Protein AF-A0A2T4WVF9-F1 (afdb_monomer_lite)

Secondary structure (DSSP, 8-state):
----------------PPPPTTTTHHHHHHHHHHHS----HHHHHHHHHHHSSSPBPHHHHHHHHHHHHHHHHHHHHHHHHH--TT--HHHHHHHHHHHHHTT-EEEEETTEEEEE-TTS-EEEEEHHHHHHHTTS-HHHHHHHHHHHHHHHTTPPPPP--HHHHHHHHHHHHHHHHHHHHHHHHHHHHTT-SSB-HHHHHHHHTT----S-----SPPP---HHHHHHHHHHHHHHHHHHHHHHTTT-GGGHHHHIIIIIS-SPPPSSHHHHHHHHHHHHHHHHHHHHHHHHHHHHHHHHHT-SEE-HHHHHHHHHHHS-EEE-TT--EEESTTS-GGG-EEE-HHHHHHHHTTTHHHHHHHHHHHHHGGG--SEEPHHHHHHHHHHHHHHHHHHHHHHHHHHHHTT---

Structure (mmCIF, N/CA/C/O backbone):
data_AF-A0A2T4WVF9-F1
#
_entry.id   AF-A0A2T4WVF9-F1
#
loop_
_atom_site.group_PDB
_atom_site.id
_atom_site.type_symbol
_atom_site.label_atom_id
_atom_site.label_alt_id
_atom_site.label_comp_id
_atom_site.label_asym_id
_atom_site.label_entity_id
_atom_site.label_seq_id
_atom_site.pdbx_PDB_ins_code
_atom_site.Cartn_x
_atom_site.Cartn_y
_atom_site.Cartn_z
_atom_site.occupancy
_atom_site.B_iso_or_equiv
_atom_site.auth_seq_id
_atom_site.auth_comp_id
_atom_site.auth_asym_id
_atom_site.auth_atom_id
_atom_site.pdbx_PDB_model_num
ATOM 1 N N . MET A 1 1 ? 25.140 39.366 -32.044 1.00 32.56 1 MET A N 1
ATOM 2 C CA . MET A 1 1 ? 23.945 39.705 -31.246 1.00 32.56 1 MET A CA 1
ATOM 3 C C . MET A 1 1 ? 23.337 38.384 -30.808 1.00 32.56 1 MET A C 1
ATOM 5 O O . MET A 1 1 ? 22.821 37.661 -31.647 1.00 32.56 1 MET A O 1
ATOM 9 N N . LEU A 1 2 ? 23.588 37.992 -29.560 1.00 25.12 2 LEU A N 1
ATOM 10 C CA . LEU A 1 2 ? 23.239 36.685 -29.002 1.00 25.12 2 LEU A CA 1
ATOM 11 C C . LEU A 1 2 ? 21.829 36.795 -28.405 1.00 25.12 2 LEU A C 1
ATOM 13 O O . LEU A 1 2 ? 21.619 37.630 -27.528 1.00 25.12 2 LEU A O 1
ATOM 17 N N . VAL A 1 3 ? 20.870 36.007 -28.888 1.00 26.27 3 VAL A N 1
ATOM 18 C CA . VAL A 1 3 ? 19.535 35.914 -28.280 1.00 26.27 3 VAL A CA 1
ATOM 19 C C . VAL A 1 3 ? 19.545 34.700 -27.361 1.00 26.27 3 VAL A C 1
ATOM 21 O O . VAL A 1 3 ? 19.571 33.563 -27.822 1.00 26.27 3 VAL A O 1
ATOM 24 N N . VAL A 1 4 ? 19.585 34.955 -26.055 1.00 24.00 4 VAL A N 1
ATOM 25 C CA . VAL A 1 4 ? 19.387 33.945 -25.012 1.00 24.00 4 VAL A CA 1
ATOM 26 C C . VAL A 1 4 ? 17.881 33.806 -24.809 1.00 24.00 4 VAL A C 1
ATOM 28 O O . VAL A 1 4 ? 17.240 34.729 -24.313 1.00 24.00 4 VAL A O 1
ATOM 31 N N . ILE A 1 5 ? 17.311 32.670 -25.208 1.00 30.16 5 ILE A N 1
ATOM 32 C CA . ILE A 1 5 ? 15.935 32.308 -24.859 1.00 30.16 5 ILE A CA 1
ATOM 33 C C . ILE A 1 5 ? 15.997 31.584 -23.512 1.00 30.16 5 ILE A C 1
ATOM 35 O O . ILE A 1 5 ? 16.382 30.420 -23.435 1.00 30.16 5 ILE A O 1
ATOM 39 N N . LEU A 1 6 ? 15.668 32.304 -22.437 1.00 26.50 6 LEU A N 1
ATOM 40 C CA . LEU A 1 6 ? 15.394 31.720 -21.126 1.00 26.50 6 LEU A CA 1
ATOM 41 C C . LEU A 1 6 ? 14.013 31.054 -21.166 1.00 26.50 6 LEU A C 1
ATOM 43 O O . LEU A 1 6 ? 12.998 31.741 -21.264 1.00 26.50 6 LEU A O 1
ATOM 47 N N . PHE A 1 7 ? 13.969 29.729 -21.036 1.00 27.44 7 PHE A N 1
ATOM 48 C CA . PHE A 1 7 ? 12.747 29.031 -20.651 1.00 27.44 7 PHE A CA 1
ATOM 49 C C . PHE A 1 7 ? 12.509 29.259 -19.155 1.00 27.44 7 PHE A C 1
ATOM 51 O O . PHE A 1 7 ? 13.092 28.592 -18.304 1.00 27.44 7 PHE A O 1
ATOM 58 N N . PHE A 1 8 ? 11.657 30.230 -18.830 1.00 26.62 8 PHE A N 1
ATOM 59 C CA . PHE A 1 8 ? 11.035 30.302 -17.514 1.00 26.62 8 PHE A CA 1
ATOM 60 C C . PHE A 1 8 ? 9.972 29.204 -17.434 1.00 26.62 8 PHE A C 1
ATOM 62 O O . PHE A 1 8 ? 8.904 29.320 -18.031 1.00 26.62 8 PHE A O 1
ATOM 69 N N . VAL A 1 9 ? 10.259 28.141 -16.683 1.00 32.09 9 VAL A N 1
ATOM 70 C CA . VAL A 1 9 ? 9.221 27.241 -16.174 1.00 32.09 9 VAL A CA 1
ATOM 71 C C . VAL A 1 9 ? 8.453 28.039 -15.123 1.00 32.09 9 VAL A C 1
ATOM 73 O O . VAL A 1 9 ? 8.883 28.175 -13.979 1.00 32.09 9 VAL A O 1
ATOM 76 N N . GLY A 1 10 ? 7.363 28.675 -15.547 1.00 25.11 10 GLY A N 1
ATOM 77 C CA . GLY A 1 10 ? 6.445 29.345 -14.641 1.00 25.11 10 GLY A CA 1
ATOM 78 C C . GLY A 1 10 ? 5.747 28.296 -13.790 1.00 25.11 10 GLY A C 1
ATOM 79 O O . GLY A 1 10 ? 4.883 27.579 -14.287 1.00 25.11 10 GLY A O 1
ATOM 80 N N . PHE A 1 11 ? 6.112 28.203 -12.513 1.00 32.03 11 PHE A N 1
ATOM 81 C CA . PHE A 1 11 ? 5.253 27.554 -11.532 1.00 32.03 11 PHE A CA 1
ATOM 82 C C . PHE A 1 11 ? 3.923 28.318 -11.525 1.00 32.03 11 PHE A C 1
ATOM 84 O O . PHE A 1 11 ? 3.947 29.533 -11.292 1.00 32.03 11 PHE A O 1
ATOM 91 N N . PRO A 1 12 ? 2.774 27.676 -11.803 1.00 31.34 12 PRO A N 1
ATOM 92 C CA . PRO A 1 12 ? 1.499 28.334 -11.590 1.00 31.34 12 PRO A CA 1
ATOM 93 C C . PRO A 1 12 ? 1.444 28.766 -10.125 1.00 31.34 12 PRO A C 1
ATOM 95 O O . PRO A 1 12 ? 1.775 28.000 -9.218 1.00 31.34 12 PRO A O 1
ATOM 98 N N . SER A 1 13 ? 1.075 30.024 -9.903 1.00 30.11 13 SER A N 1
ATOM 99 C CA . SER A 1 13 ? 0.799 30.571 -8.584 1.00 30.11 13 SER A CA 1
ATOM 100 C C . SER A 1 13 ? -0.219 29.663 -7.898 1.00 30.11 13 SER A C 1
ATOM 102 O O . SER A 1 13 ? -1.389 29.623 -8.280 1.00 30.11 13 SER A O 1
ATOM 104 N N . LEU A 1 14 ? 0.254 28.912 -6.900 1.00 32.56 14 LEU A N 1
ATOM 105 C CA . LEU A 1 14 ? -0.562 28.104 -6.006 1.00 32.56 14 LEU A CA 1
ATOM 106 C C . LEU A 1 14 ? -1.601 29.027 -5.372 1.00 32.56 14 LEU A C 1
ATOM 108 O O . LEU A 1 14 ? -1.320 29.785 -4.445 1.00 32.56 14 LEU A O 1
ATOM 112 N N . SER A 1 15 ? -2.817 28.971 -5.905 1.00 32.06 15 SER A N 1
ATOM 113 C CA . SER A 1 15 ? -3.994 29.375 -5.153 1.00 32.06 15 SER A CA 1
ATOM 114 C C . SER A 1 15 ? -3.956 28.538 -3.882 1.00 32.06 15 SER A C 1
ATOM 116 O O . SER A 1 15 ? -3.855 27.316 -3.983 1.00 32.06 15 SER A O 1
ATOM 118 N N . ALA A 1 16 ? -3.950 29.175 -2.711 1.00 32.88 16 ALA A N 1
ATOM 119 C CA . ALA A 1 16 ? -3.979 28.477 -1.435 1.00 32.88 16 ALA A CA 1
ATOM 120 C C . ALA A 1 16 ? -5.275 27.656 -1.360 1.00 32.88 16 ALA A C 1
ATOM 122 O O . ALA A 1 16 ? -6.324 28.154 -0.953 1.00 32.88 16 ALA A O 1
ATOM 123 N N . GLN A 1 17 ? -5.215 26.409 -1.828 1.00 40.91 17 GLN A N 1
ATOM 124 C CA . GLN A 1 17 ? -6.225 25.409 -1.546 1.00 40.91 17 GLN A CA 1
ATOM 125 C C . GLN A 1 17 ? -6.241 25.260 -0.024 1.00 40.91 17 GLN A C 1
ATOM 127 O O . GLN A 1 17 ? -5.183 25.174 0.605 1.00 40.91 17 GLN A O 1
ATOM 132 N N . GLY A 1 18 ? -7.430 25.303 0.583 1.00 43.81 18 GLY A N 1
ATOM 133 C CA . GLY A 1 18 ? -7.570 24.970 1.999 1.00 43.81 18 GLY A CA 1
ATOM 134 C C . GLY A 1 18 ? -6.927 23.605 2.293 1.00 43.81 18 GLY A C 1
ATOM 135 O O . GLY A 1 18 ? -6.743 22.808 1.370 1.00 43.81 18 GLY A O 1
ATOM 136 N N . PRO A 1 19 ? -6.553 23.322 3.552 1.00 57.16 19 PRO A N 1
ATOM 137 C CA . PRO A 1 19 ? -5.933 22.047 3.892 1.00 57.16 19 PRO A CA 1
ATOM 138 C C . PRO A 1 19 ? -6.810 20.888 3.400 1.00 57.16 19 PRO A C 1
ATOM 140 O O . PRO A 1 19 ? -8.032 20.928 3.553 1.00 57.16 19 PRO A O 1
ATOM 143 N N . SER A 1 20 ? -6.181 19.879 2.788 1.00 67.00 20 SER A N 1
ATOM 144 C CA . SER A 1 20 ? -6.864 18.673 2.302 1.00 67.00 20 SER A CA 1
ATOM 145 C C . SER A 1 20 ? -7.806 18.108 3.378 1.00 67.00 20 SER A C 1
ATOM 147 O O . SER A 1 20 ? -7.422 18.085 4.554 1.00 67.00 20 SER A O 1
ATOM 149 N N . PRO A 1 21 ? -8.999 17.594 3.012 1.00 71.81 21 PRO A N 1
ATOM 150 C CA . PRO A 1 21 ? -9.929 16.993 3.974 1.00 71.81 21 PRO A CA 1
ATOM 151 C C . PRO A 1 21 ? -9.341 15.773 4.703 1.00 71.81 21 PRO A C 1
ATOM 153 O O . PRO A 1 21 ? -9.921 15.300 5.677 1.00 71.81 21 PRO A O 1
ATOM 156 N N . PHE A 1 22 ? -8.186 15.275 4.254 1.00 82.44 22 PHE A N 1
ATOM 157 C CA . PHE A 1 22 ? -7.479 14.132 4.830 1.00 82.44 22 PHE A CA 1
ATOM 158 C C . PHE A 1 22 ? -6.298 14.514 5.728 1.00 82.44 22 PHE A C 1
ATOM 160 O O . PHE A 1 22 ? -5.474 13.672 6.092 1.00 82.44 22 PHE A O 1
ATOM 167 N N . GLN A 1 23 ? -6.195 15.787 6.103 1.00 80.06 23 GLN A N 1
ATOM 168 C CA . GLN A 1 23 ? -5.299 16.201 7.175 1.00 80.06 23 GLN A CA 1
ATOM 169 C C . GLN A 1 23 ? -5.871 15.801 8.550 1.00 80.06 23 GLN A C 1
ATOM 171 O O . GLN A 1 23 ? -7.093 15.785 8.717 1.00 80.06 23 GLN A O 1
ATOM 176 N N . PRO A 1 24 ? -5.027 15.455 9.545 1.00 85.31 24 PRO A N 1
ATOM 177 C CA . PRO A 1 24 ? -3.555 15.450 9.525 1.00 85.31 24 PRO A CA 1
ATOM 178 C C . PRO A 1 24 ? -2.911 14.147 9.000 1.00 85.31 24 PRO A C 1
ATOM 180 O O . PRO A 1 24 ? -1.685 14.030 8.988 1.00 85.31 24 PRO A O 1
ATOM 183 N N . VAL A 1 25 ? -3.708 13.156 8.583 1.00 88.12 25 VAL A N 1
ATOM 184 C CA . VAL A 1 25 ? -3.232 11.802 8.234 1.00 88.12 25 VAL A CA 1
ATOM 185 C C . VAL A 1 25 ? -2.213 11.827 7.093 1.00 88.12 25 VAL A C 1
ATOM 187 O O . VAL A 1 25 ? -1.166 11.189 7.202 1.00 88.12 25 VAL A O 1
ATOM 190 N N . LEU A 1 26 ? -2.485 12.596 6.032 1.00 86.50 26 LEU A N 1
ATOM 191 C CA . LEU A 1 26 ? -1.573 12.733 4.890 1.00 86.50 26 LEU A CA 1
ATOM 192 C C . LEU A 1 26 ? -0.196 13.274 5.294 1.00 86.50 26 LEU A C 1
ATOM 194 O O . LEU A 1 26 ? 0.815 12.666 4.949 1.00 86.50 26 LEU A O 1
ATOM 198 N N . THR A 1 27 ? -0.151 14.350 6.085 1.00 86.44 27 THR A N 1
ATOM 199 C CA . THR A 1 27 ? 1.121 14.951 6.525 1.00 86.44 27 THR A CA 1
ATOM 200 C C . THR A 1 27 ? 1.915 13.999 7.420 1.00 86.44 27 THR A C 1
ATOM 202 O O . THR A 1 27 ? 3.138 13.910 7.304 1.00 86.44 27 THR A O 1
ATOM 205 N N . GLN A 1 28 ? 1.253 13.251 8.313 1.00 88.00 28 GLN A N 1
ATOM 206 C CA . GLN A 1 28 ? 1.949 12.261 9.142 1.00 88.00 28 GLN A CA 1
ATOM 207 C C . GLN A 1 28 ? 2.517 11.106 8.312 1.00 88.00 28 GLN A C 1
ATOM 209 O O . GLN A 1 28 ? 3.603 10.614 8.621 1.00 88.00 28 GLN A O 1
ATOM 214 N N . MET A 1 29 ? 1.814 10.692 7.255 1.00 86.31 29 MET A N 1
ATOM 215 C CA . MET A 1 29 ? 2.313 9.681 6.323 1.00 86.31 29 MET A CA 1
ATOM 216 C C . MET A 1 29 ? 3.561 10.185 5.594 1.00 86.31 29 MET A C 1
ATOM 218 O O . MET A 1 29 ? 4.591 9.518 5.666 1.00 86.31 29 MET A O 1
ATOM 222 N N . GLY A 1 30 ? 3.510 11.385 5.005 1.00 84.44 30 GLY A N 1
ATOM 223 C CA . GLY A 1 30 ? 4.659 12.005 4.337 1.00 84.44 30 GLY A CA 1
ATOM 224 C C . GLY A 1 30 ? 5.848 12.236 5.276 1.00 84.44 30 GLY A C 1
ATOM 225 O O . GLY A 1 30 ? 6.986 11.952 4.919 1.00 84.44 30 GLY A O 1
ATOM 226 N N . THR A 1 31 ? 5.601 12.652 6.522 1.00 86.62 31 THR A N 1
ATOM 227 C CA . THR A 1 31 ? 6.657 12.828 7.537 1.00 86.62 31 THR A CA 1
ATOM 228 C C . THR A 1 31 ? 7.330 11.502 7.892 1.00 86.62 31 THR A C 1
ATOM 230 O O . THR A 1 31 ? 8.559 11.426 7.946 1.00 86.62 31 THR A O 1
ATOM 233 N N . LEU A 1 32 ? 6.542 10.446 8.129 1.00 83.38 32 LEU A N 1
ATOM 234 C CA . LEU A 1 32 ? 7.072 9.119 8.439 1.00 83.38 32 LEU A CA 1
ATOM 235 C C . LEU A 1 32 ? 7.911 8.581 7.275 1.00 83.38 32 LEU A C 1
ATOM 237 O O . LEU A 1 32 ? 9.025 8.119 7.498 1.00 83.38 32 LEU A O 1
ATOM 241 N N . GLU A 1 33 ? 7.379 8.664 6.058 1.00 84.19 33 GLU A N 1
ATOM 242 C CA . GLU A 1 33 ? 7.997 8.162 4.825 1.00 84.19 33 GLU A CA 1
ATOM 243 C C . GLU A 1 33 ? 9.115 9.058 4.279 1.00 84.19 33 GLU A C 1
ATOM 245 O O . GLU A 1 33 ? 9.851 8.631 3.406 1.00 84.19 33 GLU A O 1
ATOM 250 N N . GLY A 1 34 ? 9.251 10.299 4.747 1.00 79.06 34 GLY A N 1
ATOM 251 C CA . GLY A 1 34 ? 10.405 11.148 4.441 1.00 79.06 34 GLY A CA 1
ATOM 252 C C . GLY A 1 34 ? 11.560 10.930 5.419 1.00 79.06 34 GLY A C 1
ATOM 253 O O . GLY A 1 34 ? 12.727 11.018 5.044 1.00 79.06 34 GLY A O 1
ATOM 254 N N . ALA A 1 35 ? 11.250 10.634 6.688 1.00 78.25 35 ALA A N 1
ATOM 255 C CA . ALA A 1 35 ? 12.246 10.321 7.717 1.00 78.25 35 ALA A CA 1
ATOM 256 C C . ALA A 1 35 ? 12.722 8.858 7.675 1.00 78.25 35 ALA A C 1
ATOM 258 O O . ALA A 1 35 ? 13.774 8.512 8.222 1.00 78.25 35 ALA A O 1
ATOM 259 N N . ARG A 1 36 ? 11.917 7.977 7.083 1.00 71.31 36 ARG A N 1
ATOM 260 C CA . ARG A 1 36 ? 12.199 6.560 6.836 1.00 71.31 36 ARG A CA 1
ATOM 261 C C . ARG A 1 36 ? 12.177 6.336 5.329 1.00 71.31 36 ARG A C 1
ATOM 263 O O . ARG A 1 36 ? 11.711 7.195 4.613 1.00 71.31 36 ARG A O 1
ATOM 270 N N . ASP A 1 37 ? 12.701 5.218 4.848 1.00 65.94 37 ASP A N 1
ATOM 271 C CA . ASP A 1 37 ? 12.504 4.824 3.447 1.00 65.94 37 ASP A CA 1
ATOM 272 C C . ASP A 1 37 ? 10.996 4.893 3.103 1.00 65.94 37 ASP A C 1
ATOM 274 O O . ASP A 1 37 ? 10.211 4.302 3.865 1.00 65.94 37 ASP A O 1
ATOM 278 N N . PRO A 1 38 ? 10.563 5.632 2.055 1.00 63.81 38 PRO A N 1
ATOM 279 C CA . PRO A 1 38 ? 9.188 5.637 1.558 1.00 63.81 38 PRO A CA 1
ATOM 280 C C . PRO A 1 38 ? 8.870 4.269 0.951 1.00 63.81 38 PRO A C 1
ATOM 282 O O . PRO A 1 38 ? 8.739 4.099 -0.259 1.00 63.81 38 PRO A O 1
ATOM 285 N N . LYS A 1 39 ? 8.752 3.268 1.828 1.00 67.75 39 LYS A N 1
ATOM 286 C CA . LYS A 1 39 ? 8.629 1.864 1.458 1.00 67.75 39 LYS A CA 1
ATOM 287 C C . LYS A 1 39 ? 7.443 1.682 0.524 1.00 67.75 39 LYS A C 1
ATOM 289 O O . LYS A 1 39 ? 6.283 1.817 0.942 1.00 67.75 39 LYS A O 1
ATOM 294 N N . CYS A 1 40 ? 7.776 1.327 -0.713 1.00 69.69 40 CYS A N 1
ATOM 295 C CA . CYS A 1 40 ? 6.853 0.830 -1.721 1.00 69.69 40 CYS A CA 1
ATOM 296 C C . CYS A 1 40 ? 6.133 -0.428 -1.235 1.00 69.69 40 CYS A C 1
ATOM 298 O O . CYS A 1 40 ? 6.532 -1.059 -0.249 1.00 69.69 40 CYS A O 1
ATOM 300 N N . HIS A 1 41 ? 5.102 -0.824 -1.977 1.00 70.00 41 HIS A N 1
ATOM 301 C CA . HIS A 1 41 ? 4.384 -2.077 -1.771 1.00 70.00 41 HIS A CA 1
ATOM 302 C C . HIS A 1 41 ? 5.318 -3.281 -1.560 1.00 70.00 41 HIS A C 1
ATOM 304 O O . HIS A 1 41 ? 5.208 -3.932 -0.521 1.00 70.00 41 HIS A O 1
ATOM 310 N N . ALA A 1 42 ? 6.272 -3.525 -2.468 1.00 61.44 42 ALA A N 1
ATOM 311 C CA . ALA A 1 42 ? 7.163 -4.684 -2.380 1.00 61.44 42 ALA A CA 1
ATOM 312 C C . ALA A 1 42 ? 8.036 -4.672 -1.108 1.00 61.44 42 ALA A C 1
ATOM 314 O O . ALA A 1 42 ? 8.000 -5.621 -0.328 1.00 61.44 42 ALA A O 1
ATOM 315 N N . THR A 1 43 ? 8.709 -3.558 -0.801 1.00 58.97 43 THR A N 1
ATOM 316 C CA . THR A 1 43 ? 9.553 -3.425 0.405 1.00 58.97 43 THR A CA 1
ATOM 317 C C . THR A 1 43 ? 8.751 -3.595 1.697 1.00 58.97 43 THR A C 1
ATOM 319 O O . THR A 1 43 ? 9.234 -4.137 2.696 1.00 58.97 43 THR A O 1
ATOM 322 N N . ALA A 1 44 ? 7.506 -3.119 1.697 1.00 66.06 44 ALA A N 1
ATOM 323 C CA . ALA A 1 44 ? 6.602 -3.280 2.817 1.00 66.06 44 ALA A CA 1
ATOM 324 C C . ALA A 1 44 ? 6.165 -4.752 2.963 1.00 66.06 44 ALA A C 1
ATOM 326 O O . ALA A 1 44 ? 6.193 -5.279 4.080 1.00 66.06 44 ALA A O 1
ATOM 327 N N . ALA A 1 45 ? 5.791 -5.420 1.867 1.00 68.56 45 ALA A N 1
ATOM 328 C CA . ALA A 1 45 ? 5.390 -6.828 1.860 1.00 68.56 45 ALA A CA 1
ATOM 329 C C . ALA A 1 45 ? 6.531 -7.743 2.336 1.00 68.56 45 ALA A C 1
ATOM 331 O O . ALA A 1 45 ? 6.311 -8.612 3.178 1.00 68.56 45 ALA A O 1
ATOM 332 N N . ARG A 1 46 ? 7.767 -7.467 1.906 1.00 72.50 46 ARG A N 1
ATOM 333 C CA . ARG A 1 46 ? 8.981 -8.160 2.359 1.00 72.50 46 ARG A CA 1
ATOM 334 C C . ARG A 1 46 ? 9.189 -8.101 3.856 1.00 72.50 46 ARG A C 1
ATOM 336 O O . ARG A 1 46 ? 9.656 -9.053 4.472 1.00 72.50 46 ARG A O 1
ATOM 343 N N . LEU A 1 47 ? 8.925 -6.934 4.440 1.00 79.44 47 LEU A N 1
ATOM 344 C CA . LEU A 1 47 ? 9.128 -6.739 5.863 1.00 79.44 47 LEU A CA 1
ATOM 345 C C . LEU A 1 47 ? 8.218 -7.674 6.659 1.00 79.44 47 LEU A C 1
ATOM 347 O O . LEU A 1 47 ? 8.661 -8.229 7.658 1.00 79.44 47 LEU A O 1
ATOM 351 N N . GLU A 1 48 ? 6.978 -7.864 6.209 1.00 80.56 48 GLU A N 1
ATOM 352 C CA . GLU A 1 48 ? 6.046 -8.807 6.831 1.00 80.56 48 GLU A CA 1
ATOM 353 C C . GLU A 1 48 ? 6.581 -10.242 6.725 1.00 80.56 48 GLU A C 1
ATOM 355 O O . GLU A 1 48 ? 6.674 -10.921 7.746 1.00 80.56 48 GLU A O 1
ATOM 360 N N . ASP A 1 49 ? 7.050 -10.647 5.542 1.00 79.69 49 ASP A N 1
ATOM 361 C CA . ASP A 1 49 ? 7.645 -11.971 5.296 1.00 79.69 49 ASP A CA 1
ATOM 362 C C . ASP A 1 49 ? 8.984 -12.190 6.045 1.00 79.69 49 ASP A C 1
ATOM 364 O O . ASP A 1 49 ? 9.428 -13.319 6.245 1.00 79.69 49 ASP A O 1
ATOM 368 N N . PHE A 1 50 ? 9.666 -11.120 6.465 1.00 76.94 50 PHE A N 1
ATOM 369 C CA . PHE A 1 50 ? 10.874 -11.210 7.293 1.00 76.94 50 PHE A CA 1
ATOM 370 C C . PHE A 1 50 ? 10.584 -11.241 8.788 1.00 76.94 50 PHE A C 1
ATOM 372 O O . PHE A 1 50 ? 11.266 -11.951 9.531 1.00 76.94 50 PHE A O 1
ATOM 379 N N . ILE A 1 51 ? 9.624 -10.434 9.244 1.00 81.75 51 ILE A N 1
ATOM 380 C CA . ILE A 1 51 ? 9.193 -10.432 10.643 1.00 81.75 51 ILE A CA 1
ATOM 381 C C . ILE A 1 51 ? 8.617 -11.811 10.978 1.00 81.75 51 ILE A C 1
ATOM 383 O O . ILE A 1 51 ? 8.946 -12.388 12.017 1.00 81.75 51 ILE A O 1
ATOM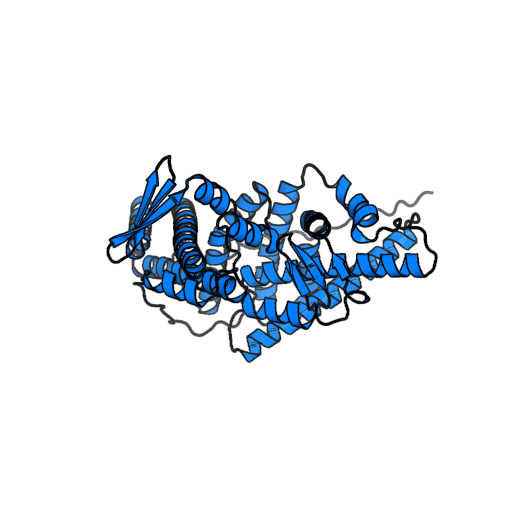 387 N N . TYR A 1 52 ? 7.835 -12.370 10.055 1.00 75.31 52 TYR A N 1
ATOM 388 C CA . TYR A 1 52 ? 7.241 -13.692 10.161 1.00 75.31 52 TYR A CA 1
ATOM 389 C C . TYR A 1 52 ? 7.885 -14.606 9.132 1.00 75.31 52 TYR A C 1
ATOM 391 O O . TYR A 1 52 ? 7.644 -14.461 7.948 1.00 75.31 52 TYR A O 1
ATOM 399 N N . GLY A 1 53 ? 8.682 -15.579 9.575 1.00 75.12 53 GLY A N 1
ATOM 400 C CA . GLY A 1 53 ? 9.424 -16.492 8.688 1.00 75.12 53 GLY A CA 1
ATOM 401 C C . 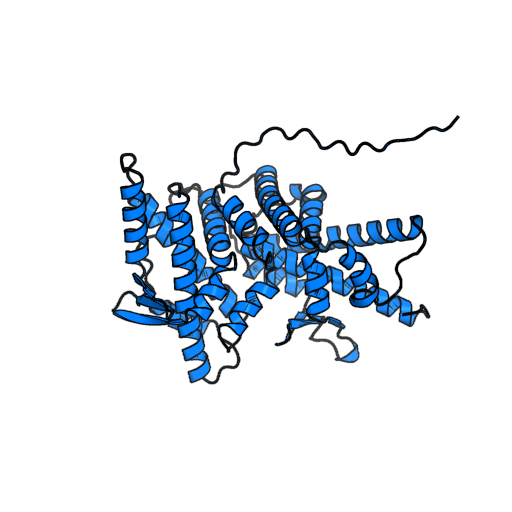GLY A 1 53 ? 8.579 -17.383 7.757 1.00 75.12 53 GLY A C 1
ATOM 402 O O . GLY A 1 53 ? 9.151 -18.254 7.106 1.00 75.12 53 GLY A O 1
ATOM 403 N N . THR A 1 54 ? 7.260 -17.183 7.707 1.00 89.44 54 THR A N 1
ATOM 404 C CA . THR A 1 54 ? 6.335 -17.756 6.725 1.00 89.44 54 THR A CA 1
ATOM 405 C C . THR A 1 54 ? 5.750 -16.605 5.890 1.00 89.44 54 THR A C 1
ATOM 407 O O . THR A 1 54 ? 5.005 -15.792 6.442 1.00 89.44 54 THR A O 1
ATOM 410 N N . PRO A 1 55 ? 6.050 -16.522 4.579 1.00 89.69 55 PRO A N 1
ATOM 411 C CA . PRO A 1 55 ? 5.532 -15.466 3.714 1.00 89.69 55 PRO A CA 1
ATOM 412 C C . PRO A 1 55 ? 4.007 -15.449 3.635 1.00 89.69 55 PRO A C 1
ATOM 414 O O . PRO A 1 55 ? 3.360 -16.492 3.728 1.00 89.69 55 PRO A O 1
ATOM 417 N N . LEU A 1 56 ? 3.410 -14.284 3.404 1.00 91.44 56 LEU A N 1
ATOM 418 C CA . LEU A 1 56 ? 1.972 -14.203 3.158 1.00 91.44 56 LEU A CA 1
ATOM 419 C C . LEU A 1 56 ? 1.655 -14.613 1.713 1.00 91.44 56 LEU A C 1
ATOM 421 O O . LEU A 1 56 ? 2.304 -14.176 0.764 1.00 91.44 56 LEU A O 1
ATOM 425 N N . SER A 1 57 ? 0.586 -15.379 1.520 1.00 91.69 57 SER A N 1
ATOM 426 C CA . SER A 1 57 ? -0.069 -15.485 0.212 1.00 91.69 57 SER A CA 1
ATOM 427 C C . SER A 1 57 ? -0.737 -14.154 -0.160 1.00 91.69 57 SER A C 1
ATOM 429 O O . SER A 1 57 ? -1.006 -13.304 0.696 1.00 91.69 57 SER A O 1
ATOM 431 N N . MET A 1 58 ? -1.070 -13.957 -1.438 1.00 88.62 58 MET A N 1
ATOM 432 C CA . MET A 1 58 ? -1.830 -12.772 -1.864 1.00 88.62 58 MET A CA 1
ATOM 433 C C . MET A 1 58 ? -3.175 -12.651 -1.124 1.00 88.62 58 MET A C 1
ATOM 435 O O . MET A 1 58 ? -3.505 -11.583 -0.611 1.00 88.62 58 MET A O 1
ATOM 439 N N . ALA A 1 59 ? -3.913 -13.757 -0.997 1.00 92.31 59 ALA A N 1
ATOM 440 C CA . ALA A 1 59 ? -5.197 -13.773 -0.299 1.00 92.31 59 ALA A CA 1
ATOM 441 C C . ALA A 1 59 ? -5.051 -13.450 1.202 1.00 92.31 59 ALA A C 1
ATOM 443 O O . ALA A 1 59 ? -5.905 -12.782 1.780 1.00 92.31 59 ALA A O 1
ATOM 444 N N . ALA A 1 60 ? -3.950 -13.865 1.840 1.00 94.06 60 ALA A N 1
ATOM 445 C CA . ALA A 1 60 ? -3.653 -13.476 3.218 1.00 94.06 60 ALA A CA 1
ATOM 446 C C . ALA A 1 60 ? -3.312 -11.984 3.355 1.00 94.06 60 ALA A C 1
ATOM 448 O O . ALA A 1 60 ? -3.733 -11.361 4.331 1.00 94.06 60 ALA A O 1
ATOM 449 N N . ARG A 1 61 ? -2.597 -11.387 2.386 1.00 92.56 61 ARG A N 1
ATOM 450 C CA . ARG A 1 61 ? -2.328 -9.935 2.373 1.00 92.56 61 ARG A CA 1
ATOM 451 C C . ARG A 1 61 ? -3.624 -9.133 2.277 1.00 92.56 61 ARG A C 1
ATOM 453 O O . ARG A 1 61 ? -3.814 -8.203 3.057 1.00 92.56 61 ARG A O 1
ATOM 460 N N . GLU A 1 62 ? -4.530 -9.529 1.386 1.00 93.06 62 GLU A N 1
ATOM 461 C CA . GLU A 1 62 ? -5.858 -8.918 1.270 1.00 93.06 62 GLU A CA 1
ATOM 462 C C . GLU A 1 62 ? -6.655 -9.059 2.577 1.00 93.06 62 GLU A C 1
ATOM 464 O O . GLU A 1 62 ? -7.089 -8.058 3.144 1.00 93.06 62 GLU A O 1
ATOM 469 N N . ALA A 1 63 ? -6.727 -10.266 3.150 1.00 94.81 63 ALA A N 1
ATOM 470 C CA . ALA A 1 63 ? -7.417 -10.499 4.421 1.00 94.81 63 ALA A CA 1
ATOM 471 C C . ALA A 1 63 ? -6.832 -9.682 5.595 1.00 94.81 63 ALA A C 1
ATOM 473 O O . ALA A 1 63 ? -7.566 -9.257 6.497 1.00 94.81 63 ALA A O 1
ATOM 474 N N . ARG A 1 64 ? -5.514 -9.443 5.597 1.00 95.06 64 ARG A N 1
ATOM 475 C CA . ARG A 1 64 ? -4.837 -8.581 6.576 1.00 95.06 64 ARG A CA 1
ATOM 476 C C . ARG A 1 64 ? -5.216 -7.114 6.389 1.00 95.06 64 ARG A C 1
ATOM 478 O O . ARG A 1 64 ? -5.497 -6.444 7.384 1.00 95.06 64 ARG A O 1
ATOM 485 N N . ILE A 1 65 ? -5.236 -6.612 5.152 1.00 95.12 65 ILE A N 1
ATOM 486 C CA . ILE A 1 65 ? -5.670 -5.239 4.839 1.00 95.12 65 ILE A CA 1
ATOM 487 C C . ILE A 1 65 ? -7.130 -5.045 5.269 1.00 95.12 65 ILE A C 1
ATOM 489 O O . ILE A 1 65 ? -7.434 -4.091 5.989 1.00 95.12 65 ILE A O 1
ATOM 493 N N . ASP A 1 66 ? -7.998 -6.005 4.950 1.00 94.56 66 ASP A N 1
ATOM 494 C CA . ASP A 1 66 ? -9.405 -6.005 5.350 1.00 94.56 66 ASP A CA 1
ATOM 495 C C . ASP A 1 66 ? -9.578 -5.967 6.869 1.00 94.56 66 ASP A C 1
ATOM 497 O O . ASP A 1 66 ? -10.423 -5.237 7.393 1.00 94.56 66 ASP A O 1
ATOM 501 N N . PHE A 1 67 ? -8.800 -6.763 7.609 1.00 96.00 67 PHE A N 1
ATOM 502 C CA . PHE A 1 67 ? -8.792 -6.710 9.070 1.00 96.00 67 PHE A CA 1
ATOM 503 C C . PHE A 1 67 ? -8.409 -5.314 9.570 1.00 96.00 67 PHE A C 1
ATOM 505 O O . PHE A 1 67 ? -9.085 -4.759 10.439 1.00 96.00 67 PHE A O 1
ATOM 512 N N . GLN A 1 68 ? -7.349 -4.741 9.004 1.00 95.69 68 GLN A N 1
ATOM 513 C CA . GLN A 1 68 ? -6.821 -3.448 9.409 1.00 95.69 68 GLN A CA 1
ATOM 514 C C . GLN A 1 68 ? -7.839 -2.323 9.176 1.00 95.69 68 GLN A C 1
ATOM 516 O O . GLN A 1 68 ? -8.123 -1.546 10.089 1.00 95.69 68 GLN A O 1
ATOM 521 N N . GLN A 1 69 ? -8.449 -2.275 7.991 1.00 95.31 69 GLN A N 1
ATOM 522 C CA . GLN A 1 69 ? -9.506 -1.322 7.644 1.00 95.31 69 GLN A CA 1
ATOM 523 C C . GLN A 1 69 ? -10.733 -1.479 8.554 1.00 95.31 69 GLN A C 1
ATOM 525 O O . GLN A 1 69 ? -11.276 -0.491 9.053 1.00 95.31 69 GLN A O 1
ATOM 530 N N . GLN A 1 70 ? -11.157 -2.712 8.841 1.00 95.00 70 GLN A N 1
ATOM 531 C CA . GLN A 1 70 ? -12.305 -2.960 9.718 1.00 95.00 70 GLN A CA 1
ATOM 532 C C . GLN A 1 70 ? -12.043 -2.541 11.167 1.00 95.00 70 GLN A C 1
ATOM 534 O O . GLN A 1 70 ? -12.926 -1.962 11.807 1.00 95.00 70 GLN A O 1
ATOM 539 N N . LEU A 1 71 ? -10.828 -2.773 11.668 1.00 96.81 71 LEU A N 1
ATOM 540 C CA . LEU A 1 71 ? -10.408 -2.319 12.990 1.00 96.81 71 LEU A CA 1
ATOM 541 C C . LEU A 1 71 ? -10.414 -0.792 13.082 1.00 96.81 71 LEU A C 1
ATOM 543 O O . LEU A 1 71 ? -11.011 -0.239 14.007 1.00 96.81 71 LEU A O 1
ATOM 547 N N . VAL A 1 72 ? -9.812 -0.117 12.099 1.00 97.12 72 VAL A N 1
ATOM 548 C CA . VAL A 1 72 ? -9.805 1.348 12.011 1.00 97.12 72 VAL A CA 1
ATOM 549 C C . VAL A 1 72 ? -11.233 1.891 11.997 1.00 97.12 72 VAL A C 1
ATOM 551 O O . VAL A 1 72 ? -11.572 2.751 12.810 1.00 97.12 72 VAL A O 1
ATOM 554 N N . ARG A 1 73 ? -12.094 1.369 11.117 1.00 95.19 73 ARG A N 1
ATOM 555 C CA . ARG A 1 73 ? -13.486 1.817 10.992 1.00 95.19 73 ARG A CA 1
ATOM 556 C C . ARG A 1 73 ? -14.245 1.660 12.308 1.00 95.19 73 ARG A C 1
ATOM 558 O O . ARG A 1 73 ? -14.863 2.619 12.764 1.00 95.19 73 ARG A O 1
ATOM 565 N N . SER A 1 74 ? -14.149 0.493 12.946 1.00 95.38 74 SER A N 1
ATOM 566 C CA . SER A 1 74 ? -14.815 0.215 14.225 1.00 95.38 74 SER A CA 1
ATOM 567 C C . SER A 1 74 ? -14.337 1.153 15.342 1.00 95.38 74 SER A C 1
ATOM 569 O O . SER A 1 74 ? -15.158 1.729 16.058 1.00 95.38 74 SER A O 1
ATOM 571 N N . ILE A 1 75 ? -13.024 1.379 15.471 1.00 96.56 75 ILE A N 1
ATOM 572 C CA . ILE A 1 75 ? -12.466 2.305 16.469 1.00 96.56 75 ILE A CA 1
ATOM 573 C C . ILE A 1 75 ? -12.931 3.739 16.202 1.00 96.56 75 ILE A C 1
ATOM 575 O O . ILE A 1 75 ? -13.444 4.400 17.104 1.00 96.56 75 ILE A O 1
ATOM 579 N N . TRP A 1 76 ? -12.787 4.234 14.973 1.00 95.69 76 TRP A N 1
ATOM 580 C CA . TRP A 1 76 ? -13.051 5.641 14.677 1.00 95.69 76 TRP A CA 1
ATOM 581 C C . TRP A 1 76 ? -14.544 5.978 14.754 1.00 95.69 76 TRP A C 1
ATOM 583 O O . TRP A 1 76 ? -14.925 7.012 15.308 1.00 95.69 76 TRP A O 1
ATOM 593 N N . GLN A 1 77 ? -15.415 5.076 14.299 1.00 93.25 77 GLN A N 1
ATOM 594 C CA . GLN A 1 77 ? -16.860 5.231 14.471 1.00 93.25 77 GLN A CA 1
ATOM 595 C C . GLN A 1 77 ? -17.267 5.133 15.944 1.00 93.25 77 GLN A C 1
ATOM 597 O O . GLN A 1 77 ? -18.066 5.948 16.401 1.00 93.25 77 GLN A O 1
ATOM 602 N N . GLY A 1 78 ? -16.679 4.209 16.712 1.00 94.06 78 GLY A N 1
ATOM 603 C CA . GLY A 1 78 ? -16.912 4.113 18.155 1.00 94.06 78 GLY A CA 1
ATOM 604 C C . GLY A 1 78 ? -16.506 5.379 18.911 1.00 94.06 78 GLY A C 1
ATOM 605 O O . GLY A 1 78 ? -17.217 5.820 19.814 1.00 94.06 78 GLY A O 1
ATOM 606 N N . TYR A 1 79 ? -15.396 6.007 18.514 1.00 95.44 79 TYR A N 1
ATOM 607 C CA . TYR A 1 79 ? -14.983 7.303 19.047 1.00 95.44 79 TYR A CA 1
ATOM 608 C C . TYR A 1 79 ? -15.967 8.406 18.660 1.00 95.44 79 TYR A C 1
ATOM 610 O O . TYR A 1 79 ? -16.442 9.132 19.529 1.00 95.44 79 TYR A O 1
ATOM 618 N N . THR A 1 80 ? -16.339 8.471 17.383 1.00 93.62 80 THR A N 1
ATOM 619 C CA . THR A 1 80 ? -17.282 9.465 16.857 1.00 93.62 80 THR A CA 1
ATOM 620 C C . THR A 1 80 ? -18.633 9.407 17.571 1.00 93.62 80 THR A C 1
ATOM 622 O O . THR A 1 80 ? -19.156 10.438 17.973 1.00 93.62 80 THR A O 1
ATOM 625 N N . GLN A 1 81 ? -19.173 8.207 17.800 1.00 92.00 81 GLN A N 1
ATOM 626 C CA . GLN A 1 81 ? -20.458 8.001 18.480 1.00 92.00 81 GLN A CA 1
ATOM 627 C C . GLN A 1 81 ? -20.438 8.415 19.958 1.00 92.00 81 GLN A C 1
ATOM 629 O O . GLN A 1 81 ? -21.486 8.720 20.524 1.00 92.00 81 GLN A O 1
ATOM 634 N N . ARG A 1 82 ? -19.266 8.389 20.602 1.00 92.81 82 ARG A N 1
ATOM 635 C CA . ARG A 1 82 ? -19.111 8.692 22.033 1.00 92.81 82 ARG A CA 1
ATOM 636 C C . ARG A 1 82 ? -18.579 10.099 22.297 1.00 92.81 82 ARG A C 1
ATOM 638 O O . ARG A 1 82 ? -18.576 10.528 23.451 1.00 92.81 82 ARG A O 1
ATOM 645 N N . LEU A 1 83 ? -18.097 10.793 21.270 1.00 93.38 83 LEU A N 1
ATOM 646 C CA . LEU A 1 83 ? -17.573 12.144 21.393 1.00 93.38 83 LEU A CA 1
ATOM 647 C C . LEU A 1 83 ? -18.723 13.134 21.604 1.00 93.38 83 LEU A C 1
ATOM 649 O O . LEU A 1 83 ? -19.655 13.204 20.809 1.00 93.38 83 LEU A O 1
ATOM 653 N N . THR A 1 84 ? -18.619 13.945 22.652 1.00 89.31 84 THR A N 1
ATOM 654 C CA . THR A 1 84 ? -19.479 15.112 22.870 1.00 89.31 84 THR A CA 1
ATOM 655 C C . THR A 1 84 ? -18.668 16.394 22.679 1.00 89.31 84 THR A C 1
ATOM 657 O O . THR A 1 84 ? -17.454 16.414 22.908 1.00 89.31 84 THR A O 1
ATOM 660 N N . ALA A 1 85 ? -19.324 17.468 22.227 1.00 80.44 85 ALA A N 1
ATOM 661 C CA . ALA A 1 85 ? -18.658 18.715 21.833 1.00 80.44 85 ALA A CA 1
ATOM 662 C C . ALA A 1 85 ? -17.838 19.360 22.972 1.00 80.44 85 ALA A C 1
ATOM 664 O O . ALA A 1 85 ? -16.767 19.918 22.721 1.00 80.44 85 ALA A O 1
ATOM 665 N N . ASP A 1 86 ? -18.289 19.203 24.219 1.00 86.56 86 ASP A N 1
ATOM 666 C CA . ASP A 1 86 ? -17.756 19.912 25.391 1.00 86.56 86 ASP A CA 1
ATOM 667 C C . ASP A 1 86 ? -16.555 19.224 26.064 1.00 86.56 86 ASP A C 1
ATOM 669 O O . ASP A 1 86 ? -16.042 19.705 27.076 1.00 86.56 86 ASP A O 1
ATOM 673 N N . LEU A 1 87 ? -16.077 18.088 25.540 1.00 88.94 87 LEU A N 1
ATOM 674 C CA . LEU A 1 87 ? -14.935 17.397 26.142 1.00 88.94 87 LEU A CA 1
ATOM 675 C C . LEU A 1 87 ? -13.634 18.179 25.938 1.00 88.94 87 LEU A C 1
ATOM 677 O O . LEU A 1 87 ? -13.251 18.481 24.806 1.00 88.94 87 LEU A O 1
ATOM 681 N N . ALA A 1 88 ? -12.911 18.417 27.035 1.00 88.38 88 ALA A N 1
ATOM 682 C CA . ALA A 1 88 ? -11.550 18.950 27.009 1.00 88.38 88 ALA A CA 1
ATOM 683 C C . ALA A 1 88 ? -10.573 17.980 26.299 1.00 88.38 88 ALA A C 1
ATOM 685 O O . ALA A 1 88 ? -10.790 16.766 26.357 1.00 88.38 88 ALA A O 1
ATOM 686 N N . PRO A 1 89 ? -9.467 18.462 25.693 1.00 86.38 89 PRO A N 1
ATOM 687 C CA . PRO A 1 89 ? -8.535 17.625 24.920 1.00 86.38 89 PRO A CA 1
ATOM 688 C C . PRO A 1 89 ? -8.032 16.370 25.654 1.00 86.38 89 PRO A C 1
ATOM 690 O O . PRO A 1 89 ? -8.153 15.261 25.140 1.00 86.38 89 PRO A O 1
ATOM 693 N N . ALA A 1 90 ? -7.589 16.498 26.910 1.00 88.31 90 ALA A N 1
ATOM 694 C CA . ALA A 1 90 ? -7.137 15.348 27.705 1.00 88.31 90 ALA A CA 1
ATOM 695 C C . ALA A 1 90 ? -8.240 14.286 27.903 1.00 88.31 90 ALA A C 1
ATOM 697 O O . ALA A 1 90 ? -7.978 13.082 27.864 1.00 88.31 90 ALA A O 1
ATOM 698 N N . ALA A 1 91 ? -9.495 14.721 28.063 1.00 93.25 91 ALA A N 1
ATOM 699 C CA . ALA A 1 91 ? -10.640 13.821 28.163 1.00 93.25 91 ALA A CA 1
ATOM 700 C C . ALA A 1 91 ? -10.977 13.166 26.812 1.00 93.25 91 ALA A C 1
ATOM 702 O O . ALA A 1 91 ? -11.399 12.010 26.787 1.00 93.25 91 ALA A O 1
ATOM 703 N N . ARG A 1 92 ? -10.740 13.854 25.685 1.00 94.38 92 ARG A N 1
ATOM 704 C CA . ARG A 1 92 ? -10.880 13.285 24.333 1.00 94.38 92 ARG A CA 1
ATOM 705 C C . ARG A 1 92 ? -9.856 12.186 24.069 1.00 94.38 92 ARG A C 1
ATOM 707 O O . ARG A 1 92 ? -10.235 11.146 23.529 1.00 94.38 92 ARG A O 1
ATOM 714 N N . LEU A 1 93 ? -8.600 12.364 24.484 1.00 95.25 93 LEU A N 1
ATOM 715 C CA . LEU A 1 93 ? -7.587 11.310 24.382 1.00 95.25 93 LEU A CA 1
ATOM 716 C C . LEU A 1 93 ? -7.933 10.114 25.277 1.00 95.25 93 LEU A C 1
ATOM 718 O O . LEU A 1 93 ? -7.878 8.973 24.822 1.00 95.25 93 LEU A O 1
ATOM 722 N N . ALA A 1 94 ? -8.327 10.352 26.532 1.00 96.38 94 ALA A N 1
ATOM 723 C CA . ALA A 1 94 ? -8.746 9.281 27.439 1.00 96.38 94 ALA A CA 1
ATOM 724 C C . ALA A 1 94 ? -9.950 8.497 26.882 1.00 96.38 94 ALA A C 1
ATOM 726 O O . ALA A 1 94 ? -9.962 7.263 26.909 1.00 96.38 94 ALA A O 1
ATOM 727 N N . LEU A 1 95 ? -10.930 9.202 26.306 1.00 97.00 95 LEU A N 1
ATOM 728 C CA . LEU A 1 95 ? -12.055 8.590 25.607 1.00 97.00 95 LEU A CA 1
ATOM 729 C C . LEU A 1 95 ? -11.574 7.732 24.432 1.00 97.00 95 LEU A C 1
ATOM 731 O O . LEU A 1 95 ? -11.970 6.569 24.342 1.00 97.00 95 LEU A O 1
ATOM 735 N N . PHE A 1 96 ? -10.705 8.269 23.575 1.00 97.44 96 PHE A N 1
ATOM 736 C CA . PHE A 1 96 ? -10.158 7.551 22.424 1.00 97.44 96 PHE A CA 1
ATOM 737 C C . PHE A 1 96 ? -9.438 6.261 22.848 1.00 97.44 96 PHE A C 1
ATOM 739 O O . PHE A 1 96 ? -9.752 5.181 22.348 1.00 97.44 96 PHE A O 1
ATOM 746 N N . LYS A 1 97 ? -8.565 6.338 23.862 1.00 97.38 97 LYS A N 1
ATOM 747 C CA . LYS A 1 97 ? -7.900 5.165 24.454 1.00 97.38 97 LYS A CA 1
ATOM 748 C C . LYS A 1 97 ? -8.910 4.130 24.954 1.00 97.38 97 LYS A C 1
ATOM 750 O O . LYS A 1 97 ? -8.752 2.948 24.667 1.00 97.38 97 LYS A O 1
ATOM 755 N N . SER A 1 98 ? -9.988 4.559 25.616 1.00 96.75 98 SER A N 1
ATOM 756 C CA . SER A 1 98 ? -11.044 3.643 26.082 1.00 96.75 98 SER A CA 1
ATOM 757 C C . SER A 1 98 ? -11.780 2.930 24.936 1.00 96.75 98 SER A C 1
ATOM 759 O O . SER A 1 98 ? -12.238 1.800 25.092 1.00 96.75 98 SER A O 1
ATOM 761 N N . VAL A 1 99 ? -11.907 3.577 23.772 1.00 96.94 99 VAL A N 1
ATOM 762 C CA . VAL A 1 99 ? -12.538 2.996 22.578 1.00 96.94 99 VAL A CA 1
ATOM 763 C C . VAL A 1 99 ? -11.632 1.937 21.952 1.00 96.94 99 VAL A C 1
ATOM 765 O O . VAL A 1 99 ? -12.118 0.855 21.615 1.00 96.94 99 VAL A O 1
ATOM 768 N N . VAL A 1 100 ? -10.325 2.203 21.864 1.00 96.94 100 VAL A N 1
ATOM 769 C CA . VAL A 1 100 ? -9.320 1.212 21.442 1.00 96.94 100 VAL A CA 1
ATOM 770 C C . VAL A 1 100 ? -9.313 0.016 22.400 1.00 96.94 100 VAL A C 1
ATOM 772 O O . VAL A 1 100 ? -9.439 -1.123 21.957 1.00 96.94 100 VAL A O 1
ATOM 775 N N . GLN A 1 101 ? -9.298 0.270 23.713 1.00 95.19 101 GLN A N 1
ATOM 776 C CA . GLN A 1 101 ? -9.300 -0.763 24.760 1.00 95.19 101 GLN A CA 1
ATOM 777 C C . GLN A 1 101 ? -10.523 -1.692 24.732 1.00 95.19 101 GLN A C 1
ATOM 779 O O . GLN A 1 101 ? -10.448 -2.820 25.217 1.00 95.19 101 GLN A O 1
ATOM 784 N N . ALA A 1 102 ? -11.641 -1.253 24.145 1.00 94.50 102 ALA A N 1
ATOM 785 C CA . ALA A 1 102 ? -12.813 -2.105 23.937 1.00 94.50 102 ALA A CA 1
ATOM 786 C C . ALA A 1 102 ? -12.582 -3.211 22.886 1.00 94.50 102 ALA A C 1
ATOM 788 O O . ALA A 1 102 ? -13.342 -4.177 22.845 1.00 94.50 102 ALA A O 1
ATOM 789 N N . HIS A 1 103 ? -11.558 -3.069 22.038 1.00 95.69 103 HIS A N 1
ATOM 790 C CA . HIS A 1 103 ? -11.203 -4.039 21.000 1.00 95.69 103 HIS A CA 1
ATOM 791 C C . HIS A 1 103 ? -10.069 -4.957 21.450 1.00 95.69 103 HIS A C 1
ATOM 793 O O . HIS A 1 103 ? -10.112 -6.147 21.165 1.00 95.69 103 HIS A O 1
ATOM 799 N N . PHE A 1 104 ? -9.060 -4.410 22.129 1.00 96.62 104 PHE A N 1
ATOM 800 C CA . PHE A 1 104 ? -7.922 -5.133 22.697 1.00 96.62 104 PHE A CA 1
ATOM 801 C C . PHE A 1 104 ? -7.186 -4.219 23.679 1.00 96.62 104 PHE A C 1
ATOM 803 O O . PHE A 1 104 ? -7.226 -2.997 23.553 1.00 96.62 104 PHE A O 1
ATOM 810 N N . GLN A 1 105 ? -6.487 -4.802 24.644 1.00 96.56 105 GLN A N 1
ATOM 811 C CA . GLN A 1 105 ? -5.598 -4.067 25.541 1.00 96.56 105 GLN A CA 1
ATOM 812 C C . GLN A 1 105 ? -4.154 -4.375 25.178 1.00 96.56 105 GLN A C 1
ATOM 814 O O . GLN A 1 105 ? -3.852 -5.474 24.712 1.00 96.56 105 GLN A O 1
ATOM 819 N N . PHE A 1 106 ? -3.258 -3.422 25.403 1.00 97.31 106 PHE A N 1
ATOM 820 C CA . PHE A 1 106 ? -1.835 -3.656 25.231 1.00 97.31 106 PHE A CA 1
ATOM 821 C C . PHE A 1 106 ? -1.015 -2.887 26.258 1.00 97.31 106 PHE A C 1
ATOM 823 O O . PHE A 1 106 ? -1.415 -1.815 26.714 1.00 97.31 106 PHE A O 1
ATOM 830 N N . GLU A 1 107 ? 0.140 -3.446 26.588 1.00 96.88 107 GLU A N 1
ATOM 831 C CA . GLU A 1 107 ? 1.146 -2.838 27.449 1.00 96.88 107 GLU A CA 1
ATOM 832 C C . GLU A 1 107 ? 2.518 -3.008 26.795 1.00 96.88 107 GLU A C 1
ATOM 834 O O . GLU A 1 107 ? 2.824 -4.065 26.236 1.00 96.88 107 GLU A O 1
ATOM 839 N N . ILE A 1 108 ? 3.311 -1.939 26.807 1.00 95.62 108 ILE A N 1
ATOM 840 C CA . ILE A 1 108 ? 4.623 -1.891 26.161 1.00 95.62 108 ILE A CA 1
ATOM 841 C C . ILE A 1 108 ? 5.686 -2.028 27.246 1.00 95.62 108 ILE A C 1
ATOM 843 O O . ILE A 1 108 ? 5.734 -1.229 28.180 1.00 95.62 108 ILE A O 1
ATOM 847 N N . PHE A 1 109 ? 6.551 -3.016 27.076 1.00 95.44 109 PHE A N 1
ATOM 848 C CA . PHE A 1 109 ? 7.689 -3.320 27.930 1.00 95.44 109 PHE A CA 1
ATOM 849 C C . PHE A 1 109 ? 8.999 -3.198 27.134 1.00 95.44 109 PHE A C 1
ATOM 851 O O . PHE A 1 109 ? 8.969 -3.198 25.899 1.00 95.44 109 PHE A O 1
ATOM 858 N N . PRO A 1 110 ? 10.165 -3.117 27.801 1.00 94.31 110 PRO A N 1
ATOM 859 C CA . PRO A 1 110 ? 11.461 -3.123 27.118 1.00 94.31 110 PRO A CA 1
ATOM 860 C C . PRO A 1 110 ? 11.681 -4.335 26.198 1.00 94.31 110 PRO A C 1
ATOM 862 O O . PRO A 1 110 ? 12.328 -4.216 25.164 1.00 94.31 110 PRO A O 1
ATOM 865 N N . GLU A 1 111 ? 11.142 -5.499 26.560 1.00 93.75 111 GLU A N 1
ATOM 866 C CA . GLU A 1 111 ? 11.252 -6.751 25.806 1.00 93.75 111 GLU A CA 1
ATOM 867 C C . GLU A 1 111 ? 10.261 -6.872 24.637 1.00 93.75 111 GLU A C 1
ATOM 869 O O . GLU A 1 111 ? 10.438 -7.725 23.759 1.00 93.75 111 GLU A O 1
ATOM 874 N N . GLY A 1 112 ? 9.224 -6.032 24.598 1.00 95.62 112 GLY A N 1
ATOM 875 C CA . GLY A 1 112 ? 8.188 -6.097 23.577 1.00 95.62 112 GLY A CA 1
ATOM 876 C C . GLY A 1 112 ? 6.821 -5.618 24.046 1.00 95.62 112 GLY A C 1
ATOM 877 O O . GLY A 1 112 ? 6.682 -4.920 25.043 1.00 95.62 112 GLY A O 1
ATOM 878 N N . VAL A 1 113 ? 5.785 -5.992 23.306 1.00 97.62 113 VAL A N 1
ATOM 879 C CA . VAL A 1 113 ? 4.401 -5.601 23.581 1.00 97.62 113 VAL A CA 1
ATOM 880 C C . VAL A 1 113 ? 3.600 -6.822 23.998 1.00 97.62 113 VAL A C 1
ATOM 882 O O . VAL A 1 113 ? 3.583 -7.837 23.302 1.00 97.62 113 VAL A O 1
ATOM 885 N N . LYS A 1 114 ? 2.883 -6.709 25.112 1.00 97.56 114 LYS A N 1
ATOM 886 C CA . LYS A 1 114 ? 1.892 -7.694 25.532 1.00 97.56 114 LYS A CA 1
ATOM 887 C C . LYS A 1 114 ? 0.514 -7.236 25.091 1.00 97.56 114 LYS A C 1
ATOM 889 O O . LYS A 1 114 ? 0.093 -6.142 25.450 1.00 97.56 114 LYS A O 1
ATOM 894 N N . VAL A 1 115 ? -0.201 -8.080 24.361 1.00 97.44 115 VAL A N 1
ATOM 895 C CA . VAL A 1 115 ? -1.561 -7.826 23.875 1.00 97.44 115 VAL A CA 1
ATOM 896 C C . VAL A 1 115 ? -2.528 -8.773 24.570 1.00 97.44 115 VAL A C 1
ATOM 898 O O . VAL A 1 115 ? -2.267 -9.969 24.673 1.00 97.44 115 VAL A O 1
ATOM 901 N N . VAL A 1 116 ? -3.659 -8.248 25.032 1.00 96.19 116 VAL A N 1
ATOM 902 C CA . VAL A 1 116 ? -4.762 -9.018 25.610 1.00 96.19 116 VAL A CA 1
ATOM 903 C C . VAL A 1 116 ? -6.002 -8.809 24.750 1.00 96.19 116 VAL A C 1
ATOM 905 O O . VAL A 1 116 ? -6.538 -7.703 24.657 1.00 96.19 116 VAL A O 1
ATOM 908 N N . LEU A 1 117 ? -6.455 -9.885 24.114 1.00 93.62 117 LEU A N 1
ATOM 909 C CA . LEU A 1 117 ? -7.632 -9.894 23.255 1.00 93.62 117 LEU A CA 1
ATOM 910 C C . LEU A 1 117 ? -8.924 -10.086 24.069 1.00 93.62 117 LEU A C 1
ATOM 912 O O . LEU A 1 117 ? -8.892 -10.605 25.195 1.00 93.62 117 LEU A O 1
ATOM 916 N N . PRO A 1 118 ? -10.091 -9.733 23.500 1.00 84.12 118 PRO A N 1
ATOM 917 C CA . PRO A 1 118 ? -11.380 -10.037 24.102 1.00 84.12 118 PRO A CA 1
ATOM 918 C C . PRO A 1 118 ? -11.520 -11.546 24.337 1.00 84.12 118 PRO A C 1
ATOM 920 O O . PRO A 1 118 ? -11.381 -12.345 23.418 1.00 84.12 118 PRO A O 1
ATOM 923 N N . GLY A 1 119 ? -11.797 -11.946 25.579 1.00 84.19 119 GLY A N 1
ATOM 924 C CA . GLY A 1 119 ? -11.799 -13.358 25.990 1.00 84.19 119 GLY A CA 1
ATOM 925 C C . GLY A 1 119 ? -10.536 -13.803 26.737 1.00 84.19 119 GLY A C 1
ATOM 926 O O . GLY A 1 119 ? -10.458 -14.955 27.148 1.00 84.19 119 GLY A O 1
ATOM 927 N N . GLY A 1 120 ? -9.574 -12.901 26.960 1.00 88.44 120 GLY A N 1
ATOM 928 C CA . GLY A 1 120 ? -8.427 -13.128 27.847 1.00 88.44 120 GLY A CA 1
ATOM 929 C C . GLY A 1 120 ? -7.221 -13.792 27.184 1.00 88.44 120 GLY A C 1
ATOM 930 O O . GLY A 1 120 ? -6.207 -14.007 27.849 1.00 88.44 120 GLY A O 1
ATOM 931 N N . ARG A 1 121 ? -7.298 -14.088 25.881 1.00 89.56 121 ARG A N 1
ATOM 932 C CA . ARG A 1 121 ? -6.162 -14.592 25.103 1.00 89.56 121 ARG A CA 1
ATOM 933 C C . ARG A 1 121 ? -5.044 -13.551 25.077 1.00 89.56 121 ARG A C 1
ATOM 935 O O . ARG A 1 121 ? -5.305 -12.377 24.832 1.00 89.56 121 ARG A O 1
ATOM 942 N N . GLN A 1 122 ? -3.811 -13.993 25.310 1.00 92.94 122 GLN A N 1
ATOM 943 C CA . GLN A 1 122 ? -2.633 -13.127 25.321 1.00 92.94 122 GLN A CA 1
ATOM 944 C C . GLN A 1 122 ? -1.729 -13.430 24.128 1.00 92.94 122 GLN A C 1
ATOM 946 O O . GLN A 1 122 ? -1.539 -14.594 23.776 1.00 92.94 122 GLN A O 1
ATOM 951 N N . VAL A 1 123 ? -1.174 -12.381 23.527 1.00 93.19 123 VAL A N 1
ATOM 952 C CA . VAL A 1 123 ? -0.193 -12.456 22.438 1.00 93.19 123 VAL A CA 1
ATOM 953 C C . VAL A 1 123 ? 0.989 -11.572 22.819 1.00 93.19 123 VAL A C 1
ATOM 955 O O . VAL A 1 123 ? 0.788 -10.443 23.258 1.00 93.19 123 VAL A O 1
ATOM 958 N N . ASN A 1 124 ? 2.211 -12.077 22.667 1.00 94.69 124 ASN A N 1
ATOM 959 C CA . ASN A 1 124 ? 3.425 -11.300 22.908 1.00 94.69 124 ASN A CA 1
ATOM 960 C C . ASN A 1 124 ? 4.082 -10.973 21.568 1.00 94.69 124 ASN A C 1
ATOM 962 O O . ASN A 1 124 ? 4.272 -11.862 20.742 1.00 94.69 124 ASN A O 1
ATOM 966 N N . ILE A 1 125 ? 4.441 -9.709 21.379 1.00 95.75 125 ILE A N 1
ATOM 967 C CA . ILE A 1 125 ? 5.135 -9.204 20.197 1.00 95.75 125 ILE A CA 1
ATOM 968 C C . ILE A 1 125 ? 6.547 -8.804 20.637 1.00 95.75 125 ILE A C 1
ATOM 970 O O . ILE A 1 125 ? 6.664 -7.951 21.517 1.00 95.75 125 ILE A O 1
ATOM 974 N N . PRO A 1 126 ? 7.617 -9.368 20.059 1.00 94.56 126 PRO A N 1
ATOM 975 C CA . PRO A 1 126 ? 8.985 -8.963 20.379 1.00 94.56 126 PRO A CA 1
ATOM 976 C C . PRO A 1 126 ? 9.254 -7.476 20.088 1.00 94.56 126 PRO A C 1
ATOM 978 O O . PRO A 1 126 ? 8.760 -6.939 19.095 1.00 94.56 126 PRO A O 1
ATOM 981 N N . GLU A 1 127 ? 10.097 -6.821 20.900 1.00 94.88 127 GLU A N 1
ATOM 982 C CA . GLU A 1 127 ? 10.504 -5.414 20.689 1.00 94.88 127 GLU A CA 1
ATOM 983 C C . GLU A 1 127 ? 11.015 -5.167 19.268 1.00 94.88 127 GLU A C 1
ATOM 985 O O . GLU A 1 127 ? 10.595 -4.209 18.616 1.00 94.88 127 GLU A O 1
ATOM 990 N N . ARG A 1 128 ? 11.856 -6.076 18.760 1.00 93.12 128 ARG A N 1
ATOM 991 C CA . ARG A 1 128 ? 12.436 -5.995 17.416 1.00 93.12 128 ARG A CA 1
ATOM 992 C C . ARG A 1 128 ? 11.356 -5.861 16.346 1.00 93.12 128 ARG A C 1
ATOM 994 O O . ARG A 1 128 ? 11.477 -5.004 15.469 1.00 93.12 128 ARG A O 1
ATOM 1001 N N . ASP A 1 129 ? 10.336 -6.709 16.427 1.00 92.31 129 ASP A N 1
ATOM 1002 C CA . ASP A 1 129 ? 9.281 -6.825 15.421 1.00 92.31 129 ASP A CA 1
ATOM 1003 C C . ASP A 1 129 ? 8.399 -5.577 15.457 1.00 92.31 129 ASP A C 1
ATOM 1005 O O . ASP A 1 129 ? 8.156 -4.955 14.422 1.00 92.31 129 ASP A O 1
ATOM 1009 N N . PHE A 1 130 ? 8.027 -5.128 16.661 1.00 92.44 130 PHE A N 1
ATOM 1010 C CA . PHE A 1 130 ? 7.293 -3.879 16.853 1.00 92.44 130 PHE A CA 1
ATOM 1011 C C . PHE A 1 130 ? 8.060 -2.670 16.305 1.00 92.44 130 PHE A C 1
ATOM 1013 O O . PHE A 1 130 ? 7.527 -1.893 15.506 1.00 92.44 130 PHE A O 1
ATOM 1020 N N . ARG A 1 131 ? 9.338 -2.537 16.673 1.00 91.31 131 ARG A N 1
ATOM 1021 C CA . ARG A 1 131 ? 10.202 -1.450 16.212 1.00 91.31 131 ARG A CA 1
ATOM 1022 C C . ARG A 1 131 ? 10.308 -1.437 14.691 1.00 91.31 131 ARG A C 1
ATOM 1024 O O . ARG A 1 131 ? 10.139 -0.381 14.091 1.00 91.31 131 ARG A O 1
ATOM 1031 N N . GLN A 1 132 ? 10.572 -2.582 14.062 1.00 88.38 132 GLN A N 1
ATOM 1032 C CA . GLN A 1 132 ? 10.728 -2.679 12.609 1.00 88.38 132 GLN A CA 1
ATOM 1033 C C . GLN A 1 132 ? 9.424 -2.371 11.872 1.00 88.38 132 GLN A C 1
ATOM 1035 O O . GLN A 1 132 ? 9.423 -1.534 10.967 1.00 88.38 132 GLN A O 1
ATOM 1040 N N . TYR A 1 133 ? 8.314 -2.982 12.282 1.00 89.56 133 TYR A N 1
ATOM 1041 C CA . TYR A 1 133 ? 7.016 -2.794 11.637 1.00 89.56 133 TYR A CA 1
ATOM 1042 C C . TYR A 1 133 ? 6.510 -1.353 11.747 1.00 89.56 133 TYR A C 1
ATOM 1044 O O . TYR A 1 133 ? 6.032 -0.789 10.766 1.00 89.56 133 TYR A O 1
ATOM 1052 N N . SER A 1 134 ? 6.713 -0.699 12.898 1.00 87.75 134 SER A N 1
ATOM 1053 C CA . SER A 1 134 ? 6.269 0.686 13.121 1.00 87.75 134 SER A CA 1
ATOM 1054 C C . SER A 1 134 ? 6.910 1.724 12.184 1.00 87.75 134 SER A C 1
ATOM 1056 O O . SER A 1 134 ? 6.414 2.852 12.099 1.00 87.75 134 SER A O 1
ATOM 1058 N N . THR A 1 135 ? 7.988 1.352 11.475 1.00 85.06 135 THR A N 1
ATOM 1059 C CA . THR A 1 135 ? 8.654 2.202 10.472 1.00 85.06 135 THR A CA 1
ATOM 1060 C C . THR A 1 135 ? 7.899 2.291 9.149 1.00 85.06 135 THR A C 1
ATOM 1062 O O . THR A 1 135 ? 8.285 3.089 8.302 1.00 85.06 135 THR A O 1
ATOM 1065 N N . VAL A 1 136 ? 6.861 1.474 8.950 1.00 86.44 136 VAL A N 1
ATOM 1066 C CA . VAL A 1 136 ? 6.056 1.450 7.723 1.00 86.44 136 VAL A CA 1
ATOM 1067 C C . VAL A 1 136 ? 4.734 2.174 7.952 1.00 86.44 136 VAL A C 1
ATOM 1069 O O . VAL A 1 136 ? 4.137 2.095 9.025 1.00 86.44 136 VAL A O 1
ATOM 1072 N N . ALA A 1 137 ? 4.232 2.856 6.926 1.00 85.81 137 ALA A N 1
ATOM 1073 C CA . ALA A 1 137 ? 2.990 3.620 6.992 1.00 85.81 137 ALA A CA 1
ATOM 1074 C C . ALA A 1 137 ? 1.704 2.768 6.926 1.00 85.81 137 ALA A C 1
ATOM 1076 O O . ALA A 1 137 ? 0.643 3.308 6.625 1.00 85.81 137 ALA A O 1
ATOM 1077 N N . TYR A 1 138 ? 1.747 1.461 7.212 1.00 89.38 138 TYR A N 1
ATOM 1078 C CA . TYR A 1 138 ? 0.587 0.571 7.073 1.00 89.38 138 TYR A CA 1
ATOM 1079 C C . TYR A 1 138 ? -0.653 1.077 7.810 1.00 89.38 138 TYR A C 1
ATOM 1081 O O . TYR A 1 138 ? -1.724 1.186 7.215 1.00 89.38 138 TYR A O 1
ATOM 1089 N N . ALA A 1 139 ? -0.515 1.414 9.094 1.00 94.31 139 ALA A N 1
ATOM 1090 C CA . ALA A 1 139 ? -1.625 1.951 9.871 1.00 94.31 139 ALA A CA 1
ATOM 1091 C C . ALA A 1 139 ? -2.147 3.283 9.321 1.00 94.31 139 ALA A C 1
ATOM 1093 O O . ALA A 1 139 ? -3.358 3.475 9.264 1.00 94.31 139 ALA A O 1
ATOM 1094 N N . LEU A 1 140 ? -1.267 4.172 8.856 1.00 94.56 140 LEU A N 1
ATOM 1095 C CA . LEU A 1 140 ? -1.674 5.457 8.280 1.00 94.56 140 LEU A CA 1
ATOM 1096 C C . LEU A 1 140 ? -2.417 5.271 6.949 1.00 94.56 140 LEU A C 1
ATOM 1098 O O . LEU A 1 140 ? -3.432 5.929 6.738 1.00 94.56 140 LEU A O 1
ATOM 1102 N N . ARG A 1 141 ? -1.997 4.319 6.104 1.00 94.06 141 ARG A N 1
ATOM 1103 C CA . ARG A 1 141 ? -2.712 3.940 4.870 1.00 94.06 141 ARG A CA 1
ATOM 1104 C C . ARG A 1 141 ? -4.109 3.400 5.172 1.00 94.06 141 ARG A C 1
ATOM 1106 O O . ARG A 1 141 ? -5.067 3.800 4.518 1.00 94.06 141 ARG A O 1
ATOM 1113 N N . ALA A 1 142 ? -4.254 2.562 6.200 1.00 95.88 142 ALA A N 1
ATOM 1114 C CA . ALA A 1 142 ? -5.564 2.072 6.633 1.00 95.88 142 ALA A CA 1
ATOM 1115 C C . ALA A 1 142 ? -6.458 3.185 7.204 1.00 95.88 142 ALA A C 1
ATOM 1117 O O . ALA A 1 142 ? -7.648 3.231 6.897 1.00 95.88 142 ALA A O 1
ATOM 1118 N N . ILE A 1 143 ? -5.895 4.109 7.989 1.00 96.88 143 ILE A N 1
ATOM 1119 C CA . ILE A 1 143 ? -6.618 5.281 8.506 1.00 96.88 143 ILE A CA 1
ATOM 1120 C C . ILE A 1 143 ? -7.096 6.169 7.353 1.00 96.88 143 ILE A C 1
ATOM 1122 O O . ILE A 1 143 ? -8.280 6.498 7.296 1.00 96.88 143 ILE A O 1
ATOM 1126 N N . LEU A 1 144 ? -6.218 6.487 6.400 1.00 95.38 144 LEU A N 1
ATOM 1127 C CA . LEU A 1 144 ? -6.554 7.283 5.220 1.00 95.38 144 LEU A CA 1
ATOM 1128 C C . LEU A 1 144 ? -7.613 6.597 4.345 1.00 95.38 144 LEU A C 1
ATOM 1130 O O . LEU A 1 144 ? -8.564 7.245 3.916 1.00 95.38 144 LEU A O 1
ATOM 1134 N N . SER A 1 145 ? -7.490 5.284 4.135 1.00 95.00 145 SER A N 1
ATOM 1135 C CA . SER A 1 145 ? -8.473 4.479 3.404 1.00 95.00 145 SER A CA 1
ATOM 1136 C C . SER A 1 145 ? -9.870 4.599 4.018 1.00 95.00 145 SER A C 1
ATOM 1138 O O . SER A 1 145 ? -10.835 4.893 3.313 1.00 95.00 145 SER A O 1
ATOM 1140 N N . ILE A 1 146 ? -9.985 4.456 5.343 1.00 94.69 146 ILE A N 1
ATOM 1141 C CA . ILE A 1 146 ? -11.272 4.598 6.032 1.00 94.69 146 ILE A CA 1
ATOM 1142 C C . ILE A 1 146 ? -11.780 6.036 6.011 1.00 94.69 146 ILE A C 1
ATOM 1144 O O . ILE A 1 146 ? -12.981 6.238 5.842 1.00 94.69 146 ILE A O 1
ATOM 1148 N N . GLN A 1 147 ? -10.902 7.030 6.136 1.00 93.12 147 GLN A N 1
ATOM 1149 C CA . GLN A 1 147 ? -11.297 8.432 6.027 1.00 93.12 147 GLN A CA 1
ATOM 1150 C C . GLN A 1 147 ? -11.903 8.738 4.649 1.00 93.12 147 GLN A C 1
ATOM 1152 O O . GLN A 1 147 ? -12.955 9.370 4.572 1.00 93.12 147 GLN A O 1
ATOM 1157 N N . GLN A 1 148 ? -11.286 8.240 3.573 1.00 92.94 148 GLN A N 1
ATOM 1158 C CA . GLN A 1 148 ? -11.803 8.352 2.207 1.00 92.94 148 GLN A CA 1
ATOM 1159 C C . GLN A 1 148 ? -13.132 7.615 2.037 1.00 92.94 148 GLN A C 1
ATOM 1161 O O . GLN A 1 148 ? -14.078 8.182 1.497 1.00 92.94 148 GLN A O 1
ATOM 1166 N N . ALA A 1 149 ? -13.241 6.385 2.540 1.00 91.62 149 ALA A N 1
ATOM 1167 C CA . ALA A 1 149 ? -14.480 5.621 2.454 1.00 91.62 149 ALA A CA 1
ATOM 1168 C C . ALA A 1 149 ? -15.633 6.309 3.207 1.00 91.62 149 ALA A C 1
ATOM 1170 O O . ALA A 1 149 ? -16.738 6.410 2.689 1.00 91.62 149 ALA A O 1
ATOM 1171 N N . CYS A 1 150 ? -15.384 6.853 4.402 1.00 89.19 150 CYS A N 1
ATOM 1172 C CA . CYS A 1 150 ? -16.398 7.611 5.136 1.00 89.19 150 CYS A CA 1
ATOM 1173 C C . CYS A 1 150 ? -16.767 8.926 4.440 1.00 89.19 150 CYS A C 1
ATOM 1175 O O . CYS A 1 150 ? -17.937 9.299 4.452 1.00 89.19 150 CYS A O 1
ATOM 1177 N N . TYR A 1 151 ? -15.810 9.592 3.790 1.00 88.00 151 TYR A N 1
ATOM 1178 C CA . TYR A 1 151 ? -16.090 10.759 2.954 1.00 88.00 151 TYR A CA 1
ATOM 1179 C C . TYR A 1 151 ? -17.028 10.409 1.784 1.00 88.00 151 TYR A C 1
ATOM 1181 O O . TYR A 1 151 ? -18.004 11.121 1.550 1.00 88.00 151 TYR A O 1
ATOM 1189 N N . LEU A 1 152 ? -16.800 9.268 1.120 1.00 87.81 152 LEU A N 1
ATOM 1190 C CA . LEU A 1 152 ? -17.686 8.727 0.080 1.00 87.81 152 LEU A CA 1
ATOM 1191 C C . LEU A 1 152 ? -19.069 8.327 0.616 1.00 87.81 152 LEU A C 1
ATOM 1193 O O . LEU A 1 152 ? -20.053 8.444 -0.100 1.00 87.81 152 LEU A O 1
ATOM 1197 N N . ASP A 1 153 ? -19.177 7.903 1.872 1.00 86.19 153 ASP A N 1
ATOM 1198 C CA . ASP A 1 153 ? -20.451 7.515 2.492 1.00 86.19 153 ASP A CA 1
ATOM 1199 C C . ASP A 1 153 ? -21.199 8.700 3.150 1.00 86.19 153 ASP A C 1
ATOM 1201 O O . ASP A 1 153 ? -22.174 8.483 3.873 1.00 86.19 153 ASP A O 1
ATOM 1205 N N . ALA A 1 154 ? -20.735 9.948 2.970 1.00 82.69 154 ALA A N 1
ATOM 1206 C CA . ALA A 1 154 ? -21.190 11.130 3.725 1.00 82.69 154 ALA A CA 1
ATOM 1207 C C . ALA A 1 154 ? -21.195 10.915 5.256 1.00 82.69 154 ALA A C 1
ATOM 1209 O O . ALA A 1 154 ? -21.968 11.532 5.997 1.00 82.69 154 ALA A O 1
ATOM 1210 N N . ALA A 1 155 ? -20.350 10.009 5.746 1.00 84.88 155 ALA A N 1
ATOM 1211 C CA . ALA A 1 155 ? -20.233 9.684 7.150 1.00 84.88 155 ALA A CA 1
ATOM 1212 C C . ALA A 1 155 ? -19.246 10.650 7.809 1.00 84.88 155 ALA A C 1
ATOM 1214 O O . ALA A 1 155 ? -18.052 10.659 7.510 1.00 84.88 155 ALA A O 1
ATOM 1215 N N . ASN A 1 156 ? -19.744 11.446 8.753 1.00 84.50 156 ASN A N 1
ATOM 1216 C CA . ASN A 1 156 ? -18.889 12.320 9.544 1.00 84.50 156 ASN A CA 1
ATOM 1217 C C . ASN A 1 156 ? -18.077 11.490 10.536 1.00 84.50 156 ASN A C 1
ATOM 1219 O O . ASN A 1 156 ? -18.641 10.748 11.339 1.00 84.50 156 ASN A O 1
ATOM 1223 N N . LEU A 1 157 ? -16.759 11.655 10.499 1.00 89.88 157 LEU A N 1
ATOM 1224 C CA . LEU A 1 157 ? -15.837 11.123 11.493 1.00 89.88 157 LEU A CA 1
ATOM 1225 C C . LEU A 1 157 ? -15.405 12.250 12.428 1.00 89.88 157 LEU A C 1
ATOM 1227 O O . LEU A 1 157 ? -15.164 13.376 11.993 1.00 89.88 157 LEU A O 1
ATOM 1231 N N . ALA A 1 158 ? -15.296 11.946 13.718 1.00 91.56 158 ALA A N 1
ATOM 1232 C CA . ALA A 1 158 ? -14.723 12.880 14.673 1.00 91.56 158 ALA A CA 1
ATOM 1233 C C . ALA A 1 158 ? -13.279 13.234 14.271 1.00 91.56 158 ALA A C 1
ATOM 1235 O O . ALA A 1 158 ? -12.524 12.329 13.898 1.00 91.56 158 ALA A O 1
ATOM 1236 N N . PRO A 1 159 ? -12.867 14.511 14.367 1.00 90.81 159 PRO A N 1
ATOM 1237 C CA . PRO A 1 159 ? -11.486 14.885 14.100 1.00 90.81 159 PRO A CA 1
ATOM 1238 C C . PRO A 1 159 ? -10.550 14.186 15.092 1.00 90.81 159 PRO A C 1
ATOM 1240 O O . PRO A 1 159 ? -10.909 13.983 16.254 1.00 90.81 159 PRO A O 1
ATOM 1243 N N . LEU A 1 160 ? -9.354 13.838 14.621 1.00 91.94 160 LEU A N 1
ATOM 1244 C CA . LEU A 1 160 ? -8.275 13.295 15.441 1.00 91.94 160 LEU A CA 1
ATOM 1245 C C . LEU A 1 160 ? -7.189 14.357 15.591 1.00 91.94 160 LEU A C 1
ATOM 1247 O O . LEU A 1 160 ? -6.739 14.922 14.592 1.00 91.94 160 LEU A O 1
ATOM 1251 N N . ASP A 1 161 ? -6.774 14.623 16.825 1.00 90.69 161 ASP A N 1
ATOM 1252 C CA . ASP A 1 161 ? -5.558 15.389 17.088 1.00 90.69 161 ASP A CA 1
ATOM 1253 C C . ASP A 1 161 ? -4.292 14.528 16.903 1.00 90.69 161 ASP A C 1
ATOM 1255 O O . ASP A 1 161 ? -4.354 13.333 16.595 1.00 90.69 161 ASP A O 1
ATOM 1259 N N . GLU A 1 162 ? -3.122 15.151 17.052 1.00 91.38 162 GLU A N 1
ATOM 1260 C CA . GLU A 1 162 ? -1.829 14.495 16.842 1.00 91.38 162 GLU A CA 1
ATOM 1261 C C . GLU A 1 162 ? -1.587 13.332 17.817 1.00 91.38 162 GLU A C 1
ATOM 1263 O O . GLU A 1 162 ? -1.138 12.264 17.394 1.00 91.38 162 GLU A O 1
ATOM 1268 N N . GLU A 1 163 ? -1.931 13.497 19.100 1.00 93.94 163 GLU A N 1
ATOM 1269 C CA . GLU A 1 163 ? -1.740 12.462 20.124 1.00 93.94 163 GLU A CA 1
ATOM 1270 C C . GLU A 1 163 ? -2.680 11.272 19.898 1.00 93.94 163 GLU A C 1
ATOM 1272 O O . GLU A 1 163 ? -2.279 10.112 20.035 1.00 93.94 163 GLU A O 1
ATOM 1277 N N . GLN A 1 164 ? -3.929 11.545 19.514 1.00 96.00 164 GLN A N 1
ATOM 1278 C CA . GLN A 1 164 ? -4.908 10.529 19.152 1.00 96.00 164 GLN A CA 1
ATOM 1279 C C . GLN A 1 164 ? -4.474 9.762 17.908 1.00 96.00 164 GLN A C 1
ATOM 1281 O O . GLN A 1 164 ? -4.519 8.533 17.922 1.00 96.00 164 GLN A O 1
ATOM 1286 N N . LEU A 1 165 ? -4.022 10.453 16.857 1.00 95.69 165 LEU A N 1
ATOM 1287 C CA . LEU A 1 165 ? -3.565 9.810 15.627 1.00 95.69 165 LEU A CA 1
ATOM 1288 C C . LEU A 1 165 ? -2.305 8.964 15.866 1.00 95.69 165 LEU A C 1
ATOM 1290 O O . LEU A 1 165 ? -2.241 7.827 15.396 1.00 95.69 165 LEU A O 1
ATOM 1294 N N . ALA A 1 166 ? -1.350 9.453 16.663 1.00 94.69 166 ALA A N 1
ATOM 1295 C CA . ALA A 1 166 ? -0.162 8.691 17.043 1.00 94.69 166 ALA A CA 1
ATOM 1296 C C . ALA A 1 166 ? -0.523 7.420 17.835 1.00 94.69 166 ALA A C 1
ATOM 1298 O O . ALA A 1 166 ? -0.035 6.329 17.525 1.00 94.69 166 ALA A O 1
ATOM 1299 N N . TYR A 1 167 ? -1.427 7.534 18.817 1.00 96.75 167 TYR A N 1
ATOM 1300 C CA . TYR A 1 167 ? -1.919 6.382 19.575 1.00 96.75 167 TYR A CA 1
ATOM 1301 C C . TYR A 1 167 ? -2.712 5.409 18.691 1.00 96.75 167 TYR A C 1
ATOM 1303 O O . TYR A 1 167 ? -2.576 4.193 18.830 1.00 96.75 167 TYR A O 1
ATOM 1311 N N . PHE A 1 168 ? -3.510 5.927 17.754 1.00 97.69 168 PHE A N 1
ATOM 1312 C CA . PHE A 1 168 ? -4.275 5.116 16.814 1.00 97.69 168 PHE A CA 1
ATOM 1313 C C . PHE A 1 168 ? -3.347 4.301 15.919 1.00 97.69 168 PHE A C 1
ATOM 1315 O O . PHE A 1 168 ? -3.480 3.081 15.856 1.00 97.69 168 PHE A O 1
ATOM 1322 N N . LYS A 1 169 ? -2.358 4.959 15.301 1.00 96.31 169 LYS A N 1
ATOM 1323 C CA . LYS A 1 169 ? -1.332 4.308 14.484 1.00 96.31 169 LYS A CA 1
ATOM 1324 C C . LYS A 1 169 ? -0.653 3.176 15.259 1.00 96.31 169 LYS A C 1
ATOM 1326 O O . LYS A 1 169 ? -0.626 2.047 14.778 1.00 96.31 169 LYS A O 1
ATOM 1331 N N . GLN A 1 170 ? -0.162 3.462 16.468 1.00 96.50 170 GLN A N 1
ATOM 1332 C CA . GLN A 1 170 ? 0.505 2.474 17.320 1.00 96.50 170 GLN A CA 1
ATOM 1333 C C . GLN A 1 170 ? -0.405 1.280 17.639 1.00 96.50 170 GLN A C 1
ATOM 1335 O O . GLN A 1 170 ? 0.026 0.135 17.520 1.00 96.50 170 GLN A O 1
ATOM 1340 N N . GLY A 1 171 ? -1.661 1.535 18.016 1.00 97.44 171 GLY A N 1
ATOM 1341 C CA . GLY A 1 171 ? -2.627 0.478 18.302 1.00 97.44 171 GLY A CA 1
ATOM 1342 C C . GLY A 1 171 ? -2.895 -0.414 17.087 1.00 97.44 171 GLY A C 1
ATOM 1343 O O . GLY A 1 171 ? -2.915 -1.635 17.218 1.00 97.44 171 GLY A O 1
ATOM 1344 N N . ILE A 1 172 ? -3.054 0.173 15.899 1.00 97.81 172 ILE A N 1
ATOM 1345 C CA . ILE A 1 172 ? -3.265 -0.586 14.662 1.00 97.81 172 ILE A CA 1
ATOM 1346 C C . ILE A 1 172 ? -2.035 -1.428 14.300 1.00 97.81 172 ILE A C 1
ATOM 1348 O O . ILE A 1 172 ? -2.199 -2.600 13.967 1.00 97.81 172 ILE A O 1
ATOM 1352 N N . ASP A 1 173 ? -0.824 -0.874 14.402 1.00 96.06 173 ASP A N 1
ATOM 1353 C CA . ASP A 1 173 ? 0.416 -1.619 14.143 1.00 96.06 173 ASP A CA 1
ATOM 1354 C C . ASP A 1 173 ? 0.537 -2.833 15.085 1.00 96.06 173 ASP A C 1
ATOM 1356 O O . ASP A 1 173 ? 0.766 -3.956 14.636 1.00 96.06 173 ASP A O 1
ATOM 1360 N N . ILE A 1 174 ? 0.295 -2.631 16.386 1.00 97.06 174 ILE A N 1
ATOM 1361 C CA . ILE A 1 174 ? 0.282 -3.700 17.399 1.00 97.06 174 ILE A CA 1
ATOM 1362 C C . ILE A 1 174 ? -0.768 -4.764 17.065 1.00 97.06 174 ILE A C 1
ATOM 1364 O O . ILE A 1 174 ? -0.497 -5.960 17.177 1.00 97.06 174 ILE A O 1
ATOM 1368 N N . ALA A 1 175 ? -1.964 -4.347 16.652 1.00 96.88 175 ALA A N 1
ATOM 1369 C CA . ALA A 1 175 ? -3.040 -5.279 16.356 1.00 96.88 175 ALA A CA 1
ATOM 1370 C C . ALA A 1 175 ? -2.730 -6.170 15.149 1.00 96.88 175 ALA A C 1
ATOM 1372 O O . ALA A 1 175 ? -2.966 -7.378 15.202 1.00 96.88 175 ALA A O 1
ATOM 1373 N N . VAL A 1 176 ? -2.160 -5.598 14.085 1.00 95.50 176 VAL A N 1
ATOM 1374 C CA . VAL A 1 176 ? -1.745 -6.372 12.910 1.00 95.50 176 VAL A CA 1
ATOM 1375 C C . VAL A 1 176 ? -0.605 -7.326 13.263 1.00 95.50 176 VAL A C 1
ATOM 1377 O O . VAL A 1 176 ? -0.673 -8.497 12.897 1.00 95.50 176 VAL A O 1
ATOM 1380 N N . LEU A 1 177 ? 0.389 -6.881 14.037 1.00 95.62 177 LEU A N 1
ATOM 1381 C CA . LEU A 1 177 ? 1.479 -7.755 14.479 1.00 95.62 177 LEU A CA 1
ATOM 1382 C C . LEU A 1 177 ? 0.980 -8.941 15.321 1.00 95.62 177 LEU A C 1
ATOM 1384 O O . LEU A 1 177 ? 1.444 -10.072 15.162 1.00 95.62 177 LEU A O 1
ATOM 1388 N N . ALA A 1 178 ? 0.013 -8.706 16.209 1.00 95.50 178 ALA A N 1
ATOM 1389 C CA . ALA A 1 178 ? -0.597 -9.773 16.996 1.00 95.50 178 ALA A CA 1
ATOM 1390 C C . ALA A 1 178 ? -1.382 -10.764 16.118 1.00 95.50 178 ALA A C 1
ATOM 1392 O O . ALA A 1 178 ? -1.303 -11.971 16.341 1.00 95.50 178 ALA A O 1
ATOM 1393 N N . LEU A 1 179 ? -2.117 -10.268 15.114 1.00 95.44 179 LEU A N 1
ATOM 1394 C CA . LEU A 1 179 ? -2.842 -11.106 14.157 1.00 95.44 179 LEU A CA 1
ATOM 1395 C C . LEU A 1 179 ? -1.887 -11.980 13.332 1.00 95.44 179 LEU A C 1
ATOM 1397 O O . LEU A 1 179 ? -2.102 -13.186 13.224 1.00 95.44 179 LEU A O 1
ATOM 1401 N N . LEU A 1 180 ? -0.840 -11.377 12.765 1.00 94.69 180 LEU A N 1
ATOM 1402 C CA . LEU A 1 180 ? 0.129 -12.074 11.922 1.00 94.69 180 LEU A CA 1
ATOM 1403 C C . LEU A 1 180 ? 0.954 -13.088 12.713 1.00 94.69 180 LEU A C 1
ATOM 1405 O O . LEU A 1 180 ? 1.173 -14.190 12.225 1.00 94.69 180 LEU A O 1
ATOM 1409 N N . GLY A 1 181 ? 1.342 -12.771 13.953 1.00 93.19 181 GLY A N 1
ATOM 1410 C CA . GLY A 1 181 ? 2.056 -13.719 14.811 1.00 93.19 181 GLY A CA 1
ATOM 1411 C C . GLY A 1 181 ? 1.234 -14.967 15.140 1.00 93.19 181 GLY A C 1
ATOM 1412 O O . GLY A 1 181 ? 1.772 -16.073 15.172 1.00 93.19 181 GLY A O 1
ATOM 1413 N N . ASP A 1 182 ? -0.077 -14.813 15.339 1.00 93.12 182 ASP A N 1
ATOM 1414 C CA . ASP A 1 182 ? -0.979 -15.951 15.526 1.00 93.12 182 ASP A CA 1
ATOM 1415 C C . ASP A 1 182 ? -1.136 -16.772 14.235 1.00 93.12 182 ASP A C 1
ATOM 1417 O O . ASP A 1 182 ? -1.023 -17.998 14.255 1.00 93.12 182 ASP A O 1
ATOM 1421 N N . ALA A 1 183 ? -1.336 -16.106 13.097 1.00 94.62 183 ALA A N 1
ATOM 1422 C CA . ALA A 1 183 ? -1.460 -16.787 11.814 1.00 94.62 183 ALA A CA 1
ATOM 1423 C C . ALA A 1 183 ? -0.170 -17.519 11.391 1.00 94.62 183 ALA A C 1
ATOM 1425 O O . ALA A 1 183 ? -0.253 -18.648 10.910 1.00 94.62 183 ALA A O 1
ATOM 1426 N N . ASP A 1 184 ? 1.012 -16.939 11.627 1.00 94.31 184 ASP A N 1
ATOM 1427 C CA . ASP A 1 184 ? 2.315 -17.583 11.392 1.00 94.31 184 ASP A CA 1
ATOM 1428 C C . ASP A 1 184 ? 2.470 -18.843 12.254 1.00 94.31 184 ASP A C 1
ATOM 1430 O O . ASP A 1 184 ? 2.840 -19.906 11.755 1.00 94.31 184 ASP A O 1
ATOM 1434 N N . ALA A 1 185 ? 2.118 -18.770 13.543 1.00 92.62 185 ALA A N 1
ATOM 1435 C CA . ALA A 1 185 ? 2.167 -19.930 14.430 1.00 92.62 185 ALA A CA 1
ATOM 1436 C C . ALA A 1 185 ? 1.267 -21.075 13.930 1.00 92.62 185 ALA A C 1
ATOM 1438 O O . ALA A 1 185 ? 1.670 -22.241 13.964 1.00 92.62 185 ALA A O 1
ATOM 1439 N N . GLN A 1 186 ? 0.075 -20.748 13.424 1.00 93.75 186 GLN A N 1
ATOM 1440 C CA . GLN A 1 186 ? -0.846 -21.723 12.836 1.00 93.75 186 GLN A CA 1
ATOM 1441 C C . GLN A 1 186 ? -0.308 -22.310 11.525 1.00 93.75 186 GLN A C 1
ATOM 1443 O O . GLN A 1 186 ? -0.320 -23.530 11.358 1.00 93.75 186 GLN A O 1
ATOM 1448 N N . ALA A 1 187 ? 0.210 -21.472 10.623 1.00 94.88 187 ALA A N 1
ATOM 1449 C CA . ALA A 1 187 ? 0.781 -21.911 9.352 1.00 94.88 187 ALA A CA 1
ATOM 1450 C C . ALA A 1 187 ? 1.964 -22.870 9.569 1.00 94.88 187 ALA A C 1
ATOM 1452 O O . ALA A 1 187 ? 2.016 -23.943 8.963 1.00 94.88 187 ALA A O 1
ATOM 1453 N N . ARG A 1 188 ? 2.861 -22.548 10.511 1.00 94.12 188 ARG A N 1
ATOM 1454 C CA . ARG A 1 188 ? 3.990 -23.413 10.891 1.00 94.12 188 ARG A CA 1
ATOM 1455 C C . ARG A 1 188 ? 3.541 -24.729 11.510 1.00 94.12 188 ARG A C 1
ATOM 1457 O O . ARG A 1 188 ? 4.089 -25.772 11.165 1.00 94.12 188 ARG A O 1
ATOM 1464 N N . ALA A 1 189 ? 2.541 -24.701 12.393 1.00 94.50 189 ALA A N 1
ATOM 1465 C CA . ALA A 1 189 ? 1.976 -25.919 12.974 1.00 94.50 189 ALA A CA 1
ATOM 1466 C C . ALA A 1 189 ? 1.354 -26.836 11.904 1.00 94.50 189 ALA A C 1
ATOM 1468 O O . ALA A 1 189 ? 1.411 -28.057 12.032 1.00 94.50 189 ALA A O 1
ATOM 1469 N N . ALA A 1 190 ? 0.812 -26.250 10.833 1.00 94.94 190 ALA A N 1
ATOM 1470 C CA . ALA A 1 190 ? 0.272 -26.964 9.680 1.00 94.94 190 ALA A CA 1
ATOM 1471 C C . ALA A 1 190 ? 1.329 -27.347 8.621 1.00 94.94 190 ALA A C 1
ATOM 1473 O O . ALA A 1 190 ? 0.981 -27.983 7.629 1.00 94.94 190 ALA A O 1
ATOM 1474 N N . GLY A 1 191 ? 2.602 -26.963 8.789 1.00 94.38 191 GLY A N 1
ATOM 1475 C CA . GLY A 1 191 ? 3.657 -27.196 7.793 1.00 94.38 191 GLY A CA 1
ATOM 1476 C C . GLY A 1 191 ? 3.456 -26.434 6.476 1.00 94.38 191 GLY A C 1
ATOM 1477 O O . GLY A 1 191 ? 3.930 -26.880 5.432 1.00 94.38 191 GLY A O 1
ATOM 1478 N N . SER A 1 192 ? 2.728 -25.314 6.507 1.00 93.94 192 SER A N 1
ATOM 1479 C CA . SER A 1 192 ? 2.447 -24.496 5.323 1.00 93.94 192 SER A CA 1
ATOM 1480 C C . SER A 1 192 ? 3.665 -23.659 4.925 1.00 93.94 192 SER A C 1
ATOM 1482 O O . SER A 1 192 ? 4.364 -23.127 5.783 1.00 93.94 192 SER A O 1
ATOM 1484 N N . GLN A 1 193 ? 3.916 -23.535 3.617 1.00 91.25 193 GLN A N 1
ATOM 1485 C CA . GLN A 1 193 ? 5.002 -22.696 3.082 1.00 91.25 193 GLN A CA 1
ATOM 1486 C C . GLN A 1 193 ? 4.654 -21.204 3.068 1.00 91.25 193 GLN A C 1
ATOM 1488 O O . GLN A 1 193 ? 5.551 -20.371 3.035 1.00 91.25 193 GLN A O 1
ATOM 1493 N N . GLU A 1 194 ? 3.364 -20.883 3.095 1.00 93.25 194 GLU A N 1
ATOM 1494 C CA . GLU A 1 194 ? 2.832 -19.526 3.128 1.00 93.25 194 GLU A CA 1
ATOM 1495 C C . GLU A 1 194 ? 1.691 -19.456 4.144 1.00 93.25 194 GLU A C 1
ATOM 1497 O O . GLU A 1 194 ? 0.973 -20.439 4.345 1.00 93.25 194 GLU A O 1
ATOM 1502 N N . ILE A 1 195 ? 1.478 -18.278 4.723 1.00 94.81 195 ILE A N 1
ATOM 1503 C CA . ILE A 1 195 ? 0.252 -17.962 5.444 1.00 94.81 195 ILE A CA 1
ATOM 1504 C C . ILE A 1 195 ? -0.858 -17.751 4.408 1.00 94.81 195 ILE A C 1
ATOM 1506 O O . ILE A 1 195 ? -0.789 -16.874 3.542 1.00 94.81 195 ILE A O 1
ATOM 1510 N N . GLN A 1 196 ? -1.892 -18.569 4.494 1.00 95.50 196 GLN A N 1
ATOM 1511 C CA . GLN A 1 196 ? -3.091 -18.549 3.670 1.00 95.50 196 GLN A CA 1
ATOM 1512 C C . GLN A 1 196 ? -4.225 -17.785 4.374 1.00 95.50 196 GLN A C 1
ATOM 1514 O O . GLN A 1 196 ? -4.172 -17.449 5.563 1.0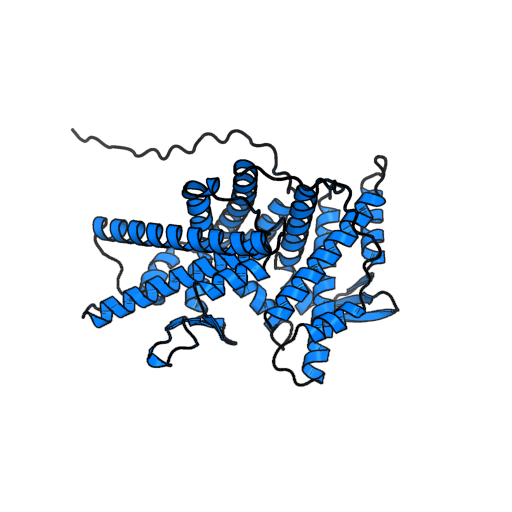0 95.50 196 GLN A O 1
ATOM 1519 N N . ALA A 1 197 ? -5.268 -17.453 3.612 1.00 94.62 197 ALA A N 1
ATOM 1520 C CA . ALA A 1 197 ? -6.382 -16.645 4.107 1.00 94.62 197 ALA A CA 1
ATOM 1521 C C . ALA A 1 197 ? -7.167 -17.319 5.253 1.00 94.62 197 ALA A C 1
ATOM 1523 O O . ALA A 1 197 ? -7.742 -16.632 6.095 1.00 94.62 197 ALA A O 1
ATOM 1524 N N . ASP A 1 198 ? -7.181 -18.651 5.315 1.00 95.19 198 ASP A N 1
ATOM 1525 C CA . ASP A 1 198 ? -7.848 -19.443 6.354 1.00 95.19 198 ASP A CA 1
ATOM 1526 C C . ASP A 1 198 ? -7.160 -19.326 7.726 1.00 95.19 198 ASP A C 1
ATOM 1528 O O . ASP A 1 198 ? -7.847 -19.182 8.744 1.00 95.19 198 ASP A O 1
ATOM 1532 N N . GLN A 1 199 ? -5.822 -19.306 7.777 1.00 95.69 199 GLN A N 1
ATOM 1533 C CA . GLN A 1 199 ? -5.096 -19.055 9.028 1.00 95.69 199 GLN A CA 1
ATOM 1534 C C . GLN A 1 199 ? -5.300 -17.612 9.503 1.00 95.69 199 GLN A C 1
ATOM 1536 O O . GLN A 1 199 ? -5.528 -17.382 10.692 1.00 95.69 199 GLN A O 1
ATOM 1541 N N . LEU A 1 200 ? -5.329 -16.640 8.580 1.00 95.00 200 LEU A N 1
ATOM 1542 C CA . LEU A 1 200 ? -5.706 -15.255 8.895 1.00 95.00 200 LEU A CA 1
ATOM 1543 C C . LEU A 1 200 ? -7.128 -15.173 9.465 1.00 95.00 200 LEU A C 1
ATOM 1545 O O . LEU A 1 200 ? -7.351 -14.517 10.483 1.00 95.00 200 LEU A O 1
ATOM 1549 N N . ALA A 1 201 ? -8.091 -15.853 8.839 1.00 94.50 201 ALA A N 1
ATOM 1550 C CA . ALA A 1 201 ? -9.479 -15.883 9.290 1.00 94.50 201 ALA A CA 1
ATOM 1551 C C . ALA A 1 201 ? -9.618 -16.515 10.685 1.00 94.50 201 ALA A C 1
ATOM 1553 O O . ALA A 1 201 ? -10.367 -16.014 11.528 1.00 94.50 201 ALA A O 1
ATOM 1554 N N . THR A 1 202 ? -8.853 -17.572 10.955 1.00 94.19 202 THR A N 1
ATOM 1555 C CA . THR A 1 202 ? -8.829 -18.245 12.258 1.00 94.19 202 THR A CA 1
ATOM 1556 C C . THR A 1 202 ? -8.220 -17.350 13.337 1.00 94.19 202 THR A C 1
ATOM 1558 O O . THR A 1 202 ? -8.824 -17.168 14.396 1.00 94.19 202 THR A O 1
ATOM 1561 N N . ALA A 1 203 ? -7.077 -16.713 13.065 1.00 93.56 203 ALA A N 1
ATOM 1562 C CA . ALA A 1 203 ? -6.476 -15.740 13.978 1.00 93.56 203 ALA A CA 1
ATOM 1563 C C . ALA A 1 203 ? -7.430 -14.564 14.263 1.00 93.56 203 ALA A C 1
ATOM 1565 O O . ALA A 1 203 ? -7.651 -14.163 15.413 1.00 93.56 203 ALA A O 1
ATOM 1566 N N . ARG A 1 204 ? -8.096 -14.069 13.215 1.00 93.94 204 ARG A N 1
ATOM 1567 C CA . ARG A 1 204 ? -9.094 -12.999 13.278 1.00 93.94 204 ARG A CA 1
ATOM 1568 C C . ARG A 1 204 ? -10.301 -13.345 14.156 1.00 93.94 204 ARG A C 1
ATOM 1570 O O . ARG A 1 204 ? -10.871 -12.437 14.757 1.00 93.94 204 ARG A O 1
ATOM 1577 N N . ALA A 1 205 ? -10.683 -14.615 14.292 1.00 92.62 205 ALA A N 1
ATOM 1578 C CA . ALA A 1 205 ? -11.828 -15.026 15.113 1.00 92.62 205 ALA A CA 1
ATOM 1579 C C . ALA A 1 205 ? -11.679 -14.670 16.608 1.00 92.62 205 ALA A C 1
ATOM 1581 O O . ALA A 1 205 ? -12.674 -14.582 17.327 1.00 92.62 205 ALA A O 1
ATOM 1582 N N . SER A 1 206 ? -10.448 -14.423 17.077 1.00 90.50 206 SER A N 1
ATOM 1583 C CA . SER A 1 206 ? -10.172 -13.961 18.448 1.00 90.50 206 SER A CA 1
ATOM 1584 C C . SER A 1 206 ? -10.413 -12.455 18.653 1.00 90.50 206 SER A C 1
ATOM 1586 O O . SER A 1 206 ? -10.312 -11.963 19.776 1.00 90.50 206 SER A O 1
ATOM 1588 N N . TRP A 1 207 ? -10.724 -11.712 17.589 1.00 93.25 207 TRP A N 1
ATOM 1589 C CA . TRP A 1 207 ? -10.924 -10.265 17.617 1.00 93.25 207 TRP A CA 1
ATOM 1590 C C . TRP A 1 207 ? -12.408 -9.904 17.633 1.00 93.25 207 TRP A C 1
ATOM 1592 O O . TRP A 1 207 ? -13.246 -10.588 17.046 1.00 93.25 207 TRP A O 1
ATOM 1602 N N . ARG A 1 208 ? -12.749 -8.793 18.296 1.00 88.75 208 ARG A N 1
ATOM 1603 C CA . ARG A 1 208 ? -14.114 -8.253 18.314 1.00 88.75 208 ARG A CA 1
ATOM 1604 C C . ARG A 1 208 ? -14.134 -6.818 17.813 1.00 88.75 208 ARG A C 1
ATOM 1606 O O . ARG A 1 208 ? -13.269 -6.020 18.160 1.00 88.75 208 ARG A O 1
ATOM 1613 N N . PHE A 1 209 ? -15.184 -6.497 17.065 1.00 91.44 209 PHE A N 1
ATOM 1614 C CA . PHE A 1 209 ? -15.475 -5.161 16.548 1.00 91.44 209 PHE A CA 1
ATOM 1615 C C . PHE A 1 209 ? -16.779 -4.678 17.199 1.00 91.44 209 PHE A C 1
ATOM 1617 O O . PHE A 1 209 ? -17.861 -4.904 16.657 1.00 91.44 209 PHE A O 1
ATOM 1624 N N . PRO A 1 210 ? -16.711 -4.139 18.432 1.00 84.56 210 PRO A N 1
ATOM 1625 C CA . PRO A 1 210 ? -17.893 -3.870 19.251 1.00 84.56 210 PRO A CA 1
ATOM 1626 C C . PRO A 1 210 ? -18.781 -2.742 18.713 1.00 84.56 210 PRO A C 1
ATOM 1628 O O . PRO A 1 210 ? -19.943 -2.651 19.110 1.00 84.56 210 PRO A O 1
ATOM 1631 N N . TYR A 1 211 ? -18.267 -1.888 17.826 1.00 83.94 211 TYR A N 1
ATOM 1632 C CA . TYR A 1 211 ? -19.018 -0.762 17.284 1.00 83.94 211 TYR A CA 1
ATOM 1633 C C . TYR A 1 211 ? -19.561 -1.103 15.898 1.00 83.94 211 TYR A C 1
ATOM 1635 O O . TYR A 1 211 ? -18.840 -1.573 15.017 1.00 83.94 211 TYR A O 1
ATOM 1643 N N . ARG A 1 212 ? -20.868 -0.889 15.714 1.00 68.06 212 ARG A N 1
ATOM 1644 C CA . ARG A 1 212 ? -21.530 -1.139 14.432 1.00 68.06 212 ARG A CA 1
ATOM 1645 C C . ARG A 1 212 ? -21.154 -0.069 13.421 1.00 68.06 212 ARG A C 1
ATOM 1647 O O . ARG A 1 212 ? -21.113 1.118 13.748 1.00 68.06 212 ARG A O 1
ATOM 1654 N N . GLN A 1 213 ? -21.009 -0.512 12.178 1.00 69.00 213 GLN A N 1
ATOM 1655 C CA . GLN A 1 213 ? -20.900 0.374 11.033 1.00 69.00 213 GLN A CA 1
ATOM 1656 C C . GLN A 1 213 ? -22.211 1.139 10.859 1.00 69.00 213 GLN A C 1
ATOM 1658 O O . GLN A 1 213 ? -23.263 0.547 10.615 1.00 69.00 213 GLN A O 1
ATOM 1663 N N . SER A 1 214 ? -22.153 2.456 11.043 1.00 59.97 214 SER A N 1
ATOM 1664 C CA . SER A 1 214 ? -23.268 3.345 10.731 1.00 59.97 214 SER A CA 1
ATOM 1665 C C . SER A 1 214 ? -23.203 3.697 9.250 1.00 59.97 214 SER A C 1
ATOM 1667 O O . SER A 1 214 ? -22.487 4.620 8.873 1.00 59.97 214 SER A O 1
ATOM 1669 N N . ASN A 1 215 ? -23.950 2.974 8.416 1.00 57.41 215 ASN A N 1
ATOM 1670 C CA . ASN A 1 215 ? -24.213 3.395 7.039 1.00 57.41 215 ASN A CA 1
ATOM 1671 C C . ASN A 1 215 ? -25.400 4.358 7.076 1.00 57.41 215 ASN A C 1
ATOM 1673 O O . ASN A 1 215 ? -26.543 3.955 6.876 1.00 57.41 215 ASN A O 1
ATOM 1677 N N . SER A 1 216 ? -25.150 5.607 7.463 1.00 52.56 216 SER A N 1
ATOM 1678 C CA . SER A 1 216 ? -26.214 6.599 7.669 1.00 52.56 216 SER A CA 1
ATOM 1679 C C . SER A 1 216 ? -26.336 7.629 6.544 1.00 52.56 216 SER A C 1
ATOM 1681 O O . SER A 1 216 ? -27.273 8.421 6.575 1.00 52.56 216 SER A O 1
ATOM 1683 N N . GLY A 1 217 ? -25.420 7.640 5.570 1.00 60.34 217 GLY A N 1
ATOM 1684 C CA . GLY A 1 217 ? -25.432 8.583 4.452 1.00 60.34 217 GLY A CA 1
ATOM 1685 C C . GLY A 1 217 ? -25.760 7.922 3.114 1.00 60.34 217 GLY A C 1
ATOM 1686 O O . GLY A 1 217 ? -25.511 6.735 2.905 1.00 60.34 217 GLY A O 1
ATOM 1687 N N . ALA A 1 218 ? -26.347 8.701 2.204 1.00 65.81 218 ALA A N 1
ATOM 1688 C CA . ALA A 1 218 ? -26.402 8.325 0.798 1.00 65.81 218 ALA A CA 1
ATOM 1689 C C . ALA A 1 218 ? -24.984 8.406 0.218 1.00 65.81 218 ALA A C 1
ATOM 1691 O O . ALA A 1 218 ? -24.276 9.373 0.496 1.00 65.81 218 ALA A O 1
ATOM 1692 N N . ALA A 1 219 ? -24.593 7.415 -0.586 1.00 75.94 219 ALA A N 1
ATOM 1693 C CA . ALA A 1 219 ? -23.294 7.414 -1.249 1.00 75.94 219 ALA A CA 1
ATOM 1694 C C . ALA A 1 219 ? -23.093 8.721 -2.035 1.00 75.94 219 ALA A C 1
ATOM 1696 O O . ALA A 1 219 ? -23.899 9.086 -2.897 1.00 75.94 219 ALA A O 1
ATOM 1697 N N . VAL A 1 220 ? -22.014 9.426 -1.717 1.00 81.81 220 VAL A N 1
ATOM 1698 C CA . VAL A 1 220 ? -21.549 10.622 -2.405 1.00 81.81 220 VAL A CA 1
ATOM 1699 C C . VAL A 1 220 ? -20.795 10.176 -3.641 1.00 81.81 220 VAL A C 1
ATOM 1701 O O . VAL A 1 220 ? -19.814 9.437 -3.575 1.00 81.81 220 VAL A O 1
ATOM 1704 N N . ARG A 1 221 ? -21.240 10.666 -4.793 1.00 82.88 221 ARG A N 1
ATOM 1705 C CA . ARG A 1 221 ? -20.480 10.531 -6.026 1.00 82.88 221 ARG A CA 1
ATOM 1706 C C . ARG A 1 221 ? -19.551 11.728 -6.151 1.00 82.88 221 ARG A C 1
ATOM 1708 O O . ARG A 1 221 ? -20.028 12.842 -6.348 1.00 82.88 221 ARG A O 1
ATOM 1715 N N . LEU A 1 222 ? -18.249 11.481 -6.056 1.00 87.31 222 LEU A N 1
ATOM 1716 C CA . LEU A 1 222 ? -17.247 12.510 -6.309 1.00 87.31 222 LEU A CA 1
ATOM 1717 C C . LEU A 1 222 ? -17.263 12.913 -7.782 1.00 87.31 222 LEU A C 1
ATOM 1719 O O . LEU A 1 222 ? -17.443 12.081 -8.677 1.00 87.31 222 LEU A O 1
ATOM 1723 N N . SER A 1 223 ? -17.051 14.198 -8.028 1.00 90.06 223 SER A N 1
ATOM 1724 C CA . SER A 1 223 ? -16.673 14.689 -9.345 1.00 90.06 223 SER A CA 1
ATOM 1725 C C . SER A 1 223 ? -15.259 14.222 -9.707 1.00 90.06 223 SER A C 1
ATOM 1727 O O . SER A 1 223 ? -14.429 13.936 -8.843 1.00 90.06 223 SER A O 1
ATOM 1729 N N . GLN A 1 224 ? -14.963 14.196 -11.007 1.00 90.12 224 GLN A N 1
ATOM 1730 C CA . GLN A 1 224 ? -13.618 13.913 -11.524 1.00 90.12 224 GLN A CA 1
ATOM 1731 C C . GLN A 1 224 ? -12.570 14.839 -10.897 1.00 90.12 224 GLN A C 1
ATOM 1733 O O . GLN A 1 224 ? -11.525 14.384 -10.445 1.00 90.12 224 GLN A O 1
ATOM 1738 N N . GLN A 1 225 ? -12.887 16.134 -10.798 1.00 90.38 225 GLN A N 1
ATOM 1739 C CA . GLN A 1 225 ? -11.992 17.125 -10.210 1.00 90.38 225 GLN A CA 1
ATOM 1740 C C . GLN A 1 225 ? -11.676 16.813 -8.743 1.00 90.38 225 GLN A C 1
ATOM 1742 O O . GLN A 1 225 ? -10.527 16.948 -8.333 1.00 90.38 225 GLN A O 1
ATOM 1747 N N . GLU A 1 226 ? -12.667 16.376 -7.960 1.00 90.94 226 GLU A N 1
ATOM 1748 C CA . GLU A 1 226 ? -12.444 15.964 -6.573 1.00 90.94 226 GLU A CA 1
ATOM 1749 C C . GLU A 1 226 ? -11.533 14.739 -6.503 1.00 90.94 226 GLU A C 1
ATOM 1751 O O . GLU A 1 226 ? -10.557 14.769 -5.760 1.00 90.94 226 GLU A O 1
ATOM 1756 N N . ILE A 1 227 ? -11.776 13.701 -7.312 1.00 92.25 227 ILE A N 1
ATOM 1757 C CA . ILE A 1 227 ? -10.906 12.513 -7.362 1.00 92.25 227 ILE A CA 1
ATOM 1758 C C . ILE A 1 227 ? -9.464 12.923 -7.687 1.00 92.25 227 ILE A C 1
ATOM 1760 O O . ILE A 1 227 ? -8.546 12.582 -6.941 1.00 92.25 227 ILE A O 1
ATOM 1764 N N . THR A 1 228 ? -9.260 13.708 -8.747 1.00 92.94 228 THR A N 1
ATOM 1765 C CA . THR A 1 228 ? -7.932 14.183 -9.152 1.00 92.94 228 THR A CA 1
ATOM 1766 C C . THR A 1 228 ? -7.260 15.007 -8.058 1.00 92.94 228 THR A C 1
ATOM 1768 O O . THR A 1 228 ? -6.090 14.778 -7.763 1.00 92.94 228 THR A O 1
ATOM 1771 N N . THR A 1 229 ? -7.976 15.925 -7.403 1.00 92.56 229 THR A N 1
ATOM 1772 C CA . THR A 1 229 ? -7.425 16.728 -6.300 1.00 92.56 229 THR A CA 1
ATOM 1773 C C . THR A 1 229 ? -6.993 15.857 -5.117 1.00 92.56 229 THR A C 1
ATOM 1775 O O . THR A 1 229 ? -5.934 16.088 -4.533 1.00 92.56 229 THR A O 1
ATOM 1778 N N . ILE A 1 230 ? -7.774 14.831 -4.776 1.00 92.56 230 ILE A N 1
ATOM 1779 C CA . ILE A 1 230 ? -7.444 13.889 -3.700 1.00 92.56 230 ILE A CA 1
ATOM 1780 C C . ILE A 1 230 ? -6.185 13.082 -4.035 1.00 92.56 230 ILE A C 1
ATOM 1782 O O . ILE A 1 230 ? -5.324 12.883 -3.173 1.00 92.56 230 ILE A O 1
ATOM 1786 N N . LEU A 1 231 ? -6.077 12.606 -5.275 1.00 94.31 231 LEU A N 1
ATOM 1787 C CA . LEU A 1 231 ? -4.920 11.842 -5.728 1.00 94.31 231 LEU A CA 1
ATOM 1788 C C . LEU A 1 231 ? -3.664 12.712 -5.817 1.00 94.31 231 LEU A C 1
ATOM 1790 O O . LEU A 1 231 ? -2.611 12.298 -5.338 1.00 94.31 231 LEU A O 1
ATOM 1794 N N . GLU A 1 232 ? -3.774 13.941 -6.320 1.00 94.38 232 GLU A N 1
ATOM 1795 C CA . GLU A 1 232 ? -2.647 14.875 -6.409 1.00 94.38 232 GLU A CA 1
ATOM 1796 C C . GLU A 1 232 ? -2.078 15.228 -5.027 1.00 94.38 232 GLU A C 1
ATOM 1798 O O . GLU A 1 232 ? -0.860 15.332 -4.868 1.00 94.38 232 GLU A O 1
ATOM 1803 N N . ALA A 1 233 ? -2.929 15.341 -4.001 1.00 92.44 233 ALA A N 1
ATOM 1804 C CA . ALA A 1 233 ? -2.476 15.543 -2.626 1.00 92.44 233 ALA A CA 1
ATOM 1805 C C . ALA A 1 233 ? -1.627 14.360 -2.122 1.00 92.44 233 ALA A C 1
ATOM 1807 O O . ALA A 1 233 ? -0.568 14.571 -1.534 1.00 92.44 233 ALA A O 1
ATOM 1808 N N . GLN A 1 234 ? -2.048 13.119 -2.393 1.00 93.69 234 GLN A N 1
ATOM 1809 C CA . GLN A 1 234 ? -1.277 11.923 -2.030 1.00 93.69 234 GLN A CA 1
ATOM 1810 C C . GLN A 1 234 ? 0.046 11.839 -2.801 1.00 93.69 234 GLN A C 1
ATOM 1812 O O . GLN A 1 234 ? 1.091 11.601 -2.200 1.00 93.69 234 GLN A O 1
ATOM 1817 N N . ILE A 1 235 ? 0.019 12.083 -4.114 1.00 93.75 235 ILE A N 1
ATOM 1818 C CA . ILE A 1 235 ? 1.219 12.084 -4.962 1.00 93.75 235 ILE A CA 1
ATOM 1819 C C . ILE A 1 235 ? 2.215 13.142 -4.488 1.00 93.75 235 ILE A C 1
ATOM 1821 O O . ILE A 1 235 ? 3.416 12.885 -4.452 1.00 93.75 235 ILE A O 1
ATOM 1825 N N . THR A 1 236 ? 1.731 14.324 -4.109 1.00 92.94 236 THR A N 1
ATOM 1826 C CA . THR A 1 236 ? 2.578 15.419 -3.626 1.00 92.94 236 THR A CA 1
ATOM 1827 C C . THR A 1 236 ? 3.325 15.030 -2.354 1.00 92.94 236 THR A C 1
ATOM 1829 O O . THR A 1 236 ? 4.546 15.176 -2.313 1.00 92.94 236 THR A O 1
ATOM 1832 N N . GLU A 1 237 ? 2.633 14.470 -1.359 1.00 91.06 237 GLU A N 1
ATOM 1833 C CA . GLU A 1 237 ? 3.270 13.973 -0.130 1.00 91.06 237 GLU A CA 1
ATOM 1834 C C . GLU A 1 237 ? 4.289 12.865 -0.431 1.00 91.06 237 GLU A C 1
ATOM 1836 O O . GLU A 1 237 ? 5.397 12.874 0.103 1.00 91.06 237 GLU A O 1
ATOM 1841 N N . LYS A 1 238 ? 3.965 11.948 -1.352 1.00 90.56 238 LYS A N 1
ATOM 1842 C CA . LYS A 1 238 ? 4.875 10.871 -1.768 1.00 90.56 238 LYS A CA 1
ATOM 1843 C C . LYS A 1 238 ? 6.137 11.391 -2.441 1.00 90.56 238 LYS A C 1
ATOM 1845 O O . LYS A 1 238 ? 7.238 11.002 -2.067 1.00 90.56 238 LYS A O 1
ATOM 1850 N N . GLN A 1 239 ? 6.002 12.293 -3.407 1.00 90.75 239 GLN A N 1
ATOM 1851 C CA . GLN A 1 239 ? 7.141 12.915 -4.086 1.00 90.75 239 GLN A CA 1
ATOM 1852 C C . GLN A 1 239 ? 8.015 13.710 -3.108 1.00 90.75 239 GLN A C 1
ATOM 1854 O O . GLN A 1 239 ? 9.245 13.664 -3.195 1.00 90.75 239 GLN A O 1
ATOM 1859 N N . ALA A 1 240 ? 7.396 14.403 -2.147 1.00 89.50 240 ALA A N 1
ATOM 1860 C CA . ALA A 1 240 ? 8.117 15.099 -1.089 1.00 89.50 240 ALA A CA 1
ATOM 1861 C C . ALA A 1 240 ? 8.895 14.118 -0.194 1.00 89.50 240 ALA A C 1
ATOM 1863 O O . ALA A 1 240 ? 10.072 14.356 0.073 1.00 89.50 240 ALA A O 1
ATOM 1864 N N . ALA A 1 241 ? 8.284 12.994 0.192 1.00 88.19 241 ALA A N 1
ATOM 1865 C CA . ALA A 1 241 ? 8.930 11.936 0.964 1.00 88.19 241 ALA A CA 1
ATOM 1866 C C . ALA A 1 241 ? 10.136 11.328 0.223 1.00 88.19 241 ALA A C 1
ATOM 1868 O O . ALA A 1 241 ? 11.234 11.296 0.778 1.00 88.19 241 ALA A O 1
ATOM 1869 N N . TYR A 1 242 ? 9.985 10.961 -1.057 1.00 86.44 242 TYR A N 1
ATOM 1870 C CA . TYR A 1 242 ? 11.107 10.509 -1.894 1.00 86.44 242 TYR A CA 1
ATOM 1871 C C . TYR A 1 242 ? 12.206 11.561 -2.004 1.00 86.44 242 TYR A C 1
ATOM 1873 O O . TYR A 1 242 ? 13.385 11.231 -1.914 1.00 86.44 242 TYR A O 1
ATOM 1881 N N . THR A 1 243 ? 11.853 12.832 -2.183 1.00 84.31 243 THR A N 1
ATOM 1882 C CA . THR A 1 243 ? 12.846 13.910 -2.274 1.00 84.31 243 THR A CA 1
ATOM 1883 C C . THR A 1 243 ? 13.620 14.063 -0.965 1.00 84.31 243 THR A C 1
ATOM 1885 O O . THR A 1 243 ? 14.844 14.184 -0.990 1.00 84.31 243 THR A O 1
ATOM 1888 N N . ALA A 1 244 ? 12.925 14.025 0.175 1.00 84.44 244 ALA A N 1
ATOM 1889 C CA . ALA A 1 244 ? 13.533 14.121 1.498 1.00 84.44 244 ALA A CA 1
ATOM 1890 C C . ALA A 1 244 ? 14.459 12.929 1.787 1.00 84.44 244 ALA A C 1
ATOM 1892 O O . ALA A 1 244 ? 15.593 13.131 2.222 1.00 84.44 244 ALA A O 1
ATOM 1893 N N . TYR A 1 245 ? 14.014 11.710 1.474 1.00 76.56 245 TYR A N 1
ATOM 1894 C CA . TYR A 1 245 ? 14.801 10.491 1.644 1.00 76.56 245 TYR A CA 1
ATOM 1895 C C . TYR A 1 245 ? 16.045 10.471 0.737 1.00 76.56 245 TYR A C 1
ATOM 1897 O O . TYR A 1 245 ? 17.153 10.173 1.185 1.00 76.56 245 TYR A O 1
ATOM 1905 N N . ASN A 1 246 ? 15.891 10.871 -0.530 1.00 74.25 246 ASN A N 1
ATOM 1906 C CA . ASN A 1 246 ? 16.948 10.821 -1.545 1.00 74.25 246 ASN A CA 1
ATOM 1907 C C . ASN A 1 246 ? 17.811 12.077 -1.644 1.00 74.25 246 ASN A C 1
ATOM 1909 O O . ASN A 1 246 ? 18.647 12.165 -2.553 1.00 74.25 246 ASN A O 1
ATOM 1913 N N . ALA A 1 247 ? 17.664 13.032 -0.723 1.00 69.62 247 ALA A N 1
ATOM 1914 C CA . ALA A 1 247 ? 18.457 14.262 -0.690 1.00 69.62 247 ALA A CA 1
ATOM 1915 C C . ALA A 1 247 ? 19.983 14.005 -0.718 1.00 69.62 247 ALA A C 1
ATOM 1917 O O . ALA A 1 247 ? 20.761 14.915 -0.999 1.00 69.62 247 ALA A O 1
ATOM 1918 N N . ILE A 1 248 ? 20.415 12.760 -0.473 1.00 51.62 248 ILE A N 1
ATOM 1919 C CA . ILE A 1 248 ? 21.811 12.321 -0.441 1.00 51.62 248 ILE A CA 1
ATOM 1920 C C . ILE A 1 248 ? 22.299 11.653 -1.761 1.00 51.62 248 ILE A C 1
ATOM 1922 O O . ILE A 1 248 ? 23.510 11.516 -1.917 1.00 51.62 248 ILE A O 1
ATOM 1926 N N . SER A 1 249 ? 21.465 11.266 -2.753 1.00 57.62 249 SER A N 1
ATOM 1927 C CA . SER A 1 249 ? 21.959 10.366 -3.837 1.00 57.62 249 SER A CA 1
ATOM 1928 C C . SER A 1 249 ? 21.294 10.393 -5.241 1.00 57.62 249 SER A C 1
ATOM 1930 O O . SER A 1 249 ? 21.290 9.375 -5.940 1.00 57.62 249 SER A O 1
ATOM 1932 N N . GLN A 1 250 ? 20.814 11.528 -5.766 1.00 53.59 250 GLN A N 1
ATOM 1933 C CA . GLN A 1 250 ? 20.229 11.547 -7.132 1.00 53.59 250 GLN A CA 1
ATOM 1934 C C . GLN A 1 250 ? 21.214 11.262 -8.292 1.00 53.59 250 GLN A C 1
ATOM 1936 O O . GLN A 1 250 ? 20.792 10.897 -9.389 1.00 53.59 250 GLN A O 1
ATOM 1941 N N . ALA A 1 251 ? 22.531 11.343 -8.068 1.00 54.50 251 ALA A N 1
ATOM 1942 C CA . ALA A 1 251 ? 23.543 11.072 -9.099 1.00 54.50 251 ALA A CA 1
ATOM 1943 C C . ALA A 1 251 ? 23.620 9.591 -9.550 1.00 54.50 251 ALA A C 1
ATOM 1945 O O . ALA A 1 251 ? 24.294 9.282 -10.532 1.00 54.50 251 ALA A O 1
ATOM 1946 N N . VAL A 1 252 ? 22.944 8.669 -8.854 1.00 61.50 252 VAL A N 1
ATOM 1947 C CA . VAL A 1 252 ? 23.049 7.216 -9.087 1.00 61.50 252 VAL A CA 1
ATOM 1948 C C . VAL A 1 252 ? 21.997 6.696 -10.086 1.00 61.50 252 VAL A C 1
ATOM 1950 O O . VAL A 1 252 ? 22.243 5.707 -10.772 1.00 61.50 252 VAL A O 1
ATOM 1953 N N . PHE A 1 253 ? 20.874 7.396 -10.281 1.00 64.69 253 PHE A N 1
ATOM 1954 C CA . PHE A 1 253 ? 19.746 6.895 -11.082 1.00 64.69 253 PHE A CA 1
ATOM 1955 C C . PHE A 1 253 ? 20.061 6.704 -12.579 1.00 64.69 253 PHE A C 1
ATOM 1957 O O . PHE A 1 253 ? 19.816 5.634 -13.132 1.00 64.69 253 PHE A O 1
ATOM 1964 N N . MET A 1 254 ? 20.682 7.691 -13.240 1.00 60.31 254 MET A N 1
ATOM 1965 C CA . MET A 1 254 ? 21.053 7.565 -14.664 1.00 60.31 254 MET A CA 1
ATOM 1966 C C . MET A 1 254 ? 22.095 6.470 -14.908 1.00 60.31 254 MET A C 1
ATOM 1968 O O . MET A 1 254 ? 22.078 5.812 -15.948 1.00 60.31 254 MET A O 1
ATOM 1972 N N . ARG A 1 255 ? 22.988 6.248 -13.936 1.00 65.25 255 ARG A N 1
ATOM 1973 C CA . ARG A 1 255 ? 23.924 5.123 -13.968 1.00 65.25 255 ARG A CA 1
ATOM 1974 C C . ARG A 1 255 ? 23.176 3.795 -13.846 1.00 65.25 255 ARG A C 1
ATOM 1976 O O . ARG A 1 255 ? 23.523 2.855 -14.554 1.00 65.25 255 ARG A O 1
ATOM 1983 N N . ASN A 1 256 ? 22.143 3.728 -13.007 1.00 68.00 256 ASN A N 1
ATOM 1984 C CA . ASN A 1 256 ? 21.357 2.512 -12.826 1.00 68.00 256 ASN A CA 1
ATOM 1985 C C . ASN A 1 256 ? 20.581 2.118 -14.088 1.00 68.00 256 ASN A C 1
ATOM 1987 O O . ASN A 1 256 ? 20.565 0.939 -14.433 1.00 68.00 256 ASN A O 1
ATOM 1991 N N . ILE A 1 257 ? 20.041 3.089 -14.834 1.00 64.81 257 ILE A N 1
ATOM 1992 C CA . ILE A 1 257 ? 19.389 2.818 -16.125 1.00 64.81 257 ILE A CA 1
ATOM 1993 C C . ILE A 1 257 ? 20.343 2.099 -17.085 1.00 64.81 257 ILE A C 1
ATOM 1995 O O . ILE A 1 257 ? 20.001 1.042 -17.608 1.00 64.81 257 ILE A O 1
ATOM 1999 N N . GLN A 1 258 ? 21.551 2.636 -17.268 1.00 60.22 258 GLN A N 1
ATOM 2000 C CA . GLN A 1 258 ? 22.533 2.105 -18.220 1.00 60.22 258 GLN A CA 1
ATOM 2001 C C . GLN A 1 258 ? 23.090 0.745 -17.796 1.00 60.22 258 GLN A C 1
ATOM 2003 O O . GLN A 1 258 ? 23.212 -0.167 -18.607 1.00 60.22 258 GLN A O 1
ATOM 2008 N N . VAL A 1 259 ? 23.460 0.621 -16.520 1.00 62.16 259 VAL A N 1
ATOM 2009 C CA . VAL A 1 259 ? 24.208 -0.538 -16.018 1.00 62.16 259 VAL A CA 1
ATOM 2010 C C . VAL A 1 259 ? 23.281 -1.696 -15.668 1.00 62.16 259 VAL A C 1
ATOM 2012 O O . VAL A 1 259 ? 23.630 -2.852 -15.900 1.00 62.16 259 VAL A O 1
ATOM 2015 N N . TYR A 1 260 ? 22.108 -1.402 -15.110 1.00 65.56 260 TYR A N 1
ATOM 2016 C CA . TYR A 1 260 ? 21.248 -2.425 -14.529 1.00 65.56 260 TYR A CA 1
ATOM 2017 C C . TYR A 1 260 ? 19.999 -2.664 -15.370 1.00 65.56 260 TYR A C 1
ATOM 2019 O O . TYR A 1 260 ? 19.718 -3.817 -15.704 1.00 65.56 260 TYR A O 1
ATOM 2027 N N . PHE A 1 261 ? 19.298 -1.611 -15.800 1.00 77.56 261 PHE A N 1
ATOM 2028 C CA . PHE A 1 261 ? 17.984 -1.783 -16.430 1.00 77.56 261 PHE A CA 1
ATOM 2029 C C . PHE A 1 261 ? 18.109 -2.184 -17.900 1.00 77.56 261 PHE A C 1
ATOM 2031 O O . PHE A 1 261 ? 17.713 -3.290 -18.263 1.00 77.56 261 PHE A O 1
ATOM 2038 N N . SER A 1 262 ? 18.722 -1.339 -18.731 1.00 75.44 262 SER A N 1
ATOM 2039 C CA . SER A 1 262 ? 18.865 -1.605 -20.165 1.00 75.44 262 SER A CA 1
ATOM 2040 C C . SER A 1 262 ? 20.097 -2.448 -20.498 1.00 75.44 262 SER A C 1
ATOM 2042 O O . SER A 1 262 ? 20.090 -3.132 -21.513 1.00 75.44 262 SER A O 1
ATOM 2044 N N . LYS A 1 263 ? 21.147 -2.435 -19.658 1.00 80.88 263 LYS A N 1
ATOM 2045 C CA . LYS A 1 263 ? 22.453 -3.075 -19.953 1.00 80.88 263 LYS A CA 1
ATOM 2046 C C . LYS A 1 263 ? 22.986 -2.696 -21.342 1.00 80.88 263 LYS A C 1
ATOM 2048 O O . LYS A 1 263 ? 23.567 -3.525 -22.029 1.00 80.88 263 LYS A O 1
ATOM 2053 N N . VAL A 1 264 ? 22.707 -1.461 -21.753 1.00 81.38 264 VAL A N 1
ATOM 2054 C CA . VAL A 1 264 ? 23.216 -0.839 -22.975 1.00 81.38 264 VAL A CA 1
ATOM 2055 C C . VAL A 1 264 ? 23.483 0.639 -22.688 1.00 81.38 264 VAL A C 1
ATOM 2057 O O . VAL A 1 264 ? 22.744 1.252 -21.902 1.00 81.38 264 VAL A O 1
ATOM 2060 N N . PRO A 1 265 ? 24.508 1.250 -23.310 1.00 81.88 265 PRO A N 1
ATOM 2061 C CA . PRO A 1 265 ? 24.813 2.659 -23.106 1.00 81.88 265 PRO A CA 1
ATOM 2062 C C . PRO A 1 265 ? 23.638 3.571 -23.470 1.00 81.88 265 PRO A C 1
ATOM 2064 O O . PRO A 1 265 ? 22.972 3.385 -24.486 1.00 81.88 265 PRO A O 1
ATOM 2067 N N . TRP A 1 266 ? 23.427 4.613 -22.666 1.00 83.19 266 TRP A N 1
ATOM 2068 C CA . TRP A 1 266 ? 22.472 5.667 -23.005 1.00 83.19 266 TRP A CA 1
ATOM 2069 C C . TRP A 1 266 ? 22.968 6.467 -24.221 1.00 83.19 266 TRP A C 1
ATOM 2071 O O . TRP A 1 266 ? 24.186 6.647 -24.361 1.00 83.19 266 TRP A O 1
ATOM 2081 N N . PRO A 1 267 ? 22.068 7.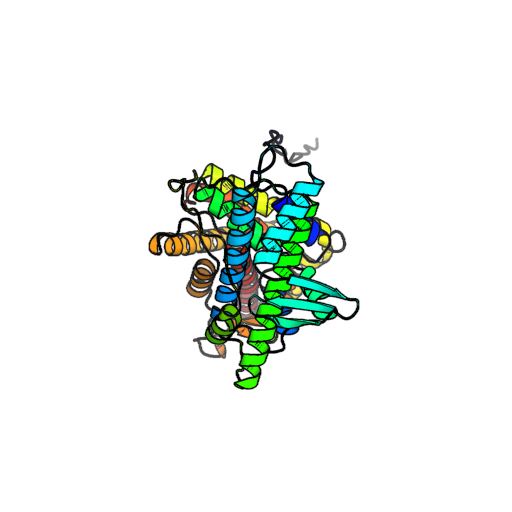001 -25.069 1.00 85.50 267 PRO A N 1
ATOM 2082 C CA . PRO A 1 267 ? 22.463 7.867 -26.172 1.00 85.50 267 PRO A CA 1
ATOM 2083 C C . PRO A 1 267 ? 23.352 9.031 -25.717 1.00 85.50 267 PRO A C 1
ATOM 2085 O O . PRO A 1 267 ? 23.098 9.677 -24.699 1.00 85.50 267 PRO A O 1
ATOM 2088 N N . LYS A 1 268 ? 24.417 9.301 -26.482 1.00 85.88 268 LYS A N 1
ATOM 2089 C CA . LYS A 1 268 ? 25.375 10.378 -26.173 1.00 85.88 268 LYS A CA 1
ATOM 2090 C C . LYS A 1 268 ? 24.882 11.745 -26.632 1.00 85.88 268 LYS A C 1
ATOM 2092 O O . LYS A 1 268 ? 25.289 12.755 -26.062 1.00 85.88 268 LYS A O 1
ATOM 2097 N N . SER A 1 269 ? 24.074 11.783 -27.690 1.00 92.00 269 SER A N 1
ATOM 2098 C CA . SER A 1 269 ? 23.527 13.029 -28.210 1.00 92.00 269 SER A CA 1
ATOM 2099 C C . SER A 1 269 ? 22.316 13.460 -27.381 1.00 92.00 269 SER A C 1
ATOM 2101 O O . SER A 1 269 ? 21.505 12.637 -26.950 1.00 92.00 269 SER A O 1
ATOM 2103 N N . THR A 1 270 ? 22.187 14.768 -27.149 1.00 88.94 270 THR A N 1
ATOM 2104 C CA . THR A 1 270 ? 21.032 15.324 -26.433 1.00 88.94 270 THR A CA 1
ATOM 2105 C C . THR A 1 270 ? 19.732 15.025 -27.174 1.00 88.94 270 THR A C 1
ATOM 2107 O O . THR A 1 270 ? 18.748 14.667 -26.542 1.00 88.94 270 THR A O 1
ATOM 2110 N N . GLU A 1 271 ? 19.734 15.119 -28.504 1.00 92.81 271 GLU A N 1
ATOM 2111 C CA . GLU A 1 271 ? 18.550 14.885 -29.337 1.00 92.81 271 GLU A CA 1
ATOM 2112 C C . GLU A 1 271 ? 18.017 13.453 -29.200 1.00 92.81 271 GLU A C 1
ATOM 2114 O O . GLU A 1 271 ? 16.848 13.270 -28.869 1.00 92.81 271 GLU A O 1
ATOM 2119 N N . GLU A 1 272 ? 18.870 12.436 -29.359 1.00 88.00 272 GLU A N 1
ATOM 2120 C CA . GLU A 1 272 ? 18.455 11.033 -29.211 1.00 88.00 272 GLU A CA 1
ATOM 2121 C C . GLU A 1 272 ? 18.071 10.704 -27.765 1.00 88.00 272 GLU A C 1
ATOM 2123 O O . GLU A 1 272 ? 17.127 9.952 -27.528 1.00 88.00 272 GLU A O 1
ATOM 2128 N N . SER A 1 273 ? 18.775 11.285 -26.786 1.00 86.25 273 SER A N 1
ATOM 2129 C CA . SER A 1 273 ? 18.433 11.135 -25.370 1.00 86.25 273 SER A CA 1
ATOM 2130 C C . SER A 1 273 ? 17.032 11.677 -25.080 1.00 86.25 273 SER A C 1
ATOM 2132 O O . SER A 1 273 ? 16.240 10.998 -24.432 1.00 86.25 273 SER A O 1
ATOM 2134 N N . GLU A 1 274 ? 16.707 12.886 -25.539 1.00 87.12 274 GLU A N 1
ATOM 2135 C CA . GLU A 1 274 ? 15.380 13.475 -25.331 1.00 87.12 274 GLU A CA 1
ATOM 2136 C C . GLU A 1 274 ? 14.297 12.728 -26.116 1.00 87.12 274 GLU A C 1
ATOM 2138 O O . GLU A 1 274 ? 13.227 12.463 -25.570 1.00 87.12 274 GLU A O 1
ATOM 2143 N N . ALA A 1 275 ? 14.579 12.300 -27.350 1.00 92.00 275 ALA A N 1
ATOM 2144 C CA . ALA A 1 275 ? 13.658 11.472 -28.125 1.00 92.00 275 ALA A CA 1
ATOM 2145 C C . ALA A 1 275 ? 13.315 10.162 -27.394 1.00 92.00 275 ALA A C 1
ATOM 2147 O O . ALA A 1 275 ? 12.138 9.818 -27.269 1.00 92.00 275 ALA A O 1
ATOM 2148 N N . LEU A 1 276 ? 14.320 9.471 -26.840 1.00 89.56 276 LEU A N 1
ATOM 2149 C CA . LEU A 1 276 ? 14.123 8.249 -26.061 1.00 89.56 276 LEU A CA 1
ATOM 2150 C C . LEU A 1 276 ? 13.323 8.507 -24.778 1.00 89.56 276 LEU A C 1
ATOM 2152 O O . LEU A 1 276 ? 12.378 7.771 -24.502 1.00 89.56 276 LEU A O 1
ATOM 2156 N N . LYS A 1 277 ? 13.654 9.553 -24.006 1.00 88.50 277 LYS A N 1
ATOM 2157 C CA . LYS A 1 277 ? 12.906 9.908 -22.783 1.00 88.50 277 LYS A CA 1
ATOM 2158 C C . LYS A 1 277 ? 11.444 10.198 -23.080 1.00 88.50 277 LYS A C 1
ATOM 2160 O O . LYS A 1 277 ? 10.575 9.716 -22.356 1.00 88.50 277 LYS A O 1
ATOM 2165 N N . ASN A 1 278 ? 11.178 10.973 -24.128 1.00 90.81 278 ASN A N 1
ATOM 2166 C CA . ASN A 1 278 ? 9.825 11.345 -24.520 1.00 90.81 278 ASN A CA 1
ATOM 2167 C C . ASN A 1 278 ? 9.036 10.116 -24.971 1.00 90.81 278 ASN A C 1
ATOM 2169 O O . ASN A 1 278 ? 7.903 9.925 -24.536 1.00 90.81 278 ASN A O 1
ATOM 2173 N N . HIS A 1 279 ? 9.649 9.248 -25.780 1.00 94.25 279 HIS A N 1
ATOM 2174 C CA . HIS A 1 279 ? 9.006 8.018 -26.227 1.00 94.25 279 HIS A CA 1
ATOM 2175 C C . HIS A 1 279 ? 8.720 7.059 -25.064 1.00 94.25 279 HIS A C 1
ATOM 2177 O O . HIS A 1 279 ? 7.599 6.574 -24.929 1.00 94.25 279 HIS A O 1
ATOM 2183 N N . PHE A 1 280 ? 9.698 6.849 -24.179 1.00 92.69 280 PHE A N 1
ATOM 2184 C CA . PHE A 1 280 ? 9.525 6.039 -22.976 1.00 92.69 280 PHE A CA 1
ATOM 2185 C C . PHE A 1 280 ? 8.420 6.603 -22.078 1.00 92.69 280 PHE A C 1
ATOM 2187 O O . PHE A 1 280 ? 7.535 5.872 -21.651 1.00 92.69 280 PHE A O 1
ATOM 2194 N N . THR A 1 281 ? 8.424 7.917 -21.843 1.00 91.75 281 THR A N 1
ATOM 2195 C CA . THR A 1 281 ? 7.394 8.591 -21.043 1.00 91.75 281 THR A CA 1
ATOM 2196 C C . THR A 1 281 ? 6.008 8.404 -21.649 1.00 91.75 281 THR A C 1
ATOM 2198 O O . THR A 1 281 ? 5.089 8.060 -20.916 1.00 91.75 281 THR A O 1
ATOM 2201 N N . ALA A 1 282 ? 5.857 8.548 -22.968 1.00 94.25 282 ALA A N 1
ATOM 2202 C CA . ALA A 1 282 ? 4.581 8.327 -23.643 1.00 94.25 282 ALA A CA 1
ATOM 2203 C C . ALA A 1 282 ? 4.070 6.886 -23.462 1.00 94.25 282 ALA A C 1
ATOM 2205 O O . ALA A 1 282 ? 2.902 6.691 -23.133 1.00 94.25 282 ALA A O 1
ATOM 2206 N N . ILE A 1 283 ? 4.946 5.881 -23.601 1.00 96.62 283 ILE A N 1
ATOM 2207 C CA . ILE A 1 283 ? 4.587 4.475 -23.350 1.00 96.62 283 ILE A CA 1
ATOM 2208 C C . ILE A 1 283 ? 4.176 4.273 -21.889 1.00 96.62 283 ILE A C 1
ATOM 2210 O O . ILE A 1 283 ? 3.163 3.634 -21.615 1.00 96.62 283 ILE A O 1
ATOM 2214 N N . MET A 1 284 ? 4.938 4.833 -20.947 1.00 96.75 284 MET A N 1
ATOM 2215 C CA . MET A 1 284 ? 4.642 4.704 -19.523 1.00 96.75 284 MET A CA 1
ATOM 2216 C C . MET A 1 284 ? 3.315 5.359 -19.149 1.00 96.75 284 MET A C 1
ATOM 2218 O O . MET A 1 284 ? 2.562 4.763 -18.385 1.00 96.75 284 MET A O 1
ATOM 2222 N N . VAL A 1 285 ? 2.998 6.540 -19.687 1.00 95.62 285 VAL A N 1
ATOM 2223 C CA . VAL A 1 285 ? 1.705 7.207 -19.464 1.00 95.62 285 VAL A CA 1
ATOM 2224 C C . VAL A 1 285 ? 0.564 6.375 -20.040 1.00 95.62 285 VAL A C 1
ATOM 2226 O O . VAL A 1 285 ? -0.410 6.138 -19.330 1.00 95.62 285 VAL A O 1
ATOM 2229 N N . GLN A 1 286 ? 0.709 5.855 -21.263 1.00 95.94 286 GLN A N 1
ATOM 2230 C CA . GLN A 1 286 ? -0.303 4.998 -21.884 1.00 95.94 286 GLN A CA 1
ATOM 2231 C C . GLN A 1 286 ? -0.562 3.735 -21.052 1.00 95.94 286 GLN A C 1
ATOM 2233 O O . GLN A 1 286 ? -1.702 3.472 -20.677 1.00 95.94 286 GLN A O 1
ATOM 2238 N N . PHE A 1 287 ? 0.492 2.988 -20.703 1.00 97.69 287 PHE A N 1
ATOM 2239 C CA . PHE A 1 287 ? 0.382 1.786 -19.871 1.00 97.69 287 PHE A CA 1
ATOM 2240 C C . PHE A 1 287 ? -0.273 2.088 -18.521 1.00 97.69 287 PHE A C 1
ATOM 2242 O O . PHE A 1 287 ? -1.177 1.382 -18.081 1.00 97.69 287 PHE A O 1
ATOM 2249 N N . SER A 1 288 ? 0.183 3.153 -17.861 1.00 97.31 288 SER A N 1
ATOM 2250 C CA . SER A 1 288 ? -0.310 3.550 -16.543 1.00 97.31 288 SER A CA 1
ATOM 2251 C C . SER A 1 288 ? -1.797 3.932 -16.614 1.00 97.31 288 SER A C 1
ATOM 2253 O O . SER A 1 288 ? -2.588 3.503 -15.776 1.00 97.31 288 SER A O 1
ATOM 2255 N N . SER A 1 289 ? -2.206 4.657 -17.660 1.00 96.62 289 SER A N 1
ATOM 2256 C CA . SER A 1 289 ? -3.610 4.994 -17.918 1.00 96.62 289 SER A CA 1
ATOM 2257 C C . SER A 1 289 ? -4.467 3.741 -18.133 1.00 96.62 289 SER A C 1
ATOM 2259 O O . SER A 1 289 ? -5.469 3.551 -17.441 1.00 96.62 289 SER A O 1
ATOM 2261 N N . GLU A 1 290 ? -4.038 2.825 -19.007 1.00 96.81 290 GLU A N 1
ATOM 2262 C CA . GLU A 1 290 ? -4.746 1.563 -19.266 1.00 96.81 290 GLU A CA 1
ATOM 2263 C C . GLU A 1 290 ? -4.885 0.701 -18.006 1.00 96.81 290 GLU A C 1
ATOM 2265 O O . GLU A 1 290 ? -5.960 0.154 -17.744 1.00 96.81 290 GLU A O 1
ATOM 2270 N N . LEU A 1 291 ? -3.833 0.622 -17.186 1.00 97.88 291 LEU A N 1
ATOM 2271 C CA . LEU A 1 291 ? -3.864 -0.084 -15.909 1.00 97.88 291 LEU A CA 1
ATOM 2272 C C . LEU A 1 291 ? -4.911 0.512 -14.959 1.00 97.88 291 LEU A C 1
ATOM 2274 O O . LEU A 1 291 ? -5.705 -0.229 -14.371 1.00 97.88 291 LEU A O 1
ATOM 2278 N N . LEU A 1 292 ? -4.944 1.840 -14.827 1.00 96.25 292 LEU A N 1
ATOM 2279 C CA . LEU A 1 292 ? -5.888 2.526 -13.946 1.00 96.25 292 LEU A CA 1
ATOM 2280 C C . LEU A 1 292 ? -7.335 2.336 -14.415 1.00 96.25 292 LEU A C 1
ATOM 2282 O O . LEU A 1 292 ? -8.214 2.037 -13.604 1.00 96.25 292 LEU A O 1
ATOM 2286 N N . LEU A 1 293 ? -7.578 2.453 -15.723 1.00 95.00 293 LEU A N 1
ATOM 2287 C CA . LEU A 1 293 ? -8.894 2.248 -16.329 1.00 95.00 293 LEU A CA 1
ATOM 2288 C C . LEU A 1 293 ? -9.367 0.795 -16.195 1.00 95.00 293 LEU A C 1
ATOM 2290 O O . LEU A 1 293 ? -10.524 0.560 -15.841 1.00 95.00 293 LEU A O 1
ATOM 2294 N N . SER A 1 294 ? -8.476 -0.180 -16.401 1.00 96.81 294 SER A N 1
ATOM 2295 C CA . SER A 1 294 ? -8.783 -1.601 -16.209 1.00 96.81 294 SER A CA 1
ATOM 2296 C C . SER A 1 294 ? -9.151 -1.906 -14.756 1.00 96.81 294 SER A C 1
ATOM 2298 O O . SER A 1 294 ? -10.119 -2.621 -14.497 1.00 96.81 294 SER A O 1
ATOM 2300 N N . ALA A 1 295 ? -8.407 -1.360 -13.793 1.00 97.38 295 ALA A N 1
ATOM 2301 C CA . ALA A 1 295 ? -8.694 -1.548 -12.375 1.00 97.38 295 ALA A CA 1
ATOM 2302 C C . ALA A 1 295 ? -10.022 -0.888 -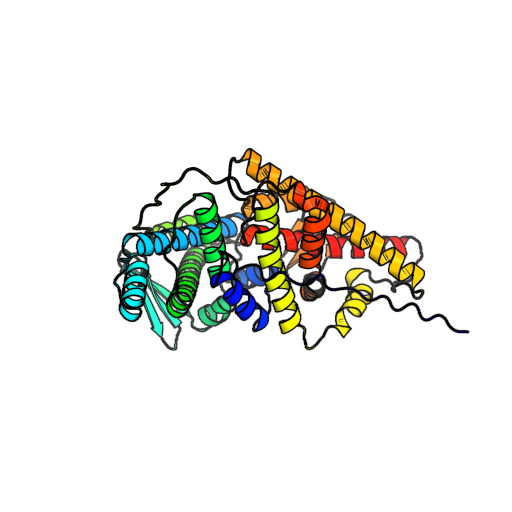11.968 1.00 97.38 295 ALA A C 1
ATOM 2304 O O . ALA A 1 295 ? -10.838 -1.489 -11.268 1.00 97.38 295 ALA A O 1
ATOM 2305 N N . GLN A 1 296 ? -10.286 0.320 -12.467 1.00 95.38 296 GLN A N 1
ATOM 2306 C CA . GLN A 1 296 ? -11.558 1.009 -12.272 1.00 95.38 296 GLN A CA 1
ATOM 2307 C C . GLN A 1 296 ? -12.749 0.200 -12.803 1.00 95.38 296 GLN A C 1
ATOM 2309 O O . GLN A 1 296 ? -13.797 0.165 -12.156 1.00 95.38 296 GLN A O 1
ATOM 2314 N N . GLU A 1 297 ? -12.612 -0.458 -13.953 1.00 95.88 297 GLU A N 1
ATOM 2315 C CA . GLU A 1 297 ? -13.678 -1.298 -14.501 1.00 95.88 297 GLU A CA 1
ATOM 2316 C C . GLU A 1 297 ? -13.982 -2.500 -13.592 1.00 95.88 297 GLU A C 1
ATOM 2318 O O . GLU A 1 297 ? -15.152 -2.801 -13.354 1.00 95.88 297 GLU A O 1
ATOM 2323 N N . LEU A 1 298 ? -12.965 -3.116 -12.975 1.00 96.94 298 LEU A N 1
ATOM 2324 C CA . LEU A 1 298 ? -13.173 -4.161 -11.962 1.00 96.94 298 LEU A CA 1
ATOM 2325 C C . LEU A 1 298 ? -13.956 -3.636 -10.747 1.00 96.94 298 LEU A C 1
ATOM 2327 O O . LEU A 1 298 ? -14.879 -4.302 -10.273 1.00 96.94 298 LEU A O 1
ATOM 2331 N N . ALA A 1 299 ? -13.643 -2.427 -10.270 1.00 94.81 299 ALA A N 1
ATOM 2332 C CA . ALA A 1 299 ? -14.389 -1.793 -9.181 1.00 94.81 299 ALA A CA 1
ATOM 2333 C C . ALA A 1 299 ? -15.849 -1.504 -9.561 1.00 94.81 299 ALA A C 1
ATOM 2335 O O . ALA A 1 299 ? -16.772 -1.784 -8.791 1.00 94.81 299 ALA A O 1
ATOM 2336 N N . ARG A 1 300 ? -16.082 -1.018 -10.786 1.00 93.12 300 ARG A N 1
ATOM 2337 C CA . ARG A 1 300 ? -17.430 -0.773 -11.314 1.00 93.12 300 ARG A CA 1
ATOM 2338 C C . ARG A 1 300 ? -18.250 -2.052 -11.432 1.00 93.12 300 ARG A C 1
ATOM 2340 O O . ARG A 1 300 ? -19.418 -2.047 -11.049 1.00 93.12 300 ARG A O 1
ATOM 2347 N N . GLN A 1 301 ? -17.654 -3.134 -11.927 1.00 94.75 301 GLN A N 1
ATOM 2348 C CA . GLN A 1 301 ? -18.308 -4.442 -12.036 1.00 94.75 301 GLN A CA 1
ATOM 2349 C C . GLN A 1 301 ? -18.657 -5.023 -10.664 1.00 94.75 301 GLN A C 1
ATOM 2351 O O . GLN A 1 301 ? -19.722 -5.614 -10.498 1.00 94.75 301 GLN A O 1
ATOM 2356 N N . ALA A 1 302 ? -17.795 -4.808 -9.668 1.00 92.81 302 ALA A N 1
ATOM 2357 C CA . ALA A 1 302 ? -18.051 -5.193 -8.285 1.00 92.81 302 ALA A CA 1
ATOM 2358 C C . ALA A 1 302 ? -19.062 -4.275 -7.567 1.00 92.81 302 ALA A C 1
ATOM 2360 O O . ALA A 1 302 ? -19.503 -4.596 -6.464 1.00 92.81 302 ALA A O 1
ATOM 2361 N N . GLY A 1 303 ? -19.426 -3.134 -8.164 1.00 89.81 303 GLY A N 1
ATOM 2362 C CA . GLY A 1 303 ? -20.309 -2.141 -7.554 1.00 89.81 303 G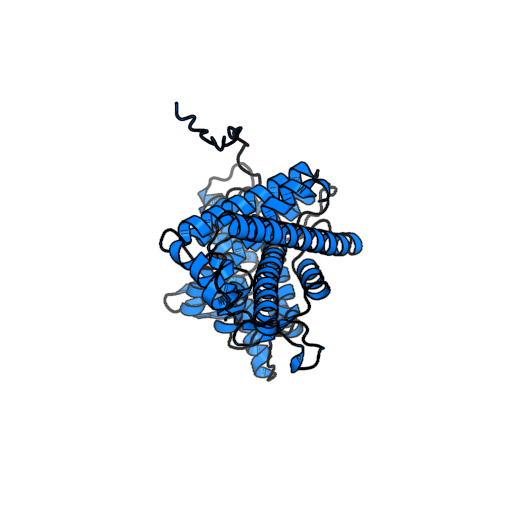LY A CA 1
ATOM 2363 C C . GLY A 1 303 ? -19.707 -1.464 -6.320 1.00 89.81 303 GLY A C 1
ATOM 2364 O O . GLY A 1 303 ? -20.455 -0.990 -5.464 1.00 89.81 303 GLY A O 1
ATOM 2365 N N . THR A 1 304 ? -18.376 -1.437 -6.194 1.00 88.38 304 THR A N 1
ATOM 2366 C CA . THR A 1 304 ? -17.704 -0.822 -5.046 1.00 88.38 304 THR A CA 1
ATOM 2367 C C . THR A 1 304 ? -17.527 0.685 -5.268 1.00 88.38 304 THR A C 1
ATOM 2369 O O . THR A 1 304 ? -17.169 1.109 -6.367 1.00 88.38 304 THR A O 1
ATOM 2372 N N . PRO A 1 305 ? -17.757 1.531 -4.243 1.00 84.94 305 PRO A N 1
ATOM 2373 C CA . PRO A 1 305 ? -17.593 2.985 -4.365 1.00 84.94 305 PRO A CA 1
ATOM 2374 C C . PRO A 1 305 ? -16.119 3.416 -4.424 1.00 84.94 305 PRO A C 1
ATOM 2376 O O . PRO A 1 305 ? -15.811 4.544 -4.802 1.00 84.94 305 PRO A O 1
ATOM 2379 N N . GLN A 1 306 ? -15.215 2.514 -4.042 1.00 91.88 306 GLN A N 1
ATOM 2380 C CA . GLN A 1 306 ? -13.774 2.708 -4.002 1.00 91.88 306 GLN A CA 1
ATOM 2381 C C . GLN A 1 306 ? -13.089 1.528 -4.700 1.00 91.88 306 GLN A C 1
ATOM 2383 O O . GLN A 1 306 ? -13.598 0.401 -4.664 1.00 91.88 306 GLN A O 1
ATOM 2388 N N . LEU A 1 307 ? -11.945 1.795 -5.325 1.00 95.44 307 LEU A N 1
ATOM 2389 C CA . LEU A 1 307 ? -11.074 0.783 -5.913 1.00 95.44 307 LEU A CA 1
ATOM 2390 C C . LEU A 1 307 ? -10.102 0.282 -4.841 1.00 95.44 307 LEU A C 1
ATOM 2392 O O . LEU A 1 307 ? -9.349 1.075 -4.274 1.00 95.44 307 LEU A O 1
ATOM 2396 N N . ASN A 1 308 ? -10.144 -1.020 -4.559 1.00 95.31 308 ASN A N 1
ATOM 2397 C CA . ASN A 1 308 ? -9.368 -1.645 -3.489 1.00 95.31 308 ASN A CA 1
ATOM 2398 C C . ASN A 1 308 ? -8.088 -2.334 -3.998 1.00 95.31 308 ASN A C 1
ATOM 2400 O O . ASN A 1 308 ? -7.836 -2.457 -5.201 1.00 95.31 308 ASN A O 1
ATOM 2404 N N . TYR A 1 309 ? -7.273 -2.795 -3.049 1.00 95.31 309 TYR A N 1
ATOM 2405 C CA . TYR A 1 309 ? -6.017 -3.493 -3.316 1.00 95.31 309 TYR A CA 1
ATOM 2406 C C . TYR A 1 309 ? -6.176 -4.737 -4.209 1.00 95.31 309 TYR A C 1
ATOM 2408 O O . TYR A 1 309 ? -5.425 -4.890 -5.173 1.00 95.31 309 TYR A O 1
ATOM 2416 N N . GLY A 1 310 ? -7.151 -5.609 -3.924 1.00 95.12 310 GLY A N 1
ATOM 2417 C CA . GLY A 1 310 ? -7.365 -6.855 -4.669 1.00 95.12 310 GLY A CA 1
ATOM 2418 C C . GLY A 1 310 ? -7.730 -6.616 -6.137 1.00 95.12 310 GLY A C 1
ATOM 2419 O O . GLY A 1 310 ? -7.158 -7.237 -7.032 1.00 95.12 310 GLY A O 1
ATOM 2420 N N . GLN A 1 311 ? -8.611 -5.649 -6.399 1.00 97.12 311 GLN A N 1
ATOM 2421 C CA . GLN A 1 311 ? -9.000 -5.227 -7.748 1.00 97.12 311 GLN A CA 1
ATOM 2422 C C . GLN A 1 311 ? -7.815 -4.636 -8.522 1.00 97.12 311 GLN A C 1
ATOM 2424 O O . GLN A 1 311 ? -7.604 -4.985 -9.683 1.00 97.12 311 GLN A O 1
ATOM 2429 N N . MET A 1 312 ? -7.001 -3.786 -7.884 1.00 97.62 312 MET A N 1
ATOM 2430 C CA . MET A 1 312 ? -5.792 -3.261 -8.524 1.00 97.62 312 MET A CA 1
ATOM 2431 C C . MET A 1 312 ? -4.783 -4.373 -8.827 1.00 97.62 312 MET A C 1
ATOM 2433 O O . MET A 1 312 ? -4.259 -4.443 -9.934 1.00 97.62 312 MET A O 1
ATOM 2437 N N . TYR A 1 313 ? -4.539 -5.278 -7.877 1.00 95.94 313 TYR A N 1
ATOM 2438 C CA . TYR A 1 313 ? -3.650 -6.420 -8.086 1.00 95.94 313 TYR A CA 1
ATOM 2439 C C . TYR A 1 313 ? -4.121 -7.303 -9.248 1.00 95.94 313 TYR A C 1
ATOM 2441 O O . TYR A 1 313 ? -3.315 -7.706 -10.087 1.00 95.94 313 TYR A O 1
ATOM 2449 N N . GLN A 1 314 ? -5.427 -7.568 -9.341 1.00 96.56 314 GLN A N 1
ATOM 2450 C CA . GLN A 1 314 ? -6.011 -8.310 -10.455 1.00 96.56 314 GLN A CA 1
ATOM 2451 C C . GLN A 1 314 ? -5.778 -7.597 -11.795 1.00 96.56 314 GLN A C 1
ATOM 2453 O O . GLN A 1 314 ? -5.408 -8.254 -12.769 1.00 96.56 314 GLN A O 1
ATOM 2458 N N . ALA A 1 315 ? -5.949 -6.272 -11.850 1.00 97.81 315 ALA A N 1
ATOM 2459 C CA . ALA A 1 315 ? -5.655 -5.494 -13.051 1.00 97.81 315 ALA A CA 1
ATOM 2460 C C . ALA A 1 315 ? -4.172 -5.594 -13.438 1.00 97.81 315 ALA A C 1
ATOM 2462 O O . ALA A 1 315 ? -3.869 -5.938 -14.583 1.00 97.81 315 ALA A O 1
ATOM 2463 N N . VAL A 1 316 ? -3.255 -5.417 -12.477 1.00 96.94 316 VAL A N 1
ATOM 2464 C CA . VAL A 1 316 ? -1.809 -5.584 -12.703 1.00 96.94 316 VAL A CA 1
ATOM 2465 C C . VAL A 1 316 ? -1.510 -6.977 -13.256 1.00 96.94 316 VAL A C 1
ATOM 2467 O O . VAL A 1 316 ? -0.848 -7.085 -14.278 1.00 96.94 316 VAL A O 1
ATOM 2470 N N . GLN A 1 317 ? -2.034 -8.045 -12.652 1.00 95.50 317 GLN A N 1
ATOM 2471 C CA . GLN A 1 317 ? -1.790 -9.417 -13.116 1.00 95.50 317 GLN A CA 1
ATOM 2472 C C . GLN A 1 317 ? -2.408 -9.728 -14.485 1.00 95.50 317 GLN A C 1
ATOM 2474 O O . GLN A 1 317 ? -1.931 -10.623 -15.182 1.00 95.50 317 GLN A O 1
ATOM 2479 N N . SER A 1 318 ? -3.466 -9.014 -14.880 1.00 95.00 318 SER A N 1
ATOM 2480 C CA . SER A 1 318 ? -4.096 -9.197 -16.190 1.00 95.00 318 SER A CA 1
ATOM 2481 C C . SER A 1 318 ? -3.274 -8.598 -17.334 1.00 95.00 318 SER A C 1
ATOM 2483 O O . SER A 1 318 ? -3.195 -9.205 -18.401 1.00 95.00 318 SER A O 1
ATOM 2485 N N . ILE A 1 319 ? -2.634 -7.449 -17.099 1.00 94.62 319 ILE A N 1
ATOM 2486 C CA . ILE A 1 319 ? -1.850 -6.718 -18.107 1.00 94.62 319 ILE A CA 1
ATOM 2487 C C . ILE A 1 319 ? -0.372 -7.124 -18.046 1.00 94.62 319 ILE A C 1
ATOM 2489 O O . ILE A 1 319 ? 0.285 -7.284 -19.072 1.00 94.62 319 ILE A O 1
ATOM 2493 N N . LEU A 1 320 ? 0.146 -7.331 -16.836 1.00 95.06 320 LEU A N 1
ATOM 2494 C CA . LEU A 1 320 ? 1.539 -7.636 -16.535 1.00 95.06 320 LEU A CA 1
ATOM 2495 C C . LEU A 1 320 ? 1.628 -8.922 -15.692 1.00 95.06 320 LEU A C 1
ATOM 2497 O O . LEU A 1 320 ? 1.938 -8.863 -14.499 1.00 95.06 320 LEU A O 1
ATOM 2501 N N . PRO A 1 321 ? 1.340 -10.102 -16.272 1.00 94.56 321 PRO A N 1
ATOM 2502 C CA . PRO A 1 321 ? 1.344 -11.359 -15.532 1.00 94.56 321 PRO A CA 1
ATOM 2503 C C . PRO A 1 321 ? 2.752 -11.700 -15.039 1.00 94.56 321 PRO A C 1
ATOM 2505 O O . PRO A 1 321 ? 3.685 -11.859 -15.834 1.00 94.56 321 PRO A O 1
ATOM 2508 N N . HIS A 1 322 ? 2.898 -11.873 -13.728 1.00 94.69 322 HIS A N 1
ATOM 2509 C CA . HIS A 1 322 ? 4.195 -12.111 -13.101 1.00 94.69 322 HIS A CA 1
ATOM 2510 C C . HIS A 1 322 ? 4.095 -12.960 -11.832 1.00 94.69 322 HIS A C 1
ATOM 2512 O O . HIS A 1 322 ? 3.045 -13.064 -11.198 1.00 94.69 322 HIS A O 1
ATOM 2518 N N . SER A 1 323 ? 5.220 -13.553 -11.441 1.00 91.75 323 SER A N 1
ATOM 2519 C CA . SER A 1 323 ? 5.400 -14.205 -10.143 1.00 91.75 323 SER A CA 1
ATOM 2520 C C . SER A 1 323 ? 6.637 -13.657 -9.446 1.00 91.75 323 SER A C 1
ATOM 2522 O O . SER A 1 323 ? 7.668 -13.472 -10.094 1.00 91.75 323 SER A O 1
ATOM 2524 N N . VAL A 1 324 ? 6.547 -13.470 -8.135 1.00 88.69 324 VAL A N 1
ATOM 2525 C CA . VAL A 1 324 ? 7.641 -12.982 -7.289 1.00 88.69 324 VAL A CA 1
ATOM 2526 C C . VAL A 1 324 ? 8.189 -14.153 -6.475 1.00 88.69 324 VAL A C 1
ATOM 2528 O O . VAL A 1 324 ? 7.410 -14.932 -5.926 1.00 88.69 324 VAL A O 1
ATOM 2531 N N . ASN A 1 325 ? 9.511 -14.324 -6.436 1.00 85.69 325 ASN A N 1
ATOM 2532 C CA . ASN A 1 325 ? 10.149 -15.370 -5.630 1.00 85.69 325 ASN A CA 1
ATOM 2533 C C . ASN A 1 325 ? 10.545 -14.854 -4.226 1.00 85.69 325 ASN A C 1
ATOM 2535 O O . ASN A 1 325 ? 10.367 -13.684 -3.905 1.00 85.69 325 ASN A O 1
ATOM 2539 N N . TYR A 1 326 ? 11.135 -15.719 -3.392 1.00 77.12 326 TYR A N 1
ATOM 2540 C CA . TYR A 1 326 ? 11.590 -15.363 -2.036 1.00 77.12 326 TYR A CA 1
ATOM 2541 C C . TYR A 1 326 ? 12.675 -14.262 -1.992 1.00 77.12 326 TYR A C 1
ATOM 2543 O O . TYR A 1 326 ? 12.853 -13.597 -0.974 1.00 77.12 326 TYR A O 1
ATOM 2551 N N . PHE A 1 327 ? 13.416 -14.066 -3.084 1.00 81.44 327 PHE A N 1
ATOM 2552 C CA . PHE A 1 327 ? 14.418 -13.002 -3.229 1.00 81.44 327 PHE A CA 1
ATOM 2553 C C . PHE A 1 327 ? 13.844 -11.719 -3.844 1.00 81.44 327 PHE A C 1
ATOM 2555 O O . PHE A 1 327 ? 14.599 -10.782 -4.101 1.00 81.44 327 PHE A O 1
ATOM 2562 N N . GLU A 1 328 ? 12.526 -11.689 -4.061 1.00 81.56 328 GLU A N 1
ATOM 2563 C CA . GLU A 1 328 ? 11.778 -10.634 -4.745 1.00 81.56 328 GLU A CA 1
ATOM 2564 C C . GLU A 1 328 ? 12.135 -10.456 -6.224 1.00 81.56 328 GLU A C 1
ATOM 2566 O O . GLU A 1 328 ? 11.776 -9.452 -6.837 1.00 81.56 328 GLU A O 1
ATOM 2571 N N . ASP A 1 329 ? 12.816 -11.431 -6.829 1.00 90.12 329 ASP A N 1
ATOM 2572 C CA . ASP A 1 329 ? 12.990 -11.399 -8.272 1.00 90.12 329 ASP A CA 1
ATOM 2573 C C . ASP A 1 329 ? 11.633 -11.636 -8.928 1.00 90.12 329 ASP A C 1
ATOM 2575 O O . ASP A 1 329 ? 10.883 -12.556 -8.568 1.00 90.12 329 ASP A O 1
ATOM 2579 N N . VAL A 1 330 ? 11.343 -10.822 -9.934 1.00 93.25 330 VAL A N 1
ATOM 2580 C CA . VAL A 1 330 ? 10.085 -10.876 -10.662 1.00 93.25 330 VAL A CA 1
ATOM 2581 C C . VAL A 1 330 ? 10.305 -11.648 -11.948 1.00 93.25 330 VAL A C 1
ATOM 2583 O O . VAL A 1 330 ? 11.113 -11.274 -12.798 1.00 93.25 330 VAL A O 1
ATOM 2586 N N . THR A 1 331 ? 9.582 -12.756 -12.086 1.00 95.00 331 THR A N 1
ATOM 2587 C CA . THR A 1 331 ? 9.500 -13.519 -13.331 1.00 95.00 331 THR A CA 1
ATOM 2588 C C . THR A 1 331 ? 8.244 -13.103 -14.079 1.00 95.00 331 THR A C 1
ATOM 2590 O O . THR A 1 331 ? 7.133 -13.405 -13.641 1.00 95.00 331 THR A O 1
ATOM 2593 N N . TYR A 1 332 ? 8.423 -12.450 -15.220 1.00 95.00 332 TYR A N 1
ATOM 2594 C CA . TYR A 1 332 ? 7.337 -12.066 -16.114 1.00 95.00 332 TYR A CA 1
ATOM 2595 C C . TYR A 1 332 ? 6.976 -13.209 -17.057 1.00 95.00 332 TYR A C 1
ATOM 2597 O O . TYR A 1 332 ? 7.815 -14.041 -17.415 1.00 95.00 332 TYR A O 1
ATOM 2605 N N . PHE A 1 333 ? 5.700 -13.248 -17.441 1.00 91.50 333 PHE A N 1
ATOM 2606 C CA . PHE A 1 333 ? 5.119 -14.281 -18.298 1.00 91.50 333 PHE A CA 1
ATOM 2607 C C . PHE A 1 333 ? 5.383 -15.709 -17.778 1.00 91.50 333 PHE A C 1
ATOM 2609 O O . PHE A 1 333 ? 5.831 -16.585 -18.523 1.00 91.50 333 PHE A O 1
ATOM 2616 N N . PRO A 1 334 ? 5.081 -16.002 -16.496 1.00 88.94 334 PRO A N 1
ATOM 2617 C CA . PRO A 1 334 ? 5.512 -17.237 -15.832 1.00 88.94 334 PRO A CA 1
ATOM 2618 C C . PRO A 1 334 ? 4.938 -18.520 -16.457 1.00 88.94 334 PRO A C 1
ATOM 2620 O O . PRO A 1 334 ? 5.442 -19.614 -16.198 1.00 88.94 334 PRO A O 1
ATOM 2623 N N . ARG A 1 335 ? 3.895 -18.399 -17.289 1.00 89.12 335 ARG A N 1
ATOM 2624 C CA . ARG A 1 335 ? 3.263 -19.510 -18.016 1.00 89.12 335 ARG A CA 1
ATOM 2625 C C . ARG A 1 335 ? 3.973 -19.880 -19.327 1.00 89.12 335 ARG A C 1
ATOM 2627 O O . ARG A 1 335 ? 3.661 -20.933 -19.872 1.00 89.12 335 ARG A O 1
ATOM 2634 N N . LEU A 1 336 ? 4.908 -19.062 -19.816 1.00 90.25 336 LEU A N 1
ATOM 2635 C CA . LEU A 1 336 ? 5.711 -19.366 -21.008 1.00 90.25 336 LEU A CA 1
ATOM 2636 C C . LEU A 1 336 ? 6.857 -20.341 -20.691 1.00 90.25 336 LEU A C 1
ATOM 2638 O O . LEU A 1 336 ? 7.118 -20.664 -19.521 1.00 90.25 336 LEU A O 1
ATOM 2642 N N . LEU A 1 337 ? 7.555 -20.828 -21.724 1.00 89.31 337 LEU A N 1
ATOM 2643 C CA . LEU A 1 337 ? 8.753 -21.653 -21.544 1.00 89.31 337 LEU A CA 1
ATOM 2644 C C . LEU A 1 337 ? 9.861 -20.841 -20.866 1.00 89.31 337 LEU A C 1
ATOM 2646 O O . LEU A 1 337 ? 9.915 -19.624 -20.984 1.00 89.31 337 LEU A O 1
ATOM 2650 N N . ARG A 1 338 ? 10.785 -21.503 -20.154 1.00 85.75 338 ARG A N 1
ATOM 2651 C CA . ARG A 1 338 ? 11.846 -20.811 -19.392 1.00 85.75 338 ARG A CA 1
ATOM 2652 C C . ARG A 1 338 ? 12.685 -19.854 -20.251 1.00 85.75 338 ARG A C 1
ATOM 2654 O O . ARG A 1 338 ? 13.136 -18.843 -19.736 1.00 85.75 338 ARG A O 1
ATOM 2661 N N . THR A 1 339 ? 12.885 -20.181 -21.525 1.00 86.00 339 THR A N 1
ATOM 2662 C CA . THR A 1 339 ? 13.619 -19.367 -22.507 1.00 86.00 339 THR A CA 1
ATOM 2663 C C . THR A 1 339 ? 12.869 -18.115 -22.958 1.00 86.00 339 THR A C 1
ATOM 2665 O O . THR A 1 339 ? 13.477 -17.240 -23.553 1.00 86.00 339 THR A O 1
ATOM 2668 N N . GLU A 1 340 ? 11.569 -18.038 -22.689 1.00 86.12 340 GLU A N 1
ATOM 2669 C CA . GLU A 1 340 ? 10.671 -16.943 -23.080 1.00 86.12 340 GLU A CA 1
ATOM 2670 C C . GLU A 1 340 ? 10.227 -16.111 -21.864 1.00 86.12 340 GLU A C 1
ATOM 2672 O O . GLU A 1 340 ? 9.387 -15.223 -21.977 1.00 86.12 340 GLU A O 1
ATOM 2677 N N . ARG A 1 341 ? 10.759 -16.423 -20.675 1.00 91.25 341 ARG A N 1
ATOM 2678 C CA . ARG A 1 341 ? 10.509 -15.670 -19.445 1.00 91.25 341 ARG A CA 1
ATOM 2679 C C . ARG A 1 341 ? 11.584 -14.616 -19.271 1.00 91.25 341 ARG A C 1
ATOM 2681 O O . ARG A 1 341 ? 12.770 -14.917 -19.395 1.00 91.25 341 ARG A O 1
ATOM 2688 N N . THR A 1 342 ? 11.173 -13.437 -18.832 1.00 91.62 342 THR A N 1
ATOM 2689 C CA . THR A 1 342 ? 12.099 -12.393 -18.392 1.00 91.62 342 THR A CA 1
ATOM 2690 C C . THR A 1 342 ? 12.144 -12.388 -16.872 1.00 91.62 342 THR A C 1
ATOM 2692 O O . THR A 1 342 ? 11.103 -12.335 -16.217 1.00 91.62 342 THR A O 1
ATOM 2695 N N . VAL A 1 343 ? 13.348 -12.459 -16.303 1.00 92.38 343 VAL A N 1
ATOM 2696 C CA . VAL A 1 343 ? 13.563 -12.361 -14.853 1.00 92.38 343 VAL A CA 1
ATOM 2697 C C . VAL A 1 343 ? 14.275 -11.052 -14.556 1.00 92.38 343 VAL A C 1
ATOM 2699 O O . VAL A 1 343 ? 15.351 -10.795 -15.097 1.00 92.38 343 VAL A O 1
ATOM 2702 N N . ILE A 1 344 ? 13.680 -10.241 -13.688 1.00 91.94 344 ILE A N 1
ATOM 2703 C CA . ILE A 1 344 ? 14.249 -8.980 -13.215 1.00 91.94 344 ILE A CA 1
ATOM 2704 C C . ILE A 1 344 ? 14.571 -9.131 -11.739 1.00 91.94 344 ILE A C 1
ATOM 2706 O O . ILE A 1 344 ? 13.723 -9.567 -10.961 1.00 91.94 344 ILE A O 1
ATOM 2710 N N . GLN A 1 345 ? 15.804 -8.791 -11.370 1.00 89.56 345 GLN A N 1
ATOM 2711 C CA . GLN A 1 345 ? 16.244 -8.860 -9.986 1.00 89.56 345 GLN A CA 1
ATOM 2712 C C . GLN A 1 345 ? 15.571 -7.776 -9.145 1.00 89.56 345 GLN A C 1
ATOM 2714 O O . GLN A 1 345 ? 15.356 -6.657 -9.615 1.00 89.56 345 GLN A O 1
ATOM 2719 N N . SER A 1 346 ? 15.308 -8.087 -7.879 1.00 86.50 346 SER A N 1
ATOM 2720 C CA . SER A 1 346 ? 14.702 -7.146 -6.927 1.00 86.50 346 SER A CA 1
ATOM 2721 C C . SER A 1 346 ? 15.446 -5.815 -6.819 1.00 86.50 346 SER A C 1
ATOM 2723 O O . SER A 1 346 ? 14.819 -4.756 -6.816 1.00 86.50 346 SER A O 1
ATOM 2725 N N . TYR A 1 347 ? 16.780 -5.862 -6.861 1.00 84.06 347 TYR A N 1
ATOM 2726 C CA . TYR A 1 347 ? 17.636 -4.675 -6.863 1.00 84.06 347 TYR A CA 1
ATOM 2727 C C . TYR A 1 347 ? 17.328 -3.701 -8.010 1.00 84.06 347 TYR A C 1
ATOM 2729 O O . TYR A 1 347 ? 17.325 -2.490 -7.797 1.00 84.06 347 TYR A O 1
ATOM 2737 N N . ASP A 1 348 ? 17.045 -4.204 -9.217 1.00 87.00 348 ASP A N 1
ATOM 2738 C CA . ASP A 1 348 ? 16.750 -3.343 -10.367 1.00 87.00 348 ASP A CA 1
ATOM 2739 C C . ASP A 1 348 ? 15.435 -2.579 -10.138 1.00 87.00 348 ASP A C 1
ATOM 2741 O O . ASP A 1 348 ? 15.316 -1.394 -10.452 1.00 87.00 348 ASP A O 1
ATOM 2745 N N . LEU A 1 349 ? 14.453 -3.252 -9.535 1.00 87.50 349 LEU A N 1
ATOM 2746 C CA . LEU A 1 349 ? 13.167 -2.658 -9.186 1.00 87.50 349 LEU A CA 1
ATOM 2747 C C . LEU A 1 349 ? 13.297 -1.661 -8.033 1.00 87.50 349 LEU A C 1
ATOM 2749 O O . LEU A 1 349 ? 12.670 -0.607 -8.095 1.00 87.50 349 LEU A O 1
ATOM 2753 N N . ASP A 1 350 ? 14.072 -1.976 -6.988 1.00 83.06 350 ASP A N 1
ATOM 2754 C CA . ASP A 1 350 ? 14.341 -1.056 -5.867 1.00 83.06 350 ASP A CA 1
ATOM 2755 C C . ASP A 1 350 ? 15.001 0.225 -6.392 1.00 83.06 350 ASP A C 1
ATOM 2757 O O . ASP A 1 350 ? 14.492 1.324 -6.193 1.00 83.06 350 ASP A O 1
ATOM 2761 N N . ALA A 1 351 ? 16.061 0.081 -7.193 1.00 81.94 351 ALA A N 1
ATOM 2762 C CA . ALA A 1 351 ? 16.788 1.203 -7.775 1.00 81.94 351 ALA A CA 1
ATOM 2763 C C . ALA A 1 351 ? 15.911 2.111 -8.655 1.00 81.94 351 ALA A C 1
ATOM 2765 O O . ALA A 1 351 ? 16.171 3.314 -8.758 1.00 81.94 351 ALA A O 1
ATOM 2766 N N . PHE A 1 352 ? 14.895 1.554 -9.324 1.00 86.56 352 PHE A N 1
ATOM 2767 C CA . PHE A 1 352 ? 13.921 2.355 -10.058 1.00 86.56 352 PHE A CA 1
ATOM 2768 C C . PHE A 1 352 ? 12.940 3.058 -9.114 1.00 86.56 352 PHE A C 1
ATOM 2770 O O . PHE A 1 352 ? 12.678 4.254 -9.274 1.00 86.56 352 PHE A O 1
ATOM 2777 N N . ARG A 1 353 ? 12.411 2.334 -8.123 1.00 86.69 353 ARG A N 1
ATOM 2778 C CA . ARG A 1 353 ? 11.457 2.849 -7.134 1.00 86.69 353 ARG A CA 1
ATOM 2779 C C . ARG A 1 353 ? 12.041 4.005 -6.331 1.00 86.69 353 ARG A C 1
ATOM 2781 O O . ARG A 1 353 ? 11.367 5.023 -6.201 1.00 86.69 353 ARG A O 1
ATOM 2788 N N . ASP A 1 354 ? 13.311 3.923 -5.944 1.00 81.50 354 ASP A N 1
ATOM 2789 C CA . ASP A 1 354 ? 14.020 4.967 -5.197 1.00 81.50 354 ASP A CA 1
ATOM 2790 C C . ASP A 1 354 ? 13.949 6.341 -5.874 1.00 81.50 354 ASP A C 1
ATOM 2792 O O . ASP A 1 354 ? 13.979 7.363 -5.203 1.00 81.50 354 ASP A O 1
ATOM 2796 N N . SER A 1 355 ? 13.795 6.415 -7.197 1.00 82.69 355 SER A N 1
ATOM 2797 C CA . SER A 1 355 ? 13.653 7.698 -7.900 1.00 82.69 355 SER A CA 1
ATOM 2798 C C . SER A 1 355 ? 12.336 8.436 -7.634 1.00 82.69 355 SER A C 1
ATOM 2800 O O . SER A 1 355 ? 12.237 9.627 -7.920 1.00 82.69 355 SER A O 1
ATOM 2802 N N . GLY A 1 356 ? 11.296 7.735 -7.172 1.00 87.19 356 GLY A N 1
ATOM 2803 C CA . GLY A 1 356 ? 9.929 8.255 -7.116 1.00 87.19 356 GLY A CA 1
ATOM 2804 C C . GLY A 1 356 ? 9.245 8.405 -8.488 1.00 87.19 356 GLY A C 1
ATOM 2805 O O . GLY A 1 356 ? 8.100 8.852 -8.552 1.00 87.19 356 GLY A O 1
ATOM 2806 N N . LEU A 1 357 ? 9.883 8.014 -9.600 1.00 88.44 357 LEU A N 1
ATOM 2807 C CA . LEU A 1 357 ? 9.365 8.244 -10.959 1.00 88.44 357 LEU A CA 1
ATOM 2808 C C . LEU A 1 357 ? 8.041 7.510 -11.244 1.00 88.44 357 LEU A C 1
ATOM 2810 O O . LEU A 1 357 ? 7.179 8.026 -11.948 1.00 88.44 357 LEU A O 1
ATOM 2814 N N . HIS A 1 358 ? 7.835 6.343 -10.638 1.00 92.25 358 HIS A N 1
ATOM 2815 C CA . HIS A 1 358 ? 6.586 5.578 -10.714 1.00 92.25 358 HIS A CA 1
ATOM 2816 C C . HIS A 1 358 ? 5.361 6.364 -10.193 1.00 92.25 358 HIS A C 1
ATOM 2818 O O . HIS A 1 358 ? 4.292 6.312 -10.799 1.00 92.25 358 HIS A O 1
ATOM 2824 N N . TRP A 1 359 ? 5.524 7.190 -9.153 1.00 94.75 359 TRP A N 1
ATOM 2825 C CA . TRP A 1 359 ? 4.484 8.130 -8.705 1.00 94.75 359 TRP A CA 1
ATOM 2826 C C . TRP A 1 359 ? 4.321 9.330 -9.646 1.00 94.75 359 TRP A C 1
ATOM 2828 O O . TRP A 1 359 ? 3.231 9.885 -9.769 1.00 94.75 359 TRP A O 1
ATOM 2838 N N . GLN A 1 360 ? 5.392 9.748 -10.321 1.00 93.81 360 GLN A N 1
ATOM 2839 C CA . GLN A 1 360 ? 5.338 10.847 -11.285 1.00 93.81 360 GLN A CA 1
ATOM 2840 C C . GLN A 1 360 ? 4.581 10.440 -12.559 1.00 93.81 360 GLN A C 1
ATOM 2842 O O . GLN A 1 360 ? 3.858 11.261 -13.117 1.00 93.81 360 GLN A O 1
ATOM 2847 N N . TYR A 1 361 ? 4.661 9.175 -12.983 1.00 95.88 361 TYR A N 1
ATOM 2848 C CA . TYR A 1 361 ? 3.815 8.672 -14.070 1.00 95.88 361 TYR A CA 1
ATOM 2849 C C . TYR A 1 361 ? 2.330 8.703 -13.713 1.00 95.88 361 TYR A C 1
ATOM 2851 O O . TYR A 1 361 ? 1.526 9.088 -14.558 1.00 95.88 361 TYR A O 1
ATOM 2859 N N . LEU A 1 362 ? 1.958 8.408 -12.460 1.00 96.31 362 LEU A N 1
ATOM 2860 C CA . LEU A 1 362 ? 0.579 8.614 -12.010 1.00 96.31 362 LEU A CA 1
ATOM 2861 C C . LEU A 1 362 ? 0.158 10.083 -12.165 1.00 96.31 362 LEU A C 1
ATOM 2863 O O . LEU A 1 362 ? -0.921 10.344 -12.684 1.00 96.31 362 LEU A O 1
ATOM 2867 N N . ARG A 1 363 ? 1.011 11.043 -11.782 1.00 96.31 363 ARG A N 1
ATOM 2868 C CA . ARG A 1 363 ? 0.726 12.475 -11.976 1.00 96.31 363 ARG A CA 1
ATOM 2869 C C . ARG A 1 363 ? 0.472 12.821 -13.443 1.00 96.31 363 ARG A C 1
ATOM 2871 O O . ARG A 1 363 ? -0.479 13.539 -13.728 1.00 96.31 363 ARG A O 1
ATOM 2878 N N . PHE A 1 364 ? 1.293 12.316 -14.361 1.00 95.56 364 PHE A N 1
ATOM 2879 C CA . PHE A 1 364 ? 1.089 12.540 -15.795 1.00 95.56 364 PHE A CA 1
ATOM 2880 C C . PHE A 1 364 ? -0.239 11.945 -16.279 1.00 95.56 364 PHE A C 1
ATOM 2882 O O . PHE A 1 364 ? -0.996 12.627 -16.961 1.00 95.56 364 PHE A O 1
ATOM 2889 N N . VAL A 1 365 ? -0.598 10.738 -15.826 1.00 95.69 365 VAL A N 1
ATOM 2890 C CA . VAL A 1 365 ? -1.920 10.153 -16.107 1.00 95.69 365 VAL A CA 1
ATOM 2891 C C . VAL A 1 365 ? -3.052 11.037 -15.581 1.00 95.69 365 VAL A C 1
ATOM 2893 O O . VAL A 1 365 ? -4.042 11.223 -16.277 1.00 95.69 365 VAL A O 1
ATOM 2896 N N . LEU A 1 366 ? -2.930 11.629 -14.390 1.00 94.81 366 LEU A N 1
ATOM 2897 C CA . LEU A 1 366 ? -3.958 12.545 -13.879 1.00 94.81 366 LEU A CA 1
ATOM 2898 C C . LEU A 1 366 ? -4.092 13.820 -14.718 1.00 94.81 366 LEU A C 1
ATOM 2900 O O . LEU A 1 366 ? -5.195 14.352 -14.838 1.00 94.81 366 LEU A O 1
ATOM 2904 N N . GLN A 1 367 ? -2.988 14.315 -15.274 1.00 93.56 367 GLN A N 1
ATOM 2905 C CA . GLN A 1 367 ? -2.971 15.509 -16.120 1.00 93.56 367 GLN A CA 1
ATOM 2906 C C . GLN A 1 367 ? -3.604 15.239 -17.489 1.00 93.56 367 GLN A C 1
ATOM 2908 O O . GLN A 1 367 ? -4.409 16.048 -17.948 1.00 93.56 367 GLN A O 1
ATOM 2913 N N . ASP A 1 368 ? -3.296 14.090 -18.091 1.00 91.56 368 ASP A N 1
ATOM 2914 C CA . ASP A 1 368 ? -3.723 13.756 -19.453 1.00 91.56 368 ASP A CA 1
ATOM 2915 C C . ASP A 1 368 ? -5.096 13.061 -19.487 1.00 91.56 368 ASP A C 1
ATOM 2917 O O . ASP A 1 368 ? -5.920 13.332 -20.360 1.00 91.56 368 ASP A O 1
ATOM 2921 N N . HIS A 1 369 ? -5.371 12.205 -18.499 1.00 91.12 369 HIS A N 1
ATOM 2922 C CA . HIS A 1 369 ? -6.523 11.296 -18.453 1.00 91.12 369 HIS A CA 1
ATOM 2923 C C . HIS A 1 369 ? -7.361 11.419 -17.171 1.00 91.12 369 HIS A C 1
ATOM 2925 O O . HIS A 1 369 ? -8.289 10.640 -16.957 1.00 91.12 369 HIS A O 1
ATOM 2931 N N . GLY A 1 370 ? -7.109 12.413 -16.309 1.00 88.12 370 GLY A N 1
ATOM 2932 C CA . GLY A 1 370 ? -7.851 12.579 -15.049 1.00 88.12 370 GLY A CA 1
ATOM 2933 C C . GLY A 1 370 ? -9.369 12.719 -15.227 1.00 88.12 370 GLY A C 1
ATOM 2934 O O . GLY A 1 370 ? -10.138 12.305 -14.363 1.00 88.12 370 GLY A O 1
ATOM 2935 N N . SER A 1 371 ? -9.813 13.231 -16.380 1.00 89.50 371 SER A N 1
ATOM 2936 C CA . SER A 1 371 ? -11.239 13.328 -16.731 1.00 89.50 371 SER A CA 1
ATOM 2937 C C . SER A 1 371 ? -11.930 11.972 -16.950 1.00 89.50 371 SER A C 1
ATOM 2939 O O . SER A 1 371 ? -13.155 11.897 -16.958 1.00 89.50 371 SER A O 1
ATOM 2941 N N . GLU A 1 372 ? -11.179 10.881 -17.086 1.00 91.44 372 GLU A N 1
ATOM 2942 C CA . GLU A 1 372 ? -11.722 9.529 -17.263 1.00 91.44 372 GLU A CA 1
ATOM 2943 C C . GLU A 1 372 ? -11.934 8.801 -15.919 1.00 91.44 372 GLU A C 1
ATOM 2945 O O . GLU A 1 372 ? -12.551 7.730 -15.859 1.00 91.44 372 GLU A O 1
ATOM 2950 N N . LEU A 1 373 ? -11.468 9.393 -14.813 1.00 91.12 373 LEU A N 1
ATOM 2951 C CA . LEU A 1 373 ? -11.568 8.809 -13.478 1.00 91.12 373 LEU A CA 1
ATOM 2952 C C . LEU A 1 373 ? -12.948 9.024 -12.862 1.00 91.12 373 LEU A C 1
ATOM 2954 O O . LEU A 1 373 ? -13.447 10.138 -12.723 1.00 91.12 373 LEU A O 1
ATOM 2958 N N . VAL A 1 374 ? -13.567 7.926 -12.451 1.00 91.56 374 VAL A N 1
ATOM 2959 C CA . VAL A 1 374 ? -14.892 7.883 -11.826 1.00 91.56 374 VAL A CA 1
ATOM 2960 C C . VAL A 1 374 ? -14.924 7.078 -10.527 1.00 91.56 374 VAL A C 1
ATOM 2962 O O . VAL A 1 374 ? -15.918 7.157 -9.808 1.00 91.56 374 VAL A O 1
ATOM 2965 N N . VAL A 1 375 ? -13.866 6.328 -10.211 1.00 92.75 375 VAL A N 1
ATOM 2966 C CA . VAL A 1 375 ? -13.694 5.602 -8.947 1.00 92.75 375 VAL A CA 1
ATOM 2967 C C . VAL A 1 375 ? -12.423 6.092 -8.266 1.00 92.75 375 VAL A C 1
ATOM 2969 O O . VAL A 1 375 ? -11.369 6.160 -8.892 1.00 92.75 375 VAL A O 1
ATOM 2972 N N . LEU A 1 376 ? -12.518 6.417 -6.976 1.00 94.12 376 LEU A N 1
ATOM 2973 C CA . LEU A 1 376 ? -11.361 6.774 -6.159 1.00 94.12 376 LEU A CA 1
ATOM 2974 C C . LEU A 1 376 ? -10.606 5.493 -5.751 1.00 94.12 376 LEU A C 1
ATOM 2976 O O . LEU A 1 376 ? -11.210 4.623 -5.124 1.00 94.12 376 LEU A O 1
ATOM 2980 N N . PRO A 1 377 ? -9.308 5.353 -6.057 1.00 95.81 377 PRO A N 1
ATOM 2981 C CA . PRO A 1 377 ? -8.467 4.311 -5.474 1.00 95.81 377 PRO A CA 1
ATOM 2982 C C . PRO A 1 377 ? -8.192 4.570 -3.993 1.00 95.81 377 PRO A C 1
ATOM 2984 O O . PRO A 1 377 ? -7.904 5.703 -3.599 1.00 95.81 377 PRO A O 1
ATOM 2987 N N . ASP A 1 378 ? -8.254 3.521 -3.174 1.00 95.19 378 ASP A N 1
ATOM 2988 C CA . ASP A 1 378 ? -7.756 3.588 -1.803 1.00 95.19 378 ASP A CA 1
ATOM 2989 C C . ASP A 1 378 ? -6.208 3.634 -1.768 1.00 95.19 378 ASP A C 1
ATOM 2991 O O . ASP A 1 378 ? -5.544 3.326 -2.764 1.00 95.19 378 ASP A O 1
ATOM 2995 N N . PRO A 1 379 ? -5.591 4.010 -0.634 1.00 94.81 379 PRO A N 1
ATOM 2996 C CA . PRO A 1 379 ? -4.138 4.107 -0.530 1.00 94.81 379 PRO A CA 1
ATOM 2997 C C . PRO A 1 379 ? -3.399 2.785 -0.774 1.00 94.81 379 PRO A C 1
ATOM 2999 O O . PRO A 1 379 ? -2.280 2.812 -1.273 1.00 94.81 379 PRO A O 1
ATOM 3002 N N . PHE A 1 380 ? -3.982 1.625 -0.450 1.00 95.00 380 PHE A N 1
ATOM 3003 C CA . PHE A 1 380 ? -3.357 0.329 -0.734 1.00 95.00 380 PHE A CA 1
ATOM 3004 C C . PHE A 1 380 ? -3.424 -0.011 -2.227 1.00 95.00 380 PHE A C 1
ATOM 3006 O O . PHE A 1 380 ? -2.453 -0.527 -2.781 1.00 95.00 380 PHE A O 1
ATOM 3013 N N . ALA A 1 381 ? -4.534 0.315 -2.892 1.00 96.38 381 ALA A N 1
ATOM 3014 C CA . ALA A 1 381 ? -4.674 0.210 -4.336 1.00 96.38 381 ALA A CA 1
ATOM 3015 C C . ALA A 1 381 ? -3.659 1.108 -5.054 1.00 96.38 381 ALA A C 1
ATOM 3017 O O . ALA A 1 381 ? -3.026 0.660 -6.002 1.00 96.38 381 ALA A O 1
ATOM 3018 N N . LEU A 1 382 ? -3.436 2.340 -4.582 1.00 95.69 382 LEU A N 1
ATOM 3019 C CA . LEU A 1 382 ? -2.424 3.229 -5.166 1.00 95.69 382 LEU A CA 1
ATOM 3020 C C . LEU A 1 382 ? -1.006 2.670 -5.051 1.00 95.69 382 LEU A C 1
ATOM 3022 O O . LEU A 1 382 ? -0.265 2.725 -6.027 1.00 95.69 382 LEU A O 1
ATOM 3026 N N . GLU A 1 383 ? -0.637 2.096 -3.904 1.00 93.69 383 GLU A N 1
ATOM 3027 C CA . GLU A 1 383 ? 0.669 1.440 -3.736 1.00 93.69 383 GLU A CA 1
ATOM 3028 C C . GLU A 1 383 ? 0.843 0.261 -4.708 1.00 93.69 383 GLU A C 1
ATOM 3030 O O . GLU A 1 383 ? 1.904 0.106 -5.305 1.00 93.69 383 GLU A O 1
ATOM 3035 N N . MET A 1 384 ? -0.202 -0.547 -4.923 1.00 95.31 384 MET A N 1
ATOM 3036 C CA . MET A 1 384 ? -0.159 -1.649 -5.894 1.00 95.31 384 MET A CA 1
ATOM 3037 C C . MET A 1 384 ? -0.106 -1.148 -7.343 1.00 95.31 384 MET A C 1
ATOM 3039 O O . MET A 1 384 ? 0.571 -1.730 -8.188 1.00 95.31 384 MET A O 1
ATOM 3043 N N . TYR A 1 385 ? -0.805 -0.056 -7.642 1.00 97.19 385 TYR A N 1
ATOM 3044 C CA . TYR A 1 385 ? -0.788 0.567 -8.960 1.00 97.19 385 TYR A CA 1
ATOM 3045 C C . TYR A 1 385 ? 0.619 1.034 -9.332 1.00 97.19 385 TYR A C 1
ATOM 3047 O O . TYR A 1 385 ? 1.160 0.636 -10.362 1.00 97.19 385 TYR A O 1
ATOM 3055 N N . VAL A 1 386 ? 1.233 1.851 -8.473 1.00 95.75 386 VAL A N 1
ATOM 3056 C CA . VAL A 1 386 ? 2.560 2.417 -8.742 1.00 95.75 386 VAL A CA 1
ATOM 3057 C C . VAL A 1 386 ? 3.665 1.352 -8.684 1.00 95.75 386 VAL A C 1
ATOM 3059 O O . VAL A 1 386 ? 4.675 1.500 -9.368 1.00 95.75 386 VAL A O 1
ATOM 3062 N N . GLU A 1 387 ? 3.458 0.250 -7.956 1.00 94.12 387 GLU A N 1
ATOM 3063 C CA . GLU A 1 387 ? 4.295 -0.956 -8.037 1.00 94.12 387 GLU A CA 1
ATOM 3064 C C . GLU A 1 387 ? 4.226 -1.594 -9.435 1.00 94.12 387 GLU A C 1
ATOM 3066 O O . GLU A 1 387 ? 5.262 -1.832 -10.054 1.00 94.12 387 GLU A O 1
ATOM 3071 N N . GLY A 1 388 ? 3.023 -1.788 -9.990 1.00 96.06 388 GLY A N 1
ATOM 3072 C CA . GLY A 1 388 ? 2.848 -2.281 -11.363 1.00 96.06 388 GLY A CA 1
ATOM 3073 C C . GLY A 1 388 ? 3.497 -1.370 -12.414 1.00 96.06 388 GLY A C 1
ATOM 3074 O O . GLY A 1 388 ? 4.132 -1.854 -13.352 1.00 96.06 388 GLY A O 1
ATOM 3075 N N . VAL A 1 389 ? 3.410 -0.049 -12.224 1.00 96.88 389 VAL A N 1
ATOM 3076 C CA . VAL A 1 389 ? 4.095 0.949 -13.066 1.00 96.88 389 VAL A CA 1
ATOM 3077 C C . VAL A 1 389 ? 5.617 0.798 -12.989 1.00 96.88 389 VAL A C 1
ATOM 3079 O O . VAL A 1 389 ? 6.285 0.802 -14.024 1.00 96.88 389 VAL A O 1
ATOM 3082 N N . ALA A 1 390 ? 6.185 0.638 -11.790 1.00 94.06 390 ALA A N 1
ATOM 3083 C CA . ALA A 1 390 ? 7.623 0.432 -11.618 1.00 94.06 390 ALA A CA 1
ATOM 3084 C C . ALA A 1 390 ? 8.101 -0.874 -12.276 1.00 94.06 390 ALA A C 1
ATOM 3086 O O . ALA A 1 390 ? 9.111 -0.883 -12.982 1.00 94.06 390 ALA A O 1
ATOM 3087 N N . GLN A 1 391 ? 7.349 -1.958 -12.092 1.00 94.81 391 GLN A N 1
ATOM 3088 C CA . GLN A 1 391 ? 7.629 -3.258 -12.697 1.00 94.81 391 GLN A CA 1
ATOM 3089 C C . GLN A 1 391 ? 7.660 -3.192 -14.226 1.00 94.81 391 GLN A C 1
ATOM 3091 O O . GLN A 1 391 ? 8.632 -3.630 -14.848 1.00 94.81 391 GLN A O 1
ATOM 3096 N N . PHE A 1 392 ? 6.642 -2.578 -14.834 1.00 96.75 392 PHE A N 1
ATOM 3097 C CA . PHE A 1 392 ? 6.587 -2.425 -16.284 1.00 96.75 392 PHE A CA 1
ATOM 3098 C C . PHE A 1 392 ? 7.725 -1.554 -16.826 1.00 96.75 392 PHE A C 1
ATOM 3100 O O . PHE A 1 392 ? 8.334 -1.908 -17.834 1.00 96.75 392 PHE A O 1
ATOM 3107 N N . ALA A 1 393 ? 8.066 -0.460 -16.137 1.00 94.38 393 ALA A N 1
ATOM 3108 C CA . ALA A 1 393 ? 9.152 0.428 -16.544 1.00 94.38 393 ALA A CA 1
ATOM 3109 C C . ALA A 1 393 ? 10.491 -0.315 -16.680 1.00 94.38 393 ALA A C 1
ATOM 3111 O O . ALA A 1 393 ? 11.182 -0.191 -17.695 1.00 94.38 393 ALA A O 1
ATOM 3112 N N . VAL A 1 394 ? 10.851 -1.112 -15.670 1.00 93.75 394 VAL A N 1
ATOM 3113 C CA . VAL A 1 394 ? 12.109 -1.872 -15.680 1.00 93.75 394 VAL A CA 1
ATOM 3114 C C . VAL A 1 394 ? 12.053 -3.014 -16.696 1.00 93.75 394 VAL A C 1
ATOM 3116 O O . VAL A 1 394 ? 13.045 -3.248 -17.390 1.00 93.75 394 VAL A O 1
ATOM 3119 N N . LEU A 1 395 ? 10.902 -3.680 -16.852 1.00 95.00 395 LEU A N 1
ATOM 3120 C CA . LEU A 1 395 ? 10.710 -4.699 -17.889 1.00 95.00 395 LEU A CA 1
ATOM 3121 C C . LEU A 1 395 ? 10.915 -4.133 -19.292 1.00 95.00 395 LEU A C 1
ATOM 3123 O O . LEU A 1 395 ? 11.642 -4.728 -20.085 1.00 95.00 395 LEU A O 1
ATOM 3127 N N . LEU A 1 396 ? 10.333 -2.971 -19.582 1.00 94.25 396 LEU A N 1
ATOM 3128 C CA . LEU A 1 396 ? 10.459 -2.329 -20.883 1.00 94.25 396 LEU A CA 1
ATOM 3129 C C . LEU A 1 396 ? 11.921 -1.992 -21.199 1.00 94.25 396 LEU A C 1
ATOM 3131 O O . LEU A 1 396 ? 12.396 -2.299 -22.292 1.00 94.25 396 LEU A O 1
ATOM 3135 N N . PHE A 1 397 ? 12.663 -1.433 -20.235 1.00 92.19 397 PHE A N 1
ATOM 3136 C CA . PHE A 1 397 ? 14.098 -1.192 -20.411 1.00 92.19 397 PHE A CA 1
ATOM 3137 C C . PHE A 1 397 ? 14.889 -2.483 -20.628 1.00 92.19 397 PHE A C 1
ATOM 3139 O O . PHE A 1 397 ? 15.752 -2.516 -21.507 1.00 92.19 397 PHE A O 1
ATOM 3146 N N . ARG A 1 398 ? 14.592 -3.541 -19.862 1.00 91.94 398 ARG A N 1
ATOM 3147 C CA . ARG A 1 398 ? 15.253 -4.846 -19.990 1.00 91.94 398 ARG A CA 1
ATOM 3148 C C . ARG A 1 398 ? 15.055 -5.427 -21.387 1.00 91.94 398 ARG A C 1
ATOM 3150 O O . ARG A 1 398 ? 16.038 -5.771 -22.035 1.00 91.94 398 ARG A O 1
ATOM 3157 N N . MET A 1 399 ? 13.810 -5.485 -21.855 1.00 91.38 399 MET A N 1
ATOM 3158 C CA . MET A 1 399 ? 13.471 -6.043 -23.165 1.00 91.38 399 MET A CA 1
ATOM 3159 C C . MET A 1 399 ? 14.060 -5.214 -24.311 1.00 91.38 399 MET A C 1
ATOM 3161 O O . MET A 1 399 ? 14.615 -5.773 -25.253 1.00 91.38 399 MET A O 1
ATOM 3165 N N . ALA A 1 400 ? 14.000 -3.881 -24.223 1.00 90.81 400 ALA A N 1
ATOM 3166 C CA . ALA A 1 400 ? 14.593 -3.009 -25.236 1.00 90.81 400 ALA A CA 1
ATOM 3167 C C . ALA A 1 400 ? 16.118 -3.185 -25.327 1.00 90.81 400 ALA A C 1
ATOM 3169 O O . ALA A 1 400 ? 16.678 -3.217 -26.420 1.00 90.81 400 ALA A O 1
ATOM 3170 N N . GLY A 1 401 ? 16.794 -3.330 -24.185 1.00 89.31 401 GLY A N 1
ATOM 3171 C CA . GLY A 1 401 ? 18.226 -3.609 -24.134 1.00 89.31 401 GLY A CA 1
ATOM 3172 C C . GLY A 1 401 ? 18.605 -4.954 -24.753 1.00 89.31 401 GLY A C 1
ATOM 3173 O O . GLY A 1 401 ? 19.539 -5.027 -25.550 1.00 89.31 401 GLY A O 1
ATOM 3174 N N . GLU A 1 402 ? 17.849 -6.008 -24.435 1.00 89.06 402 GLU A N 1
ATOM 3175 C CA . GLU A 1 402 ? 18.023 -7.340 -25.028 1.00 89.06 402 GLU A CA 1
ATOM 3176 C C . GLU A 1 402 ? 17.872 -7.307 -26.557 1.00 89.06 402 GLU A C 1
ATOM 3178 O O . GLU A 1 402 ? 18.692 -7.894 -27.263 1.00 89.06 402 GLU A O 1
ATOM 3183 N N . GLU A 1 403 ? 16.900 -6.551 -27.072 1.00 90.25 403 GLU A N 1
ATOM 3184 C CA . GLU A 1 403 ? 16.687 -6.370 -28.512 1.00 90.25 403 GLU A CA 1
ATOM 3185 C C . GLU A 1 403 ? 17.842 -5.608 -29.184 1.00 90.25 403 GLU A C 1
ATOM 3187 O O . GLU A 1 403 ? 18.280 -5.960 -30.281 1.00 90.25 403 GLU A O 1
ATOM 3192 N N . VAL A 1 404 ? 18.396 -4.582 -28.528 1.00 88.31 404 VAL A N 1
ATOM 3193 C CA . VAL A 1 404 ? 19.581 -3.867 -29.035 1.00 88.31 404 VAL A CA 1
ATOM 3194 C C . VAL A 1 404 ? 20.775 -4.815 -29.155 1.00 88.31 404 VAL A C 1
ATOM 3196 O O . VAL A 1 404 ? 21.455 -4.813 -30.183 1.00 88.31 404 VAL A O 1
ATOM 3199 N N . VAL A 1 405 ? 21.015 -5.651 -28.142 1.00 86.81 405 VAL A N 1
ATOM 3200 C CA . VAL A 1 405 ? 22.102 -6.643 -28.159 1.00 86.81 405 VAL A CA 1
ATOM 3201 C C . VAL A 1 405 ? 21.865 -7.705 -29.236 1.00 86.81 405 VAL A C 1
ATOM 3203 O O . VAL A 1 405 ? 22.792 -8.042 -29.975 1.00 86.81 405 VAL A O 1
ATOM 3206 N N . ALA A 1 406 ? 20.631 -8.196 -29.384 1.00 87.75 406 ALA A N 1
ATOM 3207 C CA . ALA A 1 406 ? 20.265 -9.163 -30.421 1.00 87.75 406 ALA A CA 1
ATOM 3208 C C . ALA A 1 406 ? 20.516 -8.624 -31.842 1.00 87.75 406 ALA A C 1
ATOM 3210 O O . ALA A 1 406 ? 20.939 -9.372 -32.723 1.00 87.75 406 ALA A O 1
ATOM 3211 N N . ASN A 1 407 ? 20.343 -7.314 -32.041 1.00 88.12 407 ASN A N 1
ATOM 3212 C CA . ASN A 1 407 ? 20.594 -6.623 -33.306 1.00 88.12 407 ASN A CA 1
ATOM 3213 C C . ASN A 1 407 ? 22.049 -6.133 -33.481 1.00 88.12 407 ASN A C 1
ATOM 3215 O O . ASN A 1 407 ? 22.335 -5.341 -34.380 1.00 88.12 407 ASN A O 1
ATOM 3219 N N . GLY A 1 408 ? 22.988 -6.613 -32.656 1.00 83.69 408 GLY A N 1
ATOM 3220 C CA . GLY A 1 408 ? 24.425 -6.339 -32.793 1.00 83.69 408 GLY A CA 1
ATOM 3221 C C . GLY A 1 408 ? 24.917 -5.067 -32.096 1.00 83.69 408 GLY A C 1
ATOM 3222 O O . GLY A 1 408 ? 26.054 -4.648 -32.326 1.00 83.69 408 GLY A O 1
ATOM 3223 N N . GLY A 1 409 ? 24.091 -4.448 -31.250 1.00 78.12 409 GLY A N 1
ATOM 3224 C CA . GLY A 1 409 ? 24.507 -3.369 -30.358 1.00 78.12 409 GLY A CA 1
ATOM 3225 C C . GLY A 1 409 ? 25.431 -3.860 -29.237 1.00 78.12 409 GLY A C 1
ATOM 3226 O O . GLY A 1 409 ? 25.411 -5.027 -28.848 1.00 78.12 409 GLY A O 1
ATOM 3227 N N . SER A 1 410 ? 26.265 -2.963 -28.707 1.00 71.38 410 SER A N 1
ATOM 3228 C CA . SER A 1 410 ? 27.136 -3.272 -27.567 1.00 71.38 410 SER A CA 1
ATOM 3229 C C . SER A 1 410 ? 26.358 -3.224 -26.251 1.00 71.38 410 SER A C 1
ATOM 3231 O O . SER A 1 410 ? 25.726 -2.201 -25.972 1.00 71.38 410 SER A O 1
ATOM 3233 N N . ALA A 1 411 ? 26.472 -4.288 -25.452 1.00 67.44 411 ALA A N 1
ATOM 3234 C CA . ALA A 1 411 ? 26.063 -4.307 -24.046 1.00 67.44 411 ALA A CA 1
ATOM 3235 C C . ALA A 1 411 ? 26.962 -3.410 -23.177 1.00 67.44 411 ALA A C 1
ATOM 3237 O O . ALA A 1 411 ? 28.197 -3.427 -23.411 1.00 67.44 411 ALA A O 1
#

pLDDT: mean 86.25, std 15.18, range [24.0, 97.88]

Sequence (411 aa):
MLVVILFFVGFPSLSAQGPSPFQPVLTQMGTLEGARDPKCHATAARLEDFIYGTPLSMAAREARIDFQQQLVRSIWQGYTQRLTADLAPAARLALFKSVVQAHFQFEIFPEGVKVVLPGGRQVNIPERDFRQYSTVAYALRAILSIQQACYLDAANLAPLDEEQLAYFKQGIDIAVLALLGDADAQARAAGSQEIQADQLATARASWRFPYRQSNSGAAVRLSQQEITTILEAQITEKQAAYTAYNAISQAVFMRNIQVYFSKVPWPKSTEESEALKNHFTAIMVQFSSELLLSAQELARQAGTPQLNYGQMYQAVQSILPHSVNYFEDVTYFPRLLRTERTVIQSYDLDAFRDSGLHWQYLRFVLQDHGSELVVLPDPFALEMYVEGVAQFAVLLFRMAGEEVVANGGSA

Radius of gyration: 22.91 Å; chains: 1; bounding box: 54×67×62 Å

Foldseek 3Di:
DDDDDDPDPDDPPPPPDDPDLLPPLLVVLLVLLLVFPVDFPVNLQLLLCVLQVFHADPLQVVLLLVLLLLLLLLLQVQLQVPDDPPDDPVRSLVSSVVSLVVWWDWDADPQFIWIAGPVGDIFTDGPVSLVSQLSHCSNSLSNSLNSVVCVQLVHDTDDDDPSSSVVSSSSSSVVSRRLSVQQSVVCVVVVHNHRHNVSSVVSCVRTDSPGDDPSPGDGDFDALVRLLVVLVSNLVSSQSSLCSNCVPPPPCLQVLLCVAQLVADQDPDPVSNVVVVVVLLVVLLVVLLQLLLQLVVQCVVVVHLAREQVSSLVSLCVVWNWDADSQRWIWTPVVDDPVPIDTHGPVSLVSQVSNSVLSVSVVVNCVPPSNVDRHRYRSNSVSSSSSSSSVVSSVVSHVNSVVCVVVPHDD